Protein AF-0000000081763384 (afdb_homodimer)

Foldseek 3Di:
DCPPDDDPPPPPPPVCPDPCVVVVVVVQCLVVVVVLDLVSLVVVDDPDDPDDSPPSALFADADPPQDLLVLLVQQVVQLPPVLGNLVSLCVSLNRHGLVSLQSNQVSNCVVPVDGPLVSLCVRDDDSSNVSSSLSNDDPVRNVVSSLCVVQVDPPRPSVVVVCVVVVDDPVVVVVVVVVVVVVPDPPVPPPDD/DPDDPDDPPPPDDPPCPDPVVVVLCVLLVQLVCLVPPVPPSVPPDPPDDPDDPPPPPSFADADPPQDLLVLLVQQVVQLPPVLGNLVSLSVSLNRHGLVSLQSNQVNNCVVPVDGPLVSLCVRDDDPSNVSSSLSNDDPVRNVVVSLCVVQVDPPRDSVVVVCVVVVDDPVVVVVVVVVVVVVPPPPVPPPDD

Organism: Castor canadensis (NCBI:txid51338)

Secondary structure (DSSP, 8-state):
-----------------SSTTTTSHHHHHHHHHHS--HHHHHT---SS-------TTT-PPPPTT--HHHHHHHHHHHHHSTT--HHHHHHHHHTS-HHHHHHHHHHHHHHHSS-HHHHHHHH--HHHHHHHHHHHS-HHHHHHHHHHHHT-SBT--HHHHHHHHHHS-HHHHHHHHHHHHHHHS--GGGS--/------------------TTTHHHHHHHHHHHTTTS-GGGGTT----S-------TTT-PPPPTT--HHHHHHHHHHHHHSTT--HHHHHHHHHTS-HHHHHHHHHHHHHHHSS-HHHHHHHH--HHHHHHHHHHHS-HHHHHHHHHHHHT-SBT--HHHHHHHHHHS-HHHHHHHHHHHHHHHS--GGGS--

Nearest PDB structures (foldseek):
  7p72-assembly1_A  TM=7.025E-01  e=3.021E-13  Homo sapiens
  5n7f-assembly2_B  TM=7.164E-01  e=5.869E-13  Homo sapiens
  7pc8-assembly2_B  TM=6.855E-01  e=3.346E-13  Homo sapiens
  7r2t-assembly1_A  TM=6.833E-01  e=5.577E-13  Homo sapiens
  1ain-assembly1_A  TM=7.412E-01  e=2.829E-09  Homo sapiens

Structure (mmCIF, N/CA/C/O backbone):
data_AF-0000000081763384-model_v1
#
loop_
_entity.id
_entity.type
_entity.pdbx_description
1 polymer Annexin
#
loop_
_atom_site.group_PDB
_atom_site.id
_atom_site.type_symbol
_atom_site.label_atom_id
_atom_site.label_alt_id
_atom_site.label_comp_id
_atom_site.label_asym_id
_atom_site.label_entity_id
_atom_site.label_seq_id
_atom_site.pdbx_PDB_ins_code
_atom_site.Cartn_x
_atom_site.Cartn_y
_atom_site.Cartn_z
_atom_site.occupancy
_atom_site.B_iso_or_equiv
_atom_site.auth_seq_id
_atom_site.auth_comp_id
_atom_site.auth_asym_id
_atom_site.auth_atom_id
_atom_site.pdbx_PDB_model_num
ATOM 1 N N . MET A 1 1 ? 67 -53.094 3.605 1 22.73 1 MET A N 1
ATOM 2 C CA . MET A 1 1 ? 66.125 -53.062 2.439 1 22.73 1 MET A CA 1
ATOM 3 C C . MET A 1 1 ? 64.938 -52.188 2.697 1 22.73 1 MET A C 1
ATOM 5 O O . MET A 1 1 ? 64.125 -52.438 3.605 1 22.73 1 MET A O 1
ATOM 9 N N . ASP A 1 2 ? 65.188 -50.812 2.641 1 22.05 2 ASP A N 1
ATOM 10 C CA . ASP A 1 2 ? 65.062 -49.406 2.998 1 22.05 2 ASP A CA 1
ATOM 11 C C . ASP A 1 2 ? 63.781 -48.812 2.385 1 22.05 2 ASP A C 1
ATOM 13 O O . ASP A 1 2 ? 63.688 -48.594 1.17 1 22.05 2 ASP A O 1
ATOM 17 N N . MET A 1 3 ? 62.531 -49.469 2.709 1 23.33 3 MET A N 1
ATOM 18 C CA . MET A 1 3 ? 61.188 -49.375 2.199 1 23.33 3 MET A CA 1
ATOM 19 C C . MET A 1 3 ? 60.656 -47.938 2.26 1 23.33 3 MET A C 1
ATOM 21 O O . MET A 1 3 ? 60.594 -47.344 3.336 1 23.33 3 MET A O 1
ATOM 25 N N . CYS A 1 4 ? 61 -47.062 1.341 1 23.7 4 CYS A N 1
ATOM 26 C CA . CYS A 1 4 ? 60.875 -45.625 1.165 1 23.7 4 CYS A CA 1
ATOM 27 C C . CYS A 1 4 ? 59.406 -45.188 1.3 1 23.7 4 CYS A C 1
ATOM 29 O O . CYS A 1 4 ? 58.531 -45.812 0.725 1 23.7 4 CYS A O 1
ATOM 31 N N . PRO A 1 5 ? 58.906 -44.625 2.422 1 23.11 5 PRO A N 1
ATOM 32 C CA . PRO A 1 5 ? 57.594 -44.188 2.859 1 23.11 5 PRO A CA 1
ATOM 33 C C . PRO A 1 5 ? 56.938 -43.219 1.897 1 23.11 5 PRO A C 1
ATOM 35 O O . PRO A 1 5 ? 57.562 -42.219 1.515 1 23.11 5 PRO A O 1
ATOM 38 N N . ALA A 1 6 ? 56.094 -43.688 0.948 1 24.03 6 ALA A N 1
ATOM 39 C CA . ALA A 1 6 ? 55.469 -43.094 -0.215 1 24.03 6 ALA A CA 1
ATOM 40 C C . ALA A 1 6 ? 54.75 -41.781 0.165 1 24.03 6 ALA A C 1
ATOM 42 O O . ALA A 1 6 ? 54.281 -41.625 1.29 1 24.03 6 ALA A O 1
ATOM 43 N N . ASP A 1 7 ? 54.969 -40.625 -0.497 1 20.81 7 ASP A N 1
ATOM 44 C CA . ASP A 1 7 ? 54.719 -39.188 -0.688 1 20.81 7 ASP A CA 1
ATOM 45 C C . ASP A 1 7 ? 53.25 -38.906 -0.855 1 20.81 7 ASP A C 1
ATOM 47 O O . ASP A 1 7 ? 52.562 -39.469 -1.705 1 20.81 7 ASP A O 1
ATOM 51 N N . LEU A 1 8 ? 52.438 -38.438 0.191 1 21.62 8 LEU A N 1
ATOM 52 C CA . LEU A 1 8 ? 51.062 -38.031 0.437 1 21.62 8 LEU A CA 1
ATOM 53 C C . LEU A 1 8 ? 50.656 -36.906 -0.49 1 21.62 8 LEU A C 1
ATOM 55 O O . LEU A 1 8 ? 51.219 -35.812 -0.412 1 21.62 8 LEU A O 1
ATOM 59 N N . PRO A 1 9 ? 50.469 -37.156 -1.872 1 19.02 9 PRO A N 1
ATOM 60 C CA . PRO A 1 9 ? 50.219 -36.031 -2.783 1 19.02 9 PRO A CA 1
ATOM 61 C C . PRO A 1 9 ? 48.969 -35.219 -2.408 1 19.02 9 PRO A C 1
ATOM 63 O O . PRO A 1 9 ? 48 -35.781 -1.874 1 19.02 9 PRO A O 1
ATOM 66 N N . LEU A 1 10 ? 48.969 -33.875 -1.946 1 20.72 10 LEU A N 1
ATOM 67 C CA . LEU A 1 10 ? 48.125 -32.75 -1.581 1 20.72 10 LEU A CA 1
ATOM 68 C C . LEU A 1 10 ? 47.156 -32.406 -2.711 1 20.72 10 LEU A C 1
ATOM 70 O O . LEU A 1 10 ? 47.406 -31.484 -3.488 1 20.72 10 LEU A O 1
ATOM 74 N N . GLY A 1 11 ? 46.75 -33.312 -3.611 1 18.28 11 GLY A N 1
ATOM 75 C CA . GLY A 1 11 ? 46.031 -32.812 -4.77 1 18.28 11 GLY A CA 1
ATOM 76 C C . GLY A 1 11 ? 44.75 -32.062 -4.406 1 18.28 11 GLY A C 1
ATOM 77 O O . GLY A 1 11 ? 43.938 -32.562 -3.643 1 18.28 11 GLY A O 1
ATOM 78 N N . PHE A 1 12 ? 44.75 -30.656 -4.297 1 20.3 12 PHE A N 1
ATOM 79 C CA . PHE A 1 12 ? 43.75 -29.609 -4.117 1 20.3 12 PHE A CA 1
ATOM 80 C C . PHE A 1 12 ? 42.594 -29.766 -5.113 1 20.3 12 PHE A C 1
ATOM 82 O O . PHE A 1 12 ? 42.812 -29.594 -6.316 1 20.3 12 PHE A O 1
ATOM 89 N N . CYS A 1 13 ? 41.688 -30.75 -4.949 1 17.23 13 CYS A N 1
ATOM 90 C CA . CYS A 1 13 ? 40.5 -30.969 -5.75 1 17.23 13 CYS A CA 1
ATOM 91 C C . CYS A 1 13 ? 39.719 -29.672 -5.938 1 17.23 13 CYS A C 1
ATOM 93 O O . CYS A 1 13 ? 39.312 -29.047 -4.957 1 17.23 13 CYS A O 1
ATOM 95 N N . ARG A 1 14 ? 40.062 -28.781 -6.918 1 19.42 14 ARG A N 1
ATOM 96 C CA . ARG A 1 14 ? 39.281 -27.766 -7.613 1 19.42 14 ARG A CA 1
ATOM 97 C C . ARG A 1 14 ? 37.875 -28.281 -7.938 1 19.42 14 ARG A C 1
ATOM 99 O O . ARG A 1 14 ? 37.688 -29.078 -8.859 1 19.42 14 ARG A O 1
ATOM 106 N N . ALA A 1 15 ? 37.094 -28.75 -6.91 1 23.03 15 ALA A N 1
ATOM 107 C CA . ALA A 1 15 ? 35.688 -29.094 -7.055 1 23.03 15 ALA A CA 1
ATOM 108 C C . ALA A 1 15 ? 34.969 -28.062 -7.91 1 23.03 15 ALA A C 1
ATOM 110 O O . ALA A 1 15 ? 35 -26.859 -7.625 1 23.03 15 ALA A O 1
ATOM 111 N N . SER A 1 16 ? 34.938 -28.297 -9.258 1 21.2 16 SER A N 1
ATOM 112 C CA . SER A 1 16 ? 34.25 -27.641 -10.352 1 21.2 16 SER A CA 1
ATOM 113 C C . SER A 1 16 ? 32.812 -27.297 -9.953 1 21.2 16 SER A C 1
ATOM 115 O O . SER A 1 16 ? 31.953 -28.188 -9.82 1 21.2 16 SER A O 1
ATOM 117 N N . LEU A 1 17 ? 32.469 -26.422 -9.008 1 25.84 17 LEU A N 1
ATOM 118 C CA . LEU A 1 17 ? 31.328 -25.641 -8.531 1 25.84 17 LEU A CA 1
ATOM 119 C C . LEU A 1 17 ? 30.578 -25 -9.695 1 25.84 17 LEU A C 1
ATOM 121 O O . LEU A 1 17 ? 29.734 -24.125 -9.5 1 25.84 17 LEU A O 1
ATOM 125 N N . SER A 1 18 ? 31.078 -25.062 -10.969 1 23.3 18 SER A N 1
ATOM 126 C CA . SER A 1 18 ? 30.516 -24.203 -12.008 1 23.3 18 SER A CA 1
ATOM 127 C C . SER A 1 18 ? 29.047 -24.516 -12.25 1 23.3 18 SER A C 1
ATOM 129 O O . SER A 1 18 ? 28.219 -23.609 -12.383 1 23.3 18 SER A O 1
ATOM 131 N N . GLU A 1 19 ? 28.719 -25.609 -13.102 1 27.91 19 GLU A N 1
ATOM 132 C CA . GLU A 1 19 ? 27.438 -25.891 -13.75 1 27.91 19 GLU A CA 1
ATOM 133 C C . GLU A 1 19 ? 26.344 -26.172 -12.727 1 27.91 19 GLU A C 1
ATOM 135 O O . GLU A 1 19 ? 25.156 -26.156 -13.055 1 27.91 19 GLU A O 1
ATOM 140 N N . ASP A 1 20 ? 26.562 -26.906 -11.641 1 27.05 20 ASP A N 1
ATOM 141 C CA . ASP A 1 20 ? 25.562 -27.344 -10.664 1 27.05 20 ASP A CA 1
ATOM 142 C C . ASP A 1 20 ? 25.031 -26.141 -9.875 1 27.05 20 ASP A C 1
ATOM 144 O O . ASP A 1 20 ? 24.281 -26.328 -8.906 1 27.05 20 ASP A O 1
ATOM 148 N N . LEU A 1 21 ? 25.688 -25.031 -9.844 1 27.95 21 LEU A N 1
ATOM 149 C CA . LEU A 1 21 ? 25.172 -23.859 -9.156 1 27.95 21 LEU A CA 1
ATOM 150 C C . LEU A 1 21 ? 23.859 -23.406 -9.789 1 27.95 21 LEU A C 1
ATOM 152 O O . LEU A 1 21 ? 23.188 -22.516 -9.266 1 27.95 21 LEU A O 1
ATOM 156 N N . GLN A 1 22 ? 23.672 -23.531 -11.172 1 27.67 22 GLN A N 1
ATOM 157 C CA . GLN A 1 22 ? 22.359 -23.203 -11.703 1 27.67 22 GLN A CA 1
ATOM 158 C C . GLN A 1 22 ? 21.281 -24.078 -11.086 1 27.67 22 GLN A C 1
ATOM 160 O O . GLN A 1 22 ? 20.094 -23.766 -11.18 1 27.67 22 GLN A O 1
ATOM 165 N N . ASP A 1 23 ? 21.484 -25.391 -10.805 1 29.72 23 ASP A N 1
ATOM 166 C CA . ASP A 1 23 ? 20.516 -26.266 -10.164 1 29.72 23 ASP A CA 1
ATOM 167 C C . ASP A 1 23 ? 20.141 -25.75 -8.773 1 29.72 23 ASP A C 1
ATOM 169 O O . ASP A 1 23 ? 19.125 -26.141 -8.211 1 29.72 23 ASP A O 1
ATOM 173 N N . VAL A 1 24 ? 21.188 -25.328 -7.934 1 29.66 24 VAL A N 1
ATOM 174 C CA . VAL A 1 24 ? 20.922 -24.844 -6.586 1 29.66 24 VAL A CA 1
ATOM 175 C C . VAL A 1 24 ? 20.219 -23.484 -6.652 1 29.66 24 VAL A C 1
ATOM 177 O O . VAL A 1 24 ? 19.938 -22.891 -5.617 1 29.66 24 VAL A O 1
ATOM 180 N N . LEU A 1 25 ? 20.406 -22.797 -7.77 1 32.56 25 LEU A N 1
ATOM 181 C CA . LEU A 1 25 ? 19.641 -21.547 -7.797 1 32.56 25 LEU A CA 1
ATOM 182 C C . LEU A 1 25 ? 18.141 -21.828 -7.621 1 32.56 25 LEU A C 1
ATOM 184 O O . LEU A 1 25 ? 17.359 -20.906 -7.418 1 32.56 25 LEU A O 1
ATOM 188 N N . CYS A 1 26 ? 17.734 -23.141 -8 1 30.27 26 CYS A N 1
ATOM 189 C CA . CYS A 1 26 ? 16.344 -23.547 -7.824 1 30.27 26 CYS A CA 1
ATOM 190 C C . CYS A 1 26 ? 15.953 -23.5 -6.352 1 30.27 26 CYS A C 1
ATOM 192 O O . CYS A 1 26 ? 14.812 -23.156 -6.023 1 30.27 26 CYS A O 1
ATOM 194 N N . PRO A 1 27 ? 16.812 -24.203 -5.453 1 31.56 27 PRO A N 1
ATOM 195 C CA . PRO A 1 27 ? 16.359 -24.203 -4.059 1 31.56 27 PRO A CA 1
ATOM 196 C C . PRO A 1 27 ? 16.297 -22.797 -3.463 1 31.56 27 PRO A C 1
ATOM 198 O O . PRO A 1 27 ? 15.484 -22.547 -2.562 1 31.56 27 PRO A O 1
ATOM 201 N N . VAL A 1 28 ? 17.359 -21.984 -3.729 1 33.88 28 VAL A N 1
ATOM 202 C CA . VAL A 1 28 ? 17.391 -20.672 -3.098 1 33.88 28 VAL A CA 1
ATOM 203 C C . VAL A 1 28 ? 16.219 -19.828 -3.611 1 33.88 28 VAL A C 1
ATOM 205 O O . VAL A 1 28 ? 15.609 -19.078 -2.852 1 33.88 28 VAL A O 1
ATOM 208 N N . VAL A 1 29 ? 16 -19.828 -4.973 1 34.44 29 VAL A N 1
ATOM 209 C CA . VAL A 1 29 ? 14.797 -19.125 -5.398 1 34.44 29 VAL A CA 1
ATOM 210 C C . VAL A 1 29 ? 13.578 -19.734 -4.719 1 34.44 29 VAL A C 1
ATOM 212 O O . VAL A 1 29 ? 12.633 -19.016 -4.375 1 34.44 29 VAL A O 1
ATOM 215 N N . LEU A 1 30 ? 13.586 -21.094 -4.559 1 32.12 30 LEU A N 1
ATOM 216 C CA . LEU A 1 30 ? 12.484 -21.812 -3.918 1 32.12 30 LEU A CA 1
ATOM 217 C C . LEU A 1 30 ? 12.359 -21.406 -2.451 1 32.12 30 LEU A C 1
ATOM 219 O O . LEU A 1 30 ? 11.25 -21.234 -1.945 1 32.12 30 LEU A O 1
ATOM 223 N N . LEU A 1 31 ? 13.492 -21.703 -1.646 1 32.09 31 LEU A N 1
ATOM 224 C CA . LEU A 1 31 ? 13.43 -21.375 -0.227 1 32.09 31 LEU A CA 1
ATOM 225 C C . LEU A 1 31 ? 13.078 -19.906 -0.029 1 32.09 31 LEU A C 1
ATOM 227 O O . LEU A 1 31 ? 12.367 -19.547 0.911 1 32.09 31 LEU A O 1
ATOM 231 N N . LEU A 1 32 ? 13.617 -19.094 -0.814 1 33.97 32 LEU A N 1
ATOM 232 C CA . LEU A 1 32 ? 13.328 -17.688 -0.656 1 33.97 32 LEU A CA 1
ATOM 233 C C . LEU A 1 32 ? 11.852 -17.406 -0.912 1 33.97 32 LEU A C 1
ATOM 235 O O . LEU A 1 32 ? 11.359 -16.312 -0.611 1 33.97 32 LEU A O 1
ATOM 239 N N . ALA A 1 33 ? 11.172 -18.188 -1.739 1 32.81 33 ALA A N 1
ATOM 240 C CA . ALA A 1 33 ? 9.727 -18 -1.838 1 32.81 33 ALA A CA 1
ATOM 241 C C . ALA A 1 33 ? 9.055 -18.234 -0.488 1 32.81 33 ALA A C 1
ATOM 243 O O . ALA A 1 33 ? 7.902 -17.844 -0.288 1 32.81 33 ALA A O 1
ATOM 244 N N . HIS A 1 34 ? 9.508 -19.156 0.252 1 32.53 34 HIS A N 1
ATOM 245 C CA . HIS A 1 34 ? 8.797 -19.312 1.514 1 32.53 34 HIS A CA 1
ATOM 246 C C . HIS A 1 34 ? 8.961 -18.094 2.404 1 32.53 34 HIS A C 1
ATOM 248 O O . HIS A 1 34 ? 8.367 -18.016 3.48 1 32.53 34 HIS A O 1
ATOM 254 N N . VAL A 1 35 ? 10.188 -17.453 2.604 1 32.94 35 VAL A N 1
ATOM 255 C CA . VAL A 1 35 ? 10.312 -16.234 3.406 1 32.94 35 VAL A CA 1
ATOM 256 C C . VAL A 1 35 ? 9.609 -15.086 2.713 1 32.94 35 VAL A C 1
ATOM 258 O O . VAL A 1 35 ? 9.906 -14.758 1.562 1 32.94 35 VAL A O 1
ATOM 261 N N . SER A 1 36 ? 8.383 -14.695 3.15 1 31.58 36 SER A N 1
ATOM 262 C CA . SER A 1 36 ? 7.359 -13.75 2.725 1 31.58 36 SER A CA 1
ATOM 263 C C . SER A 1 36 ? 7.98 -12.438 2.246 1 31.58 36 SER A C 1
ATOM 265 O O . SER A 1 36 ? 7.266 -11.477 1.95 1 31.58 36 SER A O 1
ATOM 267 N N . SER A 1 37 ? 9.242 -11.992 2.709 1 30.52 37 SER A N 1
ATOM 268 C CA . SER A 1 37 ? 9.648 -10.641 2.342 1 30.52 37 SER A CA 1
ATOM 269 C C . SER A 1 37 ? 10.109 -10.578 0.89 1 30.52 37 SER A C 1
ATOM 271 O O . SER A 1 37 ? 10.969 -11.359 0.469 1 30.52 37 SER A O 1
ATOM 273 N N . PRO A 1 38 ? 9.43 -9.961 -0.005 1 30.77 38 PRO A N 1
ATOM 274 C CA . PRO A 1 38 ? 9.867 -9.664 -1.371 1 30.77 38 PRO A CA 1
ATOM 275 C C . PRO A 1 38 ? 11.297 -9.148 -1.434 1 30.77 38 PRO A C 1
ATOM 277 O O . PRO A 1 38 ? 11.852 -8.984 -2.523 1 30.77 38 PRO A O 1
ATOM 280 N N . LYS A 1 39 ? 12 -8.625 -0.374 1 32.25 39 LYS A N 1
ATOM 281 C CA . LYS A 1 39 ? 13.398 -8.242 -0.517 1 32.25 39 LYS A CA 1
ATOM 282 C C . LYS A 1 39 ? 14.242 -9.414 -1 1 32.25 39 LYS A C 1
ATOM 284 O O . LYS A 1 39 ? 15.32 -9.219 -1.57 1 32.25 39 LYS A O 1
ATOM 289 N N . ILE A 1 40 ? 13.875 -10.578 -0.591 1 30.94 40 ILE A N 1
ATOM 290 C CA . ILE A 1 40 ? 14.773 -11.672 -0.947 1 30.94 40 ILE A CA 1
ATOM 291 C C . ILE A 1 40 ? 14.648 -11.984 -2.436 1 30.94 40 ILE A C 1
ATOM 293 O O . ILE A 1 40 ? 15.625 -12.367 -3.084 1 30.94 40 ILE A O 1
ATOM 297 N N . LEU A 1 41 ? 13.43 -11.789 -2.99 1 31.98 41 LEU A N 1
ATOM 298 C CA . LEU A 1 41 ? 13.391 -12.164 -4.402 1 31.98 41 LEU A CA 1
ATOM 299 C C . LEU A 1 41 ? 14.141 -11.141 -5.254 1 31.98 41 LEU A C 1
ATOM 301 O O . LEU A 1 41 ? 14.773 -11.508 -6.246 1 31.98 41 LEU A O 1
ATOM 305 N N . CYS A 1 42 ? 14.031 -9.852 -4.871 1 29.03 42 CYS A N 1
ATOM 306 C CA . CYS A 1 42 ? 14.68 -8.891 -5.762 1 29.03 42 CYS A CA 1
ATOM 307 C C . CYS A 1 42 ? 16.203 -9.062 -5.727 1 29.03 42 CYS A C 1
ATOM 309 O O . CYS A 1 42 ? 16.891 -8.656 -6.656 1 29.03 42 CYS A O 1
ATOM 311 N N . LYS A 1 43 ? 16.688 -9.234 -4.457 1 29.77 43 LYS A N 1
ATOM 312 C CA . LYS A 1 43 ? 18.141 -9.18 -4.438 1 29.77 43 LYS A CA 1
ATOM 313 C C . LYS A 1 43 ? 18.75 -10.375 -5.156 1 29.77 43 LYS A C 1
ATOM 315 O O . LYS A 1 43 ? 19.969 -10.562 -5.148 1 29.77 43 LYS A O 1
ATOM 320 N N . LEU A 1 44 ? 17.953 -11.289 -5.41 1 29.48 44 LEU A N 1
ATOM 321 C CA . LEU A 1 44 ? 18.656 -12.297 -6.203 1 29.48 44 LEU A CA 1
ATOM 322 C C . LEU A 1 44 ? 18.984 -11.75 -7.586 1 29.48 44 LEU A C 1
ATOM 324 O O . LEU A 1 44 ? 18.156 -11.773 -8.492 1 29.48 44 LEU A O 1
ATOM 328 N N . SER A 1 45 ? 19.484 -10.492 -7.625 1 27.78 45 SER A N 1
ATOM 329 C CA . SER A 1 45 ? 20.094 -10 -8.859 1 27.78 45 SER A CA 1
ATOM 330 C C . SER A 1 45 ? 21.047 -11.031 -9.453 1 27.78 45 SER A C 1
ATOM 332 O O . SER A 1 45 ? 21.906 -11.57 -8.742 1 27.78 45 SER A O 1
ATOM 334 N N . LEU A 1 46 ? 20.703 -11.648 -10.562 1 28.12 46 LEU A N 1
ATOM 335 C CA . LEU A 1 46 ? 21.609 -12.125 -11.602 1 28.12 46 LEU A CA 1
ATOM 336 C C . LEU A 1 46 ? 22.812 -11.203 -11.734 1 28.12 46 LEU A C 1
ATOM 338 O O . LEU A 1 46 ? 22.672 -9.984 -11.797 1 28.12 46 LEU A O 1
ATOM 342 N N . GLU A 1 47 ? 24.078 -11.5 -11.453 1 29.22 47 GLU A N 1
ATOM 343 C CA . GLU A 1 47 ? 25.344 -10.914 -11.898 1 29.22 47 GLU A CA 1
ATOM 344 C C . GLU A 1 47 ? 25.219 -10.383 -13.328 1 29.22 47 GLU A C 1
ATOM 346 O O . GLU A 1 47 ? 26.188 -9.836 -13.867 1 29.22 47 GLU A O 1
ATOM 351 N N . GLY A 1 48 ? 24.516 -11.008 -14.383 1 26.55 48 GLY A N 1
ATOM 352 C CA . GLY A 1 48 ? 24.922 -10.414 -15.648 1 26.55 48 GLY A CA 1
ATOM 353 C C . GLY A 1 48 ? 24.625 -8.922 -15.727 1 26.55 48 GLY A C 1
ATOM 354 O O . GLY A 1 48 ? 24.047 -8.352 -14.805 1 26.55 48 GLY A O 1
ATOM 355 N N . GLU A 1 49 ? 24.5 -8.25 -17.094 1 30.16 49 GLU A N 1
ATOM 356 C CA . GLU A 1 49 ? 24.453 -6.887 -17.609 1 30.16 49 GLU A CA 1
ATOM 357 C C . GLU A 1 49 ? 23.297 -6.102 -16.984 1 30.16 49 GLU A C 1
ATOM 359 O O . GLU A 1 49 ? 22.328 -6.691 -16.5 1 30.16 49 GLU A O 1
ATOM 364 N N . HIS A 1 50 ? 23.438 -4.746 -16.625 1 29.2 50 HIS A N 1
ATOM 365 C CA . HIS A 1 50 ? 22.75 -3.582 -16.078 1 29.2 50 HIS A CA 1
ATOM 366 C C . HIS A 1 50 ? 21.328 -3.455 -16.641 1 29.2 50 HIS A C 1
ATOM 368 O O . HIS A 1 50 ? 20.734 -2.381 -16.578 1 29.2 50 HIS A O 1
ATOM 374 N N . SER A 1 51 ? 20.734 -4.375 -17.422 1 29.59 51 SER A N 1
ATOM 375 C CA . SER A 1 51 ? 19.578 -3.984 -18.203 1 29.59 51 SER A CA 1
ATOM 376 C C . SER A 1 51 ? 18.406 -3.586 -17.297 1 29.59 51 SER A C 1
ATOM 378 O O . SER A 1 51 ? 18.391 -3.938 -16.125 1 29.59 51 SER A O 1
ATOM 380 N N . THR A 1 52 ? 17.422 -2.832 -17.734 1 31.39 52 THR A N 1
ATOM 381 C CA . THR A 1 52 ? 16.203 -2.215 -17.219 1 31.39 52 THR A CA 1
ATOM 382 C C . THR A 1 52 ? 15.422 -3.197 -16.344 1 31.39 52 THR A C 1
ATOM 384 O O . THR A 1 52 ? 15.398 -4.398 -16.625 1 31.39 52 THR A O 1
ATOM 387 N N . PRO A 1 53 ? 15.219 -2.934 -15 1 34.62 53 PRO A N 1
ATOM 388 C CA . PRO A 1 53 ? 14.578 -3.834 -14.039 1 34.62 53 PRO A CA 1
ATOM 389 C C . PRO A 1 53 ? 13.383 -4.578 -14.633 1 34.62 53 PRO A C 1
ATOM 391 O O . PRO A 1 53 ? 12.391 -3.955 -15 1 34.62 53 PRO A O 1
ATOM 394 N N . SER A 1 54 ? 13.609 -5.43 -15.594 1 33.03 54 SER A N 1
ATOM 395 C CA . SER A 1 54 ? 12.641 -6.352 -16.172 1 33.03 54 SER A CA 1
ATOM 396 C C . SER A 1 54 ? 11.688 -6.891 -15.109 1 33.03 54 SER A C 1
ATOM 398 O O . SER A 1 54 ? 11.938 -6.742 -13.914 1 33.03 54 SER A O 1
ATOM 400 N N . SER A 1 55 ? 10.875 -8.109 -15.336 1 37.34 55 SER A N 1
ATOM 401 C CA . SER A 1 55 ? 9.688 -8.719 -14.75 1 37.34 55 SER A CA 1
ATOM 402 C C . SER A 1 55 ? 9.945 -9.164 -13.312 1 37.34 55 SER A C 1
ATOM 404 O O . SER A 1 55 ? 10.812 -10 -13.062 1 37.34 55 SER A O 1
ATOM 406 N N . ALA A 1 56 ? 9.859 -8.234 -12.305 1 41.25 56 ALA A N 1
ATOM 407 C CA . ALA A 1 56 ? 9.922 -8.422 -10.859 1 41.25 56 ALA A CA 1
ATOM 408 C C . ALA A 1 56 ? 9.43 -9.812 -10.469 1 41.25 56 ALA A C 1
ATOM 410 O O . ALA A 1 56 ? 9.508 -10.203 -9.305 1 41.25 56 ALA A O 1
ATOM 411 N N . TYR A 1 57 ? 8.68 -10.352 -11.336 1 42.75 57 TYR A N 1
ATOM 412 C CA . TYR A 1 57 ? 8.117 -11.664 -11.008 1 42.75 57 TYR A CA 1
ATOM 413 C C . TYR A 1 57 ? 9.102 -12.773 -11.32 1 42.75 57 TYR A C 1
ATOM 415 O O . TYR A 1 57 ? 10.016 -12.594 -12.133 1 42.75 57 TYR A O 1
ATOM 423 N N . GLY A 1 58 ? 9.406 -13.703 -10.445 1 44.78 58 GLY A N 1
ATOM 424 C CA . GLY A 1 58 ? 10.188 -14.914 -10.656 1 44.78 58 GLY A CA 1
ATOM 425 C C . GLY A 1 58 ? 10.289 -15.312 -12.117 1 44.78 58 GLY A C 1
ATOM 426 O O . GLY A 1 58 ? 9.922 -16.438 -12.484 1 44.78 58 GLY A O 1
ATOM 427 N N . SER A 1 59 ? 10.375 -14.281 -12.945 1 48.56 59 SER A N 1
ATOM 428 C CA . SER A 1 59 ? 10.414 -14.625 -14.359 1 48.56 59 SER A CA 1
ATOM 429 C C . SER A 1 59 ? 11.773 -15.188 -14.75 1 48.56 59 SER A C 1
ATOM 431 O O . SER A 1 59 ? 12.812 -14.562 -14.516 1 48.56 59 SER A O 1
ATOM 433 N N . VAL A 1 60 ? 11.93 -16.531 -14.633 1 57.09 60 VAL A N 1
ATOM 434 C CA . VAL A 1 60 ? 13.008 -17.125 -15.414 1 57.09 60 VAL A CA 1
ATOM 435 C C . VAL A 1 60 ? 12.875 -16.719 -16.875 1 57.09 60 VAL A C 1
ATOM 437 O O . VAL A 1 60 ? 11.781 -16.359 -17.328 1 57.09 60 VAL A O 1
ATOM 440 N N . LYS A 1 61 ? 14.031 -16.656 -17.547 1 59.47 61 LYS A N 1
ATOM 441 C CA . LYS A 1 61 ? 14.117 -16.359 -18.969 1 59.47 61 LYS A CA 1
ATOM 442 C C . LYS A 1 61 ? 13.172 -17.266 -19.766 1 59.47 61 LYS A C 1
ATOM 444 O O . LYS A 1 61 ? 13.078 -18.453 -19.5 1 59.47 61 LYS A O 1
ATOM 449 N N . ALA A 1 62 ? 12.391 -16.641 -20.562 1 69.94 62 ALA A N 1
ATOM 450 C CA . ALA A 1 62 ? 11.5 -17.359 -21.469 1 69.94 62 ALA A CA 1
ATOM 451 C C . ALA A 1 62 ? 12.242 -18.484 -22.188 1 69.94 62 ALA A C 1
ATOM 453 O O . ALA A 1 62 ? 13.375 -18.312 -22.641 1 69.94 62 ALA A O 1
ATOM 454 N N . TYR A 1 63 ? 11.766 -19.703 -22 1 73.75 63 TYR A N 1
ATOM 455 C CA . TYR A 1 63 ? 12.266 -20.859 -22.719 1 73.75 63 TYR A CA 1
ATOM 456 C C . TYR A 1 63 ? 12.117 -20.672 -24.234 1 73.75 63 TYR A C 1
ATOM 458 O O . TYR A 1 63 ? 11.055 -20.266 -24.703 1 73.75 63 TYR A O 1
ATOM 466 N N . THR A 1 64 ? 13.281 -20.922 -24.859 1 78.5 64 THR A N 1
ATOM 467 C CA . THR A 1 64 ? 13.289 -20.844 -26.312 1 78.5 64 THR A CA 1
ATOM 468 C C . THR A 1 64 ? 12.492 -21.984 -26.922 1 78.5 64 THR A C 1
ATOM 470 O O . THR A 1 64 ? 12.5 -23.109 -26.406 1 78.5 64 THR A O 1
ATOM 473 N N . ASN A 1 65 ? 11.742 -21.734 -27.922 1 86.94 65 ASN A N 1
ATOM 474 C CA . ASN A 1 65 ? 10.914 -22.734 -28.609 1 86.94 65 ASN A CA 1
ATOM 475 C C . ASN A 1 65 ? 9.789 -23.234 -27.719 1 86.94 65 ASN A C 1
ATOM 477 O O . ASN A 1 65 ? 9.508 -24.438 -27.672 1 86.94 65 ASN A O 1
ATOM 481 N N . PHE A 1 66 ? 9.367 -22.438 -27 1 91.19 66 PHE A N 1
ATOM 482 C CA . PHE A 1 66 ? 8.281 -22.688 -26.062 1 91.19 66 PHE A CA 1
ATOM 483 C C . PHE A 1 66 ? 7.027 -23.156 -26.797 1 91.19 66 PHE A C 1
ATOM 485 O O . PHE A 1 66 ? 6.641 -22.578 -27.812 1 91.19 66 PHE A O 1
ATOM 492 N N . ASP A 1 67 ? 6.496 -24.312 -26.25 1 96.25 67 ASP A N 1
ATOM 493 C CA . ASP A 1 67 ? 5.227 -24.875 -26.719 1 96.25 67 ASP A CA 1
ATOM 494 C C . ASP A 1 67 ? 4.32 -25.219 -25.531 1 96.25 67 ASP A C 1
ATOM 496 O O . ASP A 1 67 ? 4.508 -26.25 -24.875 1 96.25 67 ASP A O 1
ATOM 500 N N . ALA A 1 68 ? 3.348 -24.422 -25.375 1 97.5 68 ALA A N 1
ATOM 501 C CA . ALA A 1 68 ? 2.469 -24.562 -24.219 1 97.5 68 ALA A CA 1
ATOM 502 C C . ALA A 1 68 ? 1.704 -25.875 -24.25 1 97.5 68 ALA A C 1
ATOM 504 O O . ALA A 1 68 ? 1.513 -26.531 -23.234 1 97.5 68 ALA A O 1
ATOM 505 N N . GLU A 1 69 ? 1.291 -26.25 -25.453 1 97.69 69 GLU A N 1
ATOM 506 C CA . GLU A 1 69 ? 0.52 -27.484 -25.609 1 97.69 69 GLU A CA 1
ATOM 507 C C . GLU A 1 69 ? 1.371 -28.719 -25.297 1 97.69 69 GLU A C 1
ATOM 509 O O . GLU A 1 69 ? 0.903 -29.656 -24.641 1 97.69 69 GLU A O 1
ATOM 514 N N . ARG A 1 70 ? 2.523 -28.672 -25.766 1 97.38 70 ARG A N 1
ATOM 515 C CA . ARG A 1 70 ? 3.445 -29.766 -25.5 1 97.38 70 ARG A CA 1
ATOM 516 C C . ARG A 1 70 ? 3.748 -29.875 -24 1 97.38 70 ARG A C 1
ATOM 518 O O . ARG A 1 70 ? 3.75 -30.969 -23.438 1 97.38 70 ARG A O 1
ATOM 525 N N . ASP A 1 71 ? 4.051 -28.781 -23.359 1 97.81 71 ASP A N 1
ATOM 526 C CA . ASP A 1 71 ? 4.34 -28.766 -21.922 1 97.81 71 ASP A CA 1
ATOM 527 C C . ASP A 1 71 ? 3.133 -29.234 -21.125 1 97.81 71 ASP A C 1
ATOM 529 O O . ASP A 1 71 ? 3.279 -30 -20.172 1 97.81 71 ASP A O 1
ATOM 533 N N . ALA A 1 72 ? 1.938 -28.75 -21.5 1 98.38 72 ALA A N 1
ATOM 534 C CA . ALA A 1 72 ? 0.722 -29.188 -20.828 1 98.38 72 ALA A CA 1
ATOM 535 C C . ALA A 1 72 ? 0.557 -30.703 -20.922 1 98.38 72 ALA A C 1
ATOM 537 O O . ALA A 1 72 ? 0.234 -31.359 -19.922 1 98.38 72 ALA A O 1
ATOM 538 N N . LEU A 1 73 ? 0.802 -31.234 -22.141 1 98.06 73 LEU A N 1
ATOM 539 C CA . LEU A 1 73 ? 0.727 -32.656 -22.359 1 98.06 73 LEU A CA 1
ATOM 540 C C . LEU A 1 73 ? 1.732 -33.406 -21.469 1 98.06 73 LEU A C 1
ATOM 542 O O . LEU A 1 73 ? 1.397 -34.406 -20.844 1 98.06 73 LEU A O 1
ATOM 546 N N . ASN A 1 74 ? 2.951 -32.906 -21.391 1 98.19 74 ASN A N 1
ATOM 547 C CA . ASN A 1 74 ? 4.004 -33.531 -20.609 1 98.19 74 ASN A CA 1
ATOM 548 C C . ASN A 1 74 ? 3.678 -33.5 -19.109 1 98.19 74 ASN A C 1
ATOM 550 O O . ASN A 1 74 ? 3.939 -34.469 -18.391 1 98.19 74 ASN A O 1
ATOM 554 N N . ILE A 1 75 ? 3.084 -32.406 -18.656 1 98.44 75 ILE A N 1
ATOM 555 C CA . ILE A 1 75 ? 2.705 -32.312 -17.266 1 98.44 75 ILE A CA 1
ATOM 556 C C . ILE A 1 75 ? 1.569 -33.281 -16.953 1 98.44 75 ILE A C 1
ATOM 558 O O . ILE A 1 75 ? 1.596 -33.969 -15.938 1 98.44 75 ILE A O 1
ATOM 562 N N . GLU A 1 76 ? 0.589 -33.312 -17.859 1 98.44 76 GLU A N 1
ATOM 563 C CA . GLU A 1 76 ? -0.515 -34.281 -17.672 1 98.44 76 GLU A CA 1
ATOM 564 C C . GLU A 1 76 ? -0.009 -35.719 -17.594 1 98.44 76 GLU A C 1
ATOM 566 O O . GLU A 1 76 ? -0.422 -36.469 -16.719 1 98.44 76 GLU A O 1
ATOM 571 N N . THR A 1 77 ? 0.886 -36.031 -18.5 1 98.44 77 THR A N 1
ATOM 572 C CA . THR A 1 77 ? 1.486 -37.375 -18.516 1 98.44 77 THR A CA 1
ATOM 573 C C . THR A 1 77 ? 2.256 -37.625 -17.219 1 98.44 77 THR A C 1
ATOM 575 O O . THR A 1 77 ? 2.176 -38.719 -16.656 1 98.44 77 THR A O 1
ATOM 578 N N . ALA A 1 78 ? 2.99 -36.594 -16.781 1 98.31 78 ALA A N 1
ATOM 579 C CA . ALA A 1 78 ? 3.771 -36.688 -15.555 1 98.31 78 ALA A CA 1
ATOM 580 C C . ALA A 1 78 ? 2.865 -36.938 -14.344 1 98.31 78 ALA A C 1
ATOM 582 O O . ALA A 1 78 ? 3.207 -37.688 -13.438 1 98.31 78 ALA A O 1
ATOM 583 N N . ILE A 1 79 ? 1.728 -36.25 -14.297 1 98.19 79 ILE A N 1
ATOM 584 C CA . ILE A 1 79 ? 0.78 -36.375 -13.195 1 98.19 79 ILE A CA 1
ATOM 585 C C . ILE A 1 79 ? 0.163 -37.781 -13.195 1 98.19 79 ILE A C 1
ATOM 587 O O . ILE A 1 79 ? -0.055 -38.375 -12.133 1 98.19 79 ILE A O 1
ATOM 591 N N . LYS A 1 80 ? -0.063 -38.375 -14.328 1 97.12 80 LYS A N 1
ATOM 592 C CA . LYS A 1 80 ? -0.761 -39.656 -14.469 1 97.12 80 LYS A CA 1
ATOM 593 C C . LYS A 1 80 ? 0.203 -40.812 -14.32 1 97.12 80 LYS A C 1
ATOM 595 O O . LYS A 1 80 ? -0.224 -41.969 -14.188 1 97.12 80 LYS A O 1
ATOM 600 N N . THR A 1 81 ? 1.448 -40.562 -14.367 1 97.38 81 THR A N 1
ATOM 601 C CA . THR A 1 81 ? 2.453 -41.594 -14.164 1 97.38 81 THR A CA 1
ATOM 602 C C . THR A 1 81 ? 2.354 -42.188 -12.758 1 97.38 81 THR A C 1
ATOM 604 O O . THR A 1 81 ? 2.127 -41.438 -11.797 1 97.38 81 THR A O 1
ATOM 607 N N . LYS A 1 82 ? 2.527 -43.531 -12.633 1 96.44 82 LYS A N 1
ATOM 608 C CA . LYS A 1 82 ? 2.523 -44.156 -11.32 1 96.44 82 LYS A CA 1
ATOM 609 C C . LYS A 1 82 ? 3.553 -43.5 -10.398 1 96.44 82 LYS A C 1
ATOM 611 O O . LYS A 1 82 ? 4.738 -43.469 -10.727 1 96.44 82 LYS A O 1
ATOM 616 N N . GLY A 1 83 ? 3.096 -42.969 -9.297 1 94.81 83 GLY A N 1
ATOM 617 C CA . GLY A 1 83 ? 3.957 -42.281 -8.336 1 94.81 83 GLY A CA 1
ATOM 618 C C . GLY A 1 83 ? 4.227 -40.844 -8.688 1 94.81 83 GLY A C 1
ATOM 619 O O . GLY A 1 83 ? 5.027 -40.156 -8.031 1 94.81 83 GLY A O 1
ATOM 620 N N . VAL A 1 84 ? 3.738 -40.281 -9.758 1 97.25 84 VAL A N 1
ATOM 621 C CA . VAL A 1 84 ? 3.871 -38.906 -10.25 1 97.25 84 VAL A CA 1
ATOM 622 C C . VAL A 1 84 ? 5.324 -38.625 -10.625 1 97.25 84 VAL A C 1
ATOM 624 O O . VAL A 1 84 ? 6.234 -38.875 -9.828 1 97.25 84 VAL A O 1
ATOM 627 N N . ASP A 1 85 ? 5.621 -38.25 -11.742 1 97.88 85 ASP A N 1
ATOM 628 C CA . ASP A 1 85 ? 6.945 -37.812 -12.195 1 97.88 85 ASP A CA 1
ATOM 629 C C . ASP A 1 85 ? 7.227 -36.375 -11.812 1 97.88 85 ASP A C 1
ATOM 631 O O . ASP A 1 85 ? 7.109 -35.469 -12.641 1 97.88 85 ASP A O 1
ATOM 635 N N . GLU A 1 86 ? 7.699 -36.156 -10.617 1 95.81 86 GLU A N 1
ATOM 636 C CA . GLU A 1 86 ? 7.922 -34.812 -10.07 1 95.81 86 GLU A CA 1
ATOM 637 C C . GLU A 1 86 ? 9.047 -34.094 -10.812 1 95.81 86 GLU A C 1
ATOM 639 O O . GLU A 1 86 ? 9 -32.875 -10.992 1 95.81 86 GLU A O 1
ATOM 644 N N . VAL A 1 87 ? 10.047 -34.812 -11.188 1 93.62 87 VAL A N 1
ATOM 645 C CA . VAL A 1 87 ? 11.219 -34.25 -11.836 1 93.62 87 VAL A CA 1
ATOM 646 C C . VAL A 1 87 ? 10.797 -33.531 -13.125 1 93.62 87 VAL A C 1
ATOM 648 O O . VAL A 1 87 ? 11.211 -32.406 -13.383 1 93.62 87 VAL A O 1
ATOM 651 N N . THR A 1 88 ? 9.977 -34.156 -13.953 1 95.69 88 THR A N 1
ATOM 652 C CA . THR A 1 88 ? 9.492 -33.594 -15.195 1 95.69 88 THR A CA 1
ATOM 653 C C . THR A 1 88 ? 8.68 -32.312 -14.914 1 95.69 88 THR A C 1
ATOM 655 O O . THR A 1 88 ? 8.852 -31.297 -15.586 1 95.69 88 THR A O 1
ATOM 658 N N . ILE A 1 89 ? 7.793 -32.375 -13.906 1 96.75 89 ILE A N 1
ATOM 659 C CA . ILE A 1 89 ? 6.941 -31.234 -13.539 1 96.75 89 ILE A CA 1
ATOM 660 C C . ILE A 1 89 ? 7.809 -30.047 -13.117 1 96.75 89 ILE A C 1
ATOM 662 O O . ILE A 1 89 ? 7.637 -28.938 -13.625 1 96.75 89 ILE A O 1
ATOM 666 N N . VAL A 1 90 ? 8.734 -30.281 -12.242 1 92.31 90 VAL A N 1
ATOM 667 C CA . VAL A 1 90 ? 9.617 -29.25 -11.719 1 92.31 90 VAL A CA 1
ATOM 668 C C . VAL A 1 90 ? 10.461 -28.656 -12.844 1 92.31 90 VAL A C 1
ATOM 670 O O . VAL A 1 90 ? 10.578 -27.438 -12.977 1 92.31 90 VAL A O 1
ATOM 673 N N . ASN A 1 91 ? 11.023 -29.625 -13.641 1 90.88 91 ASN A N 1
ATOM 674 C CA . ASN A 1 91 ? 11.867 -29.172 -14.742 1 90.88 91 ASN A CA 1
ATOM 675 C C . ASN A 1 91 ? 11.117 -28.219 -15.68 1 90.88 91 ASN A C 1
ATOM 677 O O . ASN A 1 91 ? 11.656 -27.188 -16.094 1 90.88 91 ASN A O 1
ATOM 681 N N . ILE A 1 92 ? 9.906 -28.516 -15.977 1 94.56 92 ILE A N 1
ATOM 682 C CA . ILE A 1 92 ? 9.125 -27.703 -16.906 1 94.56 92 ILE A CA 1
ATOM 683 C C . ILE A 1 92 ? 8.789 -26.359 -16.266 1 94.56 92 ILE A C 1
ATOM 685 O O . ILE A 1 92 ? 9.07 -25.312 -16.828 1 94.56 92 ILE A O 1
ATOM 689 N N . LEU A 1 93 ? 8.258 -26.375 -15.102 1 94.25 93 LEU A N 1
ATOM 690 C CA . LEU A 1 93 ? 7.656 -25.172 -14.523 1 94.25 93 LEU A CA 1
ATOM 691 C C . LEU A 1 93 ? 8.734 -24.234 -14.008 1 94.25 93 LEU A C 1
ATOM 693 O O . LEU A 1 93 ? 8.516 -23.016 -13.922 1 94.25 93 LEU A O 1
ATOM 697 N N . THR A 1 94 ? 9.898 -24.719 -13.656 1 89.56 94 THR A N 1
ATOM 698 C CA . THR A 1 94 ? 10.938 -23.859 -13.133 1 89.56 94 THR A CA 1
ATOM 699 C C . THR A 1 94 ? 11.773 -23.266 -14.258 1 89.56 94 THR A C 1
ATOM 701 O O . THR A 1 94 ? 12.578 -22.359 -14.039 1 89.56 94 THR A O 1
ATOM 704 N N . ASN A 1 95 ? 11.555 -23.703 -15.461 1 88.19 95 ASN A N 1
ATOM 705 C CA . ASN A 1 95 ? 12.352 -23.219 -16.578 1 88.19 95 ASN A CA 1
ATOM 706 C C . ASN A 1 95 ? 11.508 -22.422 -17.578 1 88.19 95 ASN A C 1
ATOM 708 O O . ASN A 1 95 ? 11.836 -22.359 -18.766 1 88.19 95 ASN A O 1
ATOM 712 N N . ARG A 1 96 ? 10.484 -21.875 -17.094 1 90.12 96 ARG A N 1
ATOM 713 C CA . ARG A 1 96 ? 9.586 -21.047 -17.906 1 90.12 96 ARG A CA 1
ATOM 714 C C . ARG A 1 96 ? 9.336 -19.703 -17.234 1 90.12 96 ARG A C 1
ATOM 716 O O . ARG A 1 96 ? 9.492 -19.562 -16.016 1 90.12 96 ARG A O 1
ATOM 723 N N . SER A 1 97 ? 9.039 -18.734 -18.062 1 86.44 97 SER A N 1
ATOM 724 C CA . SER A 1 97 ? 8.633 -17.438 -17.516 1 86.44 97 SER A CA 1
ATOM 725 C C . SER A 1 97 ? 7.211 -17.5 -16.969 1 86.44 97 SER A C 1
ATOM 727 O O . SER A 1 97 ? 6.477 -18.453 -17.219 1 86.44 97 SER A O 1
ATOM 729 N N . ASN A 1 98 ? 6.895 -16.5 -16.203 1 87.88 98 ASN A N 1
ATOM 730 C CA . ASN A 1 98 ? 5.535 -16.453 -15.664 1 87.88 98 ASN A CA 1
ATOM 731 C C . ASN A 1 98 ? 4.496 -16.453 -16.781 1 87.88 98 ASN A C 1
ATOM 733 O O . ASN A 1 98 ? 3.49 -17.172 -16.703 1 87.88 98 ASN A O 1
ATOM 737 N N . GLU A 1 99 ? 4.773 -15.711 -17.828 1 90.44 99 GLU A N 1
ATOM 738 C CA . GLU A 1 99 ? 3.852 -15.672 -18.953 1 90.44 99 GLU A CA 1
ATOM 739 C C . GLU A 1 99 ? 3.67 -17.062 -19.562 1 90.44 99 GLU A C 1
ATOM 741 O O . GLU A 1 99 ? 2.549 -17.453 -19.875 1 90.44 99 GLU A O 1
ATOM 746 N N . GLN A 1 100 ? 4.773 -17.703 -19.703 1 92.44 100 GLN A N 1
ATOM 747 C CA . GLN A 1 100 ? 4.73 -19.062 -20.266 1 92.44 100 GLN A CA 1
ATOM 748 C C . GLN A 1 100 ? 3.992 -20.016 -19.328 1 92.44 100 GLN A C 1
ATOM 750 O O . GLN A 1 100 ? 3.23 -20.875 -19.781 1 92.44 100 GLN A O 1
ATOM 755 N N . ARG A 1 101 ? 4.211 -19.906 -18.047 1 96.06 101 ARG A N 1
ATOM 756 C CA . ARG A 1 101 ? 3.504 -20.734 -17.094 1 96.06 101 ARG A CA 1
ATOM 757 C C . ARG A 1 101 ? 1.996 -20.516 -17.172 1 96.06 101 ARG A C 1
ATOM 759 O O . ARG A 1 101 ? 1.219 -21.469 -17.062 1 96.06 101 ARG A O 1
ATOM 766 N N . GLN A 1 102 ? 1.637 -19.266 -17.359 1 95.12 102 GLN A N 1
ATOM 767 C CA . GLN A 1 102 ? 0.216 -18.969 -17.516 1 95.12 102 GLN A CA 1
ATOM 768 C C . GLN A 1 102 ? -0.333 -19.594 -18.797 1 95.12 102 GLN A C 1
ATOM 770 O O . GLN A 1 102 ? -1.45 -20.125 -18.797 1 95.12 102 GLN A O 1
ATOM 775 N N . ASP A 1 103 ? 0.469 -19.578 -19.812 1 97 103 ASP A N 1
ATOM 776 C CA . ASP A 1 103 ? 0.073 -20.219 -21.062 1 97 103 ASP A CA 1
ATOM 777 C C . ASP A 1 103 ? -0.083 -21.719 -20.875 1 97 103 ASP A C 1
ATOM 779 O O . ASP A 1 103 ? -1.007 -22.328 -21.422 1 97 103 ASP A O 1
ATOM 783 N N . ILE A 1 104 ? 0.807 -22.344 -20.172 1 98 104 ILE A N 1
ATOM 784 C CA 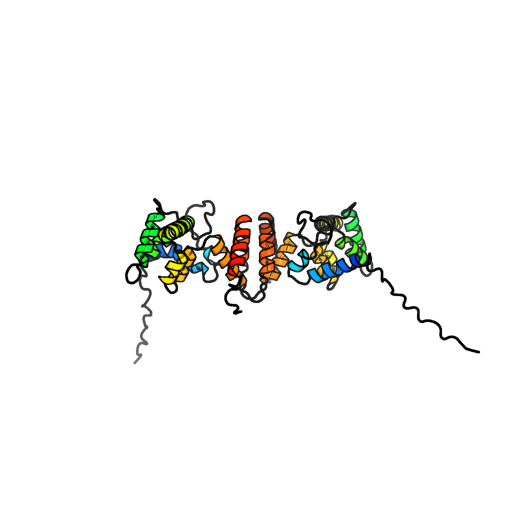. ILE A 1 104 ? 0.744 -23.781 -19.906 1 98 104 ILE A CA 1
ATOM 785 C C . ILE A 1 104 ? -0.53 -24.094 -19.125 1 98 104 ILE A C 1
ATOM 787 O O . ILE A 1 104 ? -1.235 -25.062 -19.438 1 98 104 ILE A O 1
ATOM 791 N N . ALA A 1 105 ? -0.788 -23.297 -18.109 1 97.94 105 ALA A N 1
ATOM 792 C CA . ALA A 1 105 ? -1.992 -23.484 -17.297 1 97.94 105 ALA A CA 1
ATOM 793 C C . ALA A 1 105 ? -3.246 -23.406 -18.172 1 97.94 105 ALA A C 1
ATOM 795 O O . ALA A 1 105 ? -4.156 -24.234 -18.031 1 97.94 105 ALA A O 1
ATOM 796 N N . PHE A 1 106 ? -3.238 -22.5 -19.016 1 97.44 106 PHE A N 1
ATOM 797 C CA . PHE A 1 106 ? -4.371 -22.344 -19.922 1 97.44 106 PHE A CA 1
ATOM 798 C C . PHE A 1 106 ? -4.492 -23.531 -20.875 1 97.44 106 PHE A C 1
ATOM 800 O O . PHE A 1 106 ? -5.586 -24.062 -21.078 1 97.44 106 PHE A O 1
ATOM 807 N N . ALA A 1 107 ? -3.4 -23.953 -21.5 1 98.19 107 ALA A N 1
ATOM 808 C CA . ALA A 1 107 ? -3.391 -25.109 -22.391 1 98.19 107 ALA A CA 1
ATOM 809 C C . ALA A 1 107 ? -3.828 -26.375 -21.672 1 98.19 107 ALA A C 1
ATOM 811 O O . ALA A 1 107 ? -4.559 -27.188 -22.219 1 98.19 107 ALA A O 1
ATOM 812 N N . TYR A 1 108 ? -3.352 -26.516 -20.438 1 98.5 108 TYR A N 1
ATOM 813 C CA . TYR A 1 108 ? -3.732 -27.656 -19.625 1 98.5 108 TYR A CA 1
ATOM 814 C C . TYR A 1 108 ? -5.242 -27.703 -19.406 1 98.5 108 TYR A C 1
ATOM 816 O O . TYR A 1 108 ? -5.867 -28.75 -19.547 1 98.5 108 TYR A O 1
ATOM 824 N N . HIS A 1 109 ? -5.781 -26.547 -19.078 1 97.81 109 HIS A N 1
ATOM 825 C CA . HIS A 1 109 ? -7.219 -26.453 -18.859 1 97.81 109 HIS A CA 1
ATOM 826 C C . HIS A 1 109 ? -7.988 -26.781 -20.141 1 97.81 109 HIS A C 1
ATOM 828 O O . HIS A 1 109 ? -8.992 -27.484 -20.109 1 97.81 109 HIS A O 1
ATOM 834 N N . ARG A 1 110 ? -7.535 -26.234 -21.172 1 97.19 110 ARG A N 1
ATOM 835 C CA . ARG A 1 110 ? -8.18 -26.484 -22.453 1 97.19 110 ARG A CA 1
ATOM 836 C C . ARG A 1 110 ? -8.164 -27.969 -22.797 1 97.19 110 ARG A C 1
ATOM 838 O O . ARG A 1 110 ? -9.156 -28.516 -23.281 1 97.19 110 ARG A O 1
ATOM 845 N N . ARG A 1 111 ? -7.113 -28.656 -22.5 1 96.25 111 ARG A N 1
ATOM 846 C CA . ARG A 1 111 ? -6.891 -30.047 -22.844 1 96.25 111 ARG A CA 1
ATOM 847 C C . ARG A 1 111 ? -7.648 -30.984 -21.906 1 96.25 111 ARG A C 1
ATOM 849 O O . ARG A 1 111 ? -8.234 -31.969 -22.344 1 96.25 111 ARG A O 1
ATOM 856 N N . TH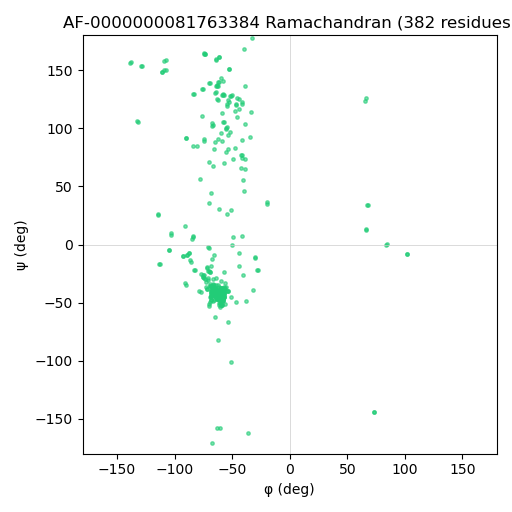R A 1 112 ? -7.699 -30.703 -20.625 1 97.12 112 THR A N 1
ATOM 857 C CA . THR A 1 112 ? -8.188 -31.656 -19.641 1 97.12 112 THR A CA 1
ATOM 858 C C . THR A 1 112 ? -9.492 -31.172 -19.016 1 97.12 112 THR A C 1
ATOM 860 O O . THR A 1 112 ? -10.188 -31.938 -18.344 1 97.12 112 THR A O 1
ATOM 863 N N . LYS A 1 113 ? -9.828 -29.844 -19.156 1 96.69 113 LYS A N 1
ATOM 864 C CA . LYS A 1 113 ? -10.969 -29.172 -18.531 1 96.69 113 LYS A CA 1
ATOM 865 C C . LYS A 1 113 ? -10.82 -29.109 -17.016 1 96.69 113 LYS A C 1
ATOM 867 O O . LYS A 1 113 ? -11.805 -28.969 -16.297 1 96.69 113 LYS A O 1
ATOM 872 N N . LYS A 1 114 ? -9.609 -29.391 -16.562 1 97 114 LYS A N 1
ATOM 873 C CA . LYS A 1 114 ? -9.227 -29.219 -15.164 1 97 114 LYS A CA 1
ATOM 874 C C . LYS A 1 114 ? -8.219 -28.078 -15.008 1 97 114 LYS A C 1
ATOM 876 O O . LYS A 1 114 ? -7.367 -27.875 -15.875 1 97 114 LYS A O 1
ATOM 881 N N . GLU A 1 115 ? -8.297 -27.422 -13.883 1 97.44 115 GLU A N 1
ATOM 882 C CA . GLU A 1 115 ? -7.312 -26.375 -13.586 1 97.44 115 GLU A CA 1
ATOM 883 C C . GLU A 1 115 ? -5.969 -26.984 -13.195 1 97.44 115 GLU A C 1
ATOM 885 O O . GLU A 1 115 ? -5.906 -27.859 -12.328 1 97.44 115 GLU A O 1
ATOM 890 N N . LEU A 1 116 ? -4.965 -26.438 -13.789 1 98.25 116 LEU A N 1
ATOM 891 C CA . LEU A 1 116 ? -3.625 -26.953 -13.539 1 98.25 116 LEU A CA 1
ATOM 892 C C . LEU A 1 116 ? -3.266 -26.844 -12.062 1 98.25 116 LEU A C 1
ATOM 894 O O . LEU A 1 116 ? -2.781 -27.797 -11.461 1 98.25 116 LEU A O 1
ATOM 898 N N . PRO A 1 117 ? -3.51 -25.672 -11.383 1 97.5 117 PRO A N 1
ATOM 899 C CA . PRO A 1 117 ? -3.176 -25.594 -9.961 1 97.5 117 PRO A CA 1
ATOM 900 C C . PRO A 1 117 ? -3.875 -26.672 -9.133 1 97.5 117 PRO A C 1
ATOM 902 O O . PRO A 1 117 ? -3.264 -27.266 -8.242 1 97.5 117 PRO A O 1
ATOM 905 N N . SER A 1 118 ? -5.059 -26.969 -9.477 1 97.75 118 SER A N 1
ATOM 906 C CA . SER A 1 118 ? -5.809 -28 -8.758 1 97.75 118 SER A CA 1
ATOM 907 C C . SER A 1 118 ? -5.215 -29.391 -8.992 1 97.75 118 SER A C 1
ATOM 909 O O . SER A 1 118 ? -5.09 -30.188 -8.062 1 97.75 118 SER A O 1
ATOM 911 N N . ALA A 1 119 ? -4.941 -29.719 -10.25 1 98.06 119 ALA A N 1
ATOM 912 C CA . ALA A 1 119 ? -4.332 -31 -10.594 1 98.06 119 ALA A CA 1
ATOM 913 C C . ALA A 1 119 ? -2.994 -31.172 -9.875 1 98.06 119 ALA A C 1
ATOM 915 O O . ALA A 1 119 ? -2.701 -32.25 -9.359 1 98.06 119 ALA A O 1
ATOM 916 N N . LEU A 1 120 ? -2.211 -30.125 -9.828 1 98.19 120 LEU A N 1
ATOM 917 C CA . LEU A 1 120 ? -0.899 -30.188 -9.195 1 98.19 120 LEU A CA 1
ATOM 918 C C . LEU A 1 120 ? -1.032 -30.281 -7.68 1 98.19 120 LEU A C 1
ATOM 920 O O . LEU A 1 120 ? -0.223 -30.938 -7.02 1 98.19 120 LEU A O 1
ATOM 924 N N . LYS A 1 121 ? -1.995 -29.562 -7.168 1 97.12 121 LYS A N 1
ATOM 925 C CA . LYS A 1 121 ? -2.256 -29.641 -5.73 1 97.12 121 LYS A CA 1
ATOM 926 C C . LYS A 1 121 ? -2.547 -31.078 -5.309 1 97.12 121 LYS A C 1
ATOM 928 O O . LYS A 1 121 ? -2.098 -31.531 -4.254 1 97.12 121 LYS A O 1
A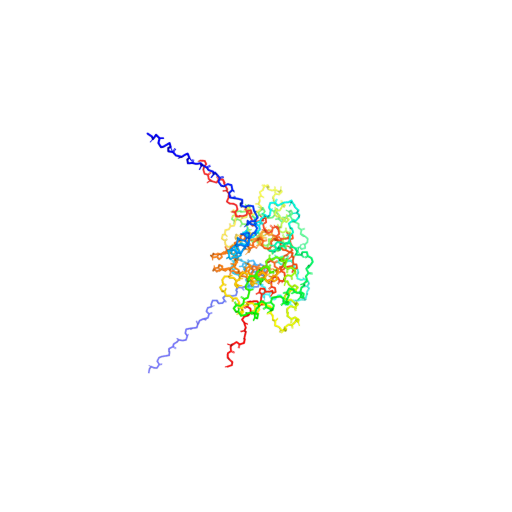TOM 933 N N . SER A 1 122 ? -3.268 -31.844 -6.141 1 97.44 122 SER A N 1
ATOM 934 C CA . SER A 1 122 ? -3.607 -33.25 -5.871 1 97.44 122 SER A CA 1
ATOM 935 C C . SER A 1 122 ? -2.408 -34.156 -6.094 1 97.44 122 SER A C 1
ATOM 937 O O . SER A 1 122 ? -2.314 -35.219 -5.484 1 97.44 122 SER A O 1
ATOM 939 N N . ALA A 1 123 ? -1.529 -33.781 -6.934 1 97.56 123 ALA A N 1
ATOM 940 C CA . ALA A 1 123 ? -0.434 -34.656 -7.367 1 97.56 123 ALA A CA 1
ATOM 941 C C . ALA A 1 123 ? 0.795 -34.469 -6.484 1 97.56 123 ALA A C 1
ATOM 943 O O . ALA A 1 123 ? 1.606 -35.406 -6.336 1 97.56 123 ALA A O 1
ATOM 944 N N . LEU A 1 124 ? 1.024 -33.312 -6.004 1 96.25 124 LEU A N 1
ATOM 945 C CA . LEU A 1 124 ? 2.221 -32.969 -5.242 1 96.25 124 LEU A CA 1
ATOM 946 C C . LEU A 1 124 ? 1.885 -32.75 -3.77 1 96.25 124 LEU A C 1
ATOM 948 O O . LEU A 1 124 ? 0.716 -32.594 -3.414 1 96.25 124 LEU A O 1
ATOM 952 N N . SER A 1 125 ? 2.947 -32.906 -2.938 1 93.38 125 SER A N 1
ATOM 953 C CA . SER A 1 125 ? 2.736 -32.719 -1.508 1 93.38 125 SER A CA 1
ATOM 954 C C . SER A 1 125 ? 3.885 -31.922 -0.882 1 93.38 125 SER A C 1
ATOM 956 O O . SER A 1 125 ? 4.938 -31.75 -1.502 1 93.38 125 SER A O 1
ATOM 958 N N . GLY A 1 126 ? 3.535 -31.312 0.252 1 89.31 126 GLY A N 1
ATOM 959 C CA . GLY A 1 126 ? 4.559 -30.688 1.073 1 89.31 126 GLY A CA 1
ATOM 960 C C . GLY A 1 126 ? 5.102 -29.406 0.476 1 89.31 126 GLY A C 1
ATOM 961 O O . GLY A 1 126 ? 4.352 -28.609 -0.091 1 89.31 126 GLY A O 1
ATOM 962 N N . HIS A 1 127 ? 6.441 -29.125 0.649 1 87.12 127 HIS A N 1
ATOM 963 C CA . HIS A 1 127 ? 7.098 -27.891 0.219 1 87.12 127 HIS A CA 1
ATOM 964 C C . HIS A 1 127 ? 7.109 -27.781 -1.302 1 87.12 127 HIS A C 1
ATOM 966 O O . HIS A 1 127 ? 6.977 -26.672 -1.846 1 87.12 127 HIS A O 1
ATOM 972 N N . LEU A 1 128 ? 7.297 -28.953 -1.945 1 88.62 128 LEU A N 1
ATOM 973 C CA . LEU A 1 128 ? 7.301 -28.938 -3.404 1 88.62 128 LEU A CA 1
ATOM 974 C C . LEU A 1 128 ? 5.973 -28.422 -3.943 1 88.62 128 LEU A C 1
ATOM 976 O O . LEU A 1 128 ? 5.949 -27.562 -4.832 1 88.62 128 LEU A O 1
ATOM 980 N N . GLU A 1 129 ? 4.883 -28.859 -3.352 1 94.25 129 GLU A N 1
ATOM 981 C CA . GLU A 1 129 ? 3.547 -28.391 -3.717 1 94.25 129 GLU A CA 1
ATOM 982 C C . GLU A 1 129 ? 3.432 -26.875 -3.562 1 94.25 129 GLU A C 1
ATOM 984 O O . GLU A 1 129 ? 3.012 -26.188 -4.492 1 94.25 129 GLU A O 1
ATOM 989 N N . THR A 1 130 ? 3.869 -26.406 -2.438 1 89.56 130 THR A N 1
ATOM 990 C CA . THR A 1 130 ? 3.762 -24.984 -2.117 1 89.56 130 THR A CA 1
ATOM 991 C C . THR A 1 130 ? 4.539 -24.141 -3.127 1 89.56 130 THR A C 1
ATOM 993 O O . THR A 1 130 ? 4.02 -23.156 -3.645 1 89.56 130 THR A O 1
ATOM 996 N N . VAL A 1 131 ? 5.727 -24.531 -3.432 1 86.19 131 VAL A N 1
ATOM 997 C CA . VAL A 1 131 ? 6.594 -23.766 -4.324 1 86.19 131 VAL A CA 1
ATOM 998 C C . VAL A 1 131 ? 6.027 -23.797 -5.742 1 86.19 131 VAL A C 1
ATOM 1000 O O . VAL A 1 131 ? 5.922 -22.75 -6.395 1 86.19 131 VAL A O 1
ATOM 1003 N N . ILE A 1 132 ? 5.609 -25 -6.18 1 93.5 132 ILE A N 1
ATOM 1004 C CA . ILE A 1 132 ? 5.125 -25.156 -7.547 1 93.5 132 ILE A CA 1
ATOM 1005 C C . ILE A 1 132 ? 3.834 -24.375 -7.734 1 93.5 132 ILE A C 1
ATOM 1007 O O . ILE A 1 132 ? 3.658 -23.688 -8.75 1 93.5 132 ILE A O 1
ATOM 1011 N N . LEU A 1 133 ? 2.924 -24.406 -6.754 1 94.19 133 LEU A N 1
ATOM 1012 C CA . LEU A 1 133 ? 1.691 -23.625 -6.852 1 94.19 133 LEU A CA 1
ATOM 1013 C C . LEU A 1 133 ? 1.985 -22.141 -6.824 1 94.19 133 LEU A C 1
ATOM 1015 O O . LEU A 1 133 ? 1.306 -21.359 -7.492 1 94.19 133 LEU A O 1
ATOM 1019 N N . GLY A 1 134 ? 2.99 -21.766 -6.07 1 91.38 134 GLY A N 1
ATOM 1020 C CA . GLY A 1 134 ? 3.438 -20.375 -6.09 1 91.38 134 GLY A CA 1
ATOM 1021 C C . GLY A 1 134 ? 3.887 -19.922 -7.461 1 91.38 134 GLY A C 1
ATOM 1022 O O . GLY A 1 134 ? 3.576 -18.797 -7.875 1 91.38 134 GLY A O 1
ATOM 1023 N N . LEU A 1 135 ? 4.52 -20.75 -8.195 1 89.88 135 LEU A N 1
ATOM 1024 C CA . LEU A 1 135 ? 5.027 -20.406 -9.523 1 89.88 135 LEU A CA 1
ATOM 1025 C C . LEU A 1 135 ? 3.879 -20.203 -10.508 1 89.88 135 LEU A C 1
ATOM 1027 O O . LEU A 1 135 ? 4.031 -19.5 -11.508 1 89.88 135 LEU A O 1
ATOM 1031 N N . LEU A 1 136 ? 2.73 -20.812 -10.211 1 94.88 136 LEU A N 1
ATOM 1032 C CA . LEU A 1 136 ? 1.608 -20.75 -11.141 1 94.88 136 LEU A CA 1
ATOM 1033 C C . LEU A 1 136 ? 0.734 -19.531 -10.867 1 94.88 136 LEU A C 1
ATOM 1035 O O . LEU A 1 136 ? -0.18 -19.234 -11.641 1 94.88 136 LEU A O 1
ATOM 1039 N N . LYS A 1 137 ? 1.003 -18.844 -9.766 1 91.31 137 LYS A N 1
ATOM 1040 C CA . LYS A 1 137 ? 0.244 -17.625 -9.484 1 91.31 137 LYS A CA 1
ATOM 1041 C C . LYS A 1 137 ? 0.5 -16.562 -10.539 1 91.31 137 LYS A C 1
ATOM 1043 O O . LYS A 1 137 ? 1.636 -16.375 -10.984 1 91.31 137 LYS A O 1
ATOM 1048 N N . THR A 1 138 ? -0.589 -15.914 -10.953 1 91.62 138 THR A N 1
ATOM 1049 C CA . THR A 1 138 ? -0.399 -14.727 -11.781 1 91.62 138 THR A CA 1
ATOM 1050 C C . THR A 1 138 ? 0.371 -13.656 -11.016 1 91.62 138 THR A C 1
ATOM 1052 O O . THR A 1 138 ? 0.46 -13.703 -9.789 1 91.62 138 THR A O 1
ATOM 1055 N N . PRO A 1 139 ? 0.944 -12.688 -11.703 1 88.38 139 PRO A N 1
ATOM 1056 C CA . PRO A 1 139 ? 1.635 -11.609 -10.992 1 88.38 139 PRO A CA 1
ATOM 1057 C C . PRO A 1 139 ? 0.754 -10.93 -9.945 1 88.38 139 PRO A C 1
ATOM 1059 O O . PRO A 1 139 ? 1.202 -10.68 -8.828 1 88.38 139 PRO A O 1
ATOM 1062 N N . ALA A 1 140 ? -0.488 -10.734 -10.305 1 90.94 140 ALA A N 1
ATOM 1063 C CA . ALA A 1 140 ? -1.412 -10.086 -9.383 1 90.94 140 ALA A CA 1
ATOM 1064 C C . ALA A 1 140 ? -1.687 -10.969 -8.172 1 90.94 140 ALA A C 1
ATOM 1066 O O . ALA A 1 140 ? -1.747 -10.484 -7.035 1 90.94 140 ALA A O 1
ATOM 1067 N N . GLN A 1 141 ? -1.808 -12.258 -8.438 1 90.62 141 GLN A N 1
ATOM 1068 C CA . GLN A 1 141 ? -2.021 -13.203 -7.348 1 90.62 141 GLN A CA 1
ATOM 1069 C C . GLN A 1 141 ? -0.812 -13.266 -6.422 1 90.62 141 GLN A C 1
ATOM 1071 O O . GLN A 1 141 ? -0.962 -13.312 -5.199 1 90.62 141 GLN A O 1
ATOM 1076 N N . TYR A 1 142 ? 0.313 -13.289 -7.066 1 88.5 142 TYR A N 1
ATOM 1077 C CA . TYR A 1 142 ? 1.547 -13.297 -6.289 1 88.5 142 TYR A CA 1
ATOM 1078 C C . TYR A 1 142 ? 1.651 -12.047 -5.426 1 88.5 142 TYR A C 1
ATOM 1080 O O . TYR A 1 142 ? 1.899 -12.141 -4.219 1 88.5 142 TYR A O 1
ATOM 1088 N N . ASP A 1 143 ? 1.421 -10.898 -6.004 1 89.38 143 ASP A N 1
ATOM 1089 C CA . ASP A 1 143 ? 1.501 -9.625 -5.285 1 89.38 143 ASP A CA 1
ATOM 1090 C C . ASP A 1 143 ? 0.458 -9.555 -4.172 1 89.38 143 ASP A C 1
ATOM 1092 O O . ASP A 1 143 ? 0.747 -9.078 -3.072 1 89.38 143 ASP A O 1
ATOM 1096 N N . ALA A 1 144 ? -0.735 -10.055 -4.496 1 92 144 ALA A N 1
ATOM 1097 C CA . ALA A 1 144 ? -1.793 -10.055 -3.49 1 92 144 ALA A CA 1
ATOM 1098 C C . ALA A 1 144 ? -1.415 -10.938 -2.301 1 92 144 ALA A C 1
ATOM 1100 O O . ALA A 1 144 ? -1.655 -10.57 -1.148 1 92 144 ALA A O 1
ATOM 1101 N N . SER A 1 145 ? -0.807 -12.062 -2.604 1 88.56 145 SER A N 1
ATOM 1102 C CA . SER A 1 145 ? -0.352 -12.961 -1.542 1 88.56 145 SER A CA 1
ATOM 1103 C C . SER A 1 145 ? 0.738 -12.305 -0.7 1 88.56 145 SER A C 1
ATOM 1105 O O . SER A 1 145 ? 0.731 -12.414 0.528 1 88.56 145 SER A O 1
ATOM 1107 N N . GLU A 1 146 ? 1.678 -11.656 -1.363 1 88.12 146 GLU A N 1
ATOM 1108 C CA . GLU A 1 146 ? 2.736 -10.938 -0.658 1 88.12 146 GLU A CA 1
ATOM 1109 C C . GLU A 1 146 ? 2.168 -9.812 0.201 1 88.12 146 GLU A C 1
ATOM 1111 O O . GLU A 1 146 ? 2.621 -9.594 1.325 1 88.12 146 GLU A O 1
ATOM 1116 N N . LEU A 1 147 ? 1.229 -9.078 -0.333 1 90.19 147 LEU A N 1
ATOM 1117 C CA . LEU A 1 147 ? 0.56 -8 0.391 1 90.19 147 LEU A CA 1
ATOM 1118 C C . LEU A 1 147 ? -0.144 -8.531 1.634 1 90.19 147 LEU A C 1
ATOM 1120 O O . LEU A 1 147 ? -0.013 -7.965 2.721 1 90.19 147 LEU A O 1
ATOM 1124 N N . LYS A 1 148 ? -0.827 -9.609 1.479 1 89.62 148 LYS A N 1
ATOM 1125 C CA . LYS A 1 148 ? -1.514 -10.234 2.605 1 89.62 148 LYS A CA 1
ATOM 1126 C C . LYS A 1 148 ? -0.521 -10.672 3.68 1 89.62 148 LYS A C 1
ATOM 1128 O O . LYS A 1 148 ? -0.743 -10.438 4.867 1 89.62 148 LYS A O 1
ATOM 1133 N N . ALA A 1 149 ? 0.512 -11.289 3.236 1 87.5 149 ALA A N 1
ATOM 1134 C CA . ALA A 1 149 ? 1.541 -11.742 4.168 1 87.5 149 ALA A CA 1
ATOM 1135 C C . ALA A 1 149 ? 2.174 -10.562 4.906 1 87.5 149 ALA A C 1
ATOM 1137 O O . ALA A 1 149 ? 2.479 -10.664 6.098 1 87.5 149 ALA A O 1
ATOM 1138 N N . SER A 1 150 ? 2.406 -9.5 4.211 1 90.12 150 SER A N 1
ATOM 1139 C CA . SER A 1 150 ? 3.062 -8.328 4.785 1 90.12 150 SER A CA 1
ATOM 1140 C C . SER A 1 150 ? 2.143 -7.598 5.758 1 90.12 150 SER A C 1
ATOM 1142 O O . SER A 1 150 ? 2.607 -6.844 6.609 1 90.12 150 SER A O 1
ATOM 1144 N N . MET A 1 151 ? 0.797 -7.824 5.668 1 90.88 151 MET A N 1
ATOM 1145 C CA . MET A 1 151 ? -0.192 -7.121 6.48 1 90.88 151 MET A CA 1
ATOM 1146 C C . MET A 1 151 ? -0.701 -8.016 7.609 1 90.88 151 MET A C 1
ATOM 1148 O O . MET A 1 151 ? -1.704 -7.695 8.25 1 90.88 151 MET A O 1
ATOM 1152 N N . LYS A 1 152 ? -0.138 -9.117 7.855 1 85.81 152 LYS A N 1
ATOM 1153 C CA . LYS A 1 152 ? -0.625 -10.086 8.836 1 85.81 152 LYS A CA 1
ATOM 1154 C C . LYS A 1 152 ? -0.417 -9.586 10.258 1 85.81 152 LYS A C 1
ATOM 1156 O O . LYS A 1 152 ? -0.865 -10.219 11.219 1 85.81 152 LYS A O 1
ATOM 1161 N N . GLY A 1 153 ? 0.153 -8.492 10.445 1 85.38 153 GLY A N 1
ATOM 1162 C CA . GLY A 1 153 ? 0.351 -7.945 11.781 1 85.38 153 GLY A CA 1
ATOM 1163 C C . GLY A 1 153 ? -0.95 -7.637 12.5 1 85.38 153 GLY A C 1
ATOM 1164 O O . GLY A 1 153 ? -1.897 -7.137 11.891 1 85.38 153 GLY A O 1
ATOM 1165 N N . LEU A 1 154 ? -0.952 -8.008 13.805 1 86.06 154 LEU A N 1
ATOM 1166 C CA . LEU A 1 154 ? -2.121 -7.691 14.617 1 86.06 154 LEU A CA 1
ATOM 1167 C C . LEU A 1 154 ? -2.322 -6.184 14.727 1 86.06 154 LEU A C 1
ATOM 1169 O O . LEU A 1 154 ? -1.385 -5.449 15.047 1 86.06 154 LEU A O 1
ATOM 1173 N N . GLY A 1 155 ? -3.51 -5.715 14.359 1 85.12 155 GLY A N 1
ATOM 1174 C CA . GLY A 1 155 ? -3.807 -4.293 14.469 1 85.12 155 GLY A CA 1
ATOM 1175 C C . GLY A 1 155 ? -3.711 -3.561 13.141 1 85.12 155 GLY A C 1
ATOM 1176 O O . GLY A 1 155 ? -3.982 -2.359 13.07 1 85.12 155 GLY A O 1
ATOM 1177 N N . THR A 1 156 ? -3.197 -4.312 12.141 1 89.88 156 THR A N 1
ATOM 1178 C CA . THR A 1 156 ? -3.121 -3.697 10.82 1 89.88 156 THR A CA 1
ATOM 1179 C C . THR A 1 156 ? -4.52 -3.395 10.289 1 89.88 156 THR A C 1
ATOM 1181 O O . THR A 1 156 ? -5.426 -4.219 10.406 1 89.88 156 THR A O 1
ATOM 1184 N N . ASP A 1 157 ? -4.75 -2.148 9.797 1 90.5 157 ASP A N 1
ATOM 1185 C CA . ASP A 1 157 ? -5.973 -1.778 9.094 1 90.5 157 ASP A CA 1
ATOM 1186 C C . ASP A 1 157 ? -5.832 -2.016 7.59 1 90.5 157 ASP A C 1
ATOM 1188 O O . ASP A 1 157 ? -5.465 -1.105 6.844 1 90.5 157 ASP A O 1
ATOM 1192 N N . GLU A 1 158 ? -6.199 -3.146 7.16 1 90.31 158 GLU A N 1
ATOM 1193 C CA . GLU A 1 158 ? -5.98 -3.562 5.777 1 90.31 158 GLU A CA 1
ATOM 1194 C C . GLU A 1 158 ? -6.836 -2.748 4.812 1 90.31 158 GLU A C 1
ATOM 1196 O O . GLU A 1 158 ? -6.371 -2.367 3.732 1 90.31 158 GLU A O 1
ATOM 1201 N N . ASP A 1 159 ? -8.078 -2.496 5.191 1 87.31 159 ASP A N 1
ATOM 1202 C CA . ASP A 1 159 ? -8.984 -1.775 4.305 1 87.31 159 ASP A CA 1
ATOM 1203 C C . ASP A 1 159 ? -8.469 -0.365 4.023 1 87.31 159 ASP A C 1
ATOM 1205 O O . ASP A 1 159 ? -8.445 0.077 2.873 1 87.31 159 ASP A O 1
ATOM 1209 N N . SER A 1 160 ? -8.023 0.29 5.066 1 87.12 160 SER A N 1
ATOM 1210 C CA . SER A 1 160 ? -7.484 1.635 4.895 1 87.12 160 SER A CA 1
ATOM 1211 C C . SER A 1 160 ? -6.223 1.62 4.035 1 87.12 160 SER A C 1
ATOM 1213 O O . SER A 1 160 ? -6.027 2.498 3.195 1 87.12 160 SER A O 1
ATOM 1215 N N . LEU A 1 161 ? -5.371 0.611 4.281 1 90.69 161 LEU A N 1
ATOM 1216 C CA . LEU A 1 161 ? -4.133 0.477 3.521 1 90.69 161 LEU A CA 1
ATOM 1217 C C . LEU A 1 161 ? -4.422 0.294 2.035 1 90.69 161 LEU A C 1
ATOM 1219 O O . LEU A 1 161 ? -3.871 1.012 1.197 1 90.69 161 LEU A O 1
ATOM 1223 N N . ILE A 1 162 ? -5.34 -0.558 1.734 1 89.5 162 ILE A N 1
ATOM 1224 C CA . ILE A 1 162 ? -5.68 -0.867 0.35 1 89.5 162 ILE A CA 1
ATOM 1225 C C . ILE A 1 162 ? -6.34 0.346 -0.302 1 89.5 162 ILE A C 1
ATOM 1227 O O . ILE A 1 162 ? -6.074 0.654 -1.467 1 89.5 162 ILE A O 1
ATOM 1231 N N . GLU A 1 163 ? -7.172 1.012 0.451 1 88.94 163 GLU A N 1
ATOM 1232 C CA . GLU A 1 163 ? -7.828 2.203 -0.078 1 88.94 163 GLU A CA 1
ATOM 1233 C C . GLU A 1 163 ? -6.805 3.254 -0.5 1 88.94 163 GLU A C 1
ATOM 1235 O O . GLU A 1 163 ? -6.898 3.814 -1.594 1 88.94 163 GLU A O 1
ATOM 1240 N N . ILE A 1 164 ? -5.82 3.582 0.321 1 88.69 164 ILE A N 1
ATOM 1241 C CA . ILE A 1 164 ? -4.801 4.574 0.004 1 88.69 164 ILE A CA 1
ATOM 1242 C C . ILE A 1 164 ? -4.035 4.148 -1.245 1 88.69 164 ILE A C 1
ATOM 1244 O O . ILE A 1 164 ? -3.871 4.934 -2.182 1 88.69 164 ILE A O 1
ATOM 1248 N N . ILE A 1 165 ? -3.689 2.92 -1.326 1 90.44 165 ILE A N 1
ATOM 1249 C CA . ILE A 1 165 ? -2.836 2.395 -2.385 1 90.44 165 ILE A CA 1
ATOM 1250 C C . ILE A 1 165 ? -3.586 2.426 -3.715 1 90.44 165 ILE A C 1
ATOM 1252 O O . ILE A 1 165 ? -3 2.719 -4.762 1 90.44 165 ILE A O 1
ATOM 1256 N N . CYS A 1 166 ? -4.883 2.172 -3.664 1 90.88 166 CYS A N 1
ATOM 1257 C CA . CYS A 1 166 ? -5.633 2.029 -4.906 1 90.88 166 CYS A CA 1
ATOM 1258 C C . CYS A 1 166 ? -6.238 3.361 -5.332 1 90.88 166 CYS A C 1
ATOM 1260 O O . CYS A 1 166 ? -6.742 3.49 -6.449 1 90.88 166 CYS A O 1
ATOM 1262 N N . SER A 1 167 ? -6.207 4.363 -4.527 1 90.31 167 SER A N 1
ATOM 1263 C CA . SER A 1 167 ? -6.84 5.637 -4.848 1 90.31 167 SER A CA 1
ATOM 1264 C C . SER A 1 167 ? -5.805 6.691 -5.223 1 90.31 167 SER A C 1
ATOM 1266 O O . SER A 1 167 ? -6.156 7.777 -5.688 1 90.31 167 SER A O 1
ATOM 1268 N N . ARG A 1 168 ? -4.512 6.387 -5.133 1 91.12 168 ARG A N 1
ATOM 1269 C CA . ARG A 1 168 ? -3.455 7.352 -5.41 1 91.12 168 ARG A CA 1
ATOM 1270 C C . ARG A 1 168 ? -2.738 7.02 -6.715 1 91.12 168 ARG A C 1
ATOM 1272 O O . ARG A 1 168 ? -2.645 5.852 -7.102 1 91.12 168 ARG A O 1
ATOM 1279 N N . THR A 1 169 ? -2.248 8.102 -7.352 1 92.75 169 THR A N 1
ATOM 1280 C CA . THR A 1 169 ? -1.437 7.898 -8.547 1 92.75 169 THR A CA 1
ATOM 1281 C C . THR A 1 169 ? -0.049 7.379 -8.172 1 92.75 169 THR A C 1
ATOM 1283 O O . THR A 1 169 ? 0.372 7.488 -7.023 1 92.75 169 THR A O 1
ATOM 1286 N N . ASN A 1 170 ? 0.632 6.859 -9.172 1 91.75 170 ASN A N 1
ATOM 1287 C CA . ASN A 1 170 ? 1.986 6.363 -8.945 1 91.75 170 ASN A CA 1
ATOM 1288 C C . ASN A 1 170 ? 2.908 7.469 -8.43 1 91.75 170 ASN A C 1
ATOM 1290 O O . ASN A 1 170 ? 3.746 7.227 -7.562 1 91.75 170 ASN A O 1
ATOM 1294 N N . GLN A 1 171 ? 2.707 8.641 -9.023 1 93.88 171 GLN A N 1
ATOM 1295 C CA . GLN A 1 171 ? 3.514 9.766 -8.57 1 93.88 171 GLN A CA 1
ATOM 1296 C C . GLN A 1 171 ? 3.24 10.086 -7.102 1 93.88 171 GLN A C 1
ATOM 1298 O O . GLN A 1 171 ? 4.168 10.336 -6.328 1 93.88 171 GLN A O 1
ATOM 1303 N N . GLU A 1 172 ? 1.982 10.078 -6.723 1 91.69 172 GLU A N 1
ATOM 1304 C CA . GLU A 1 172 ? 1.599 10.312 -5.336 1 91.69 172 GLU A CA 1
ATOM 1305 C C . GLU A 1 172 ? 2.16 9.234 -4.414 1 91.69 172 GLU A C 1
ATOM 1307 O O . GLU A 1 172 ? 2.639 9.539 -3.318 1 91.69 172 GLU A O 1
ATOM 1312 N N . LEU A 1 173 ? 2.15 7.988 -4.855 1 93.94 173 LEU A N 1
ATOM 1313 C CA . LEU A 1 173 ? 2.676 6.887 -4.055 1 93.94 173 LEU A CA 1
ATOM 1314 C C . LEU A 1 173 ? 4.184 7.023 -3.863 1 93.94 173 LEU A C 1
ATOM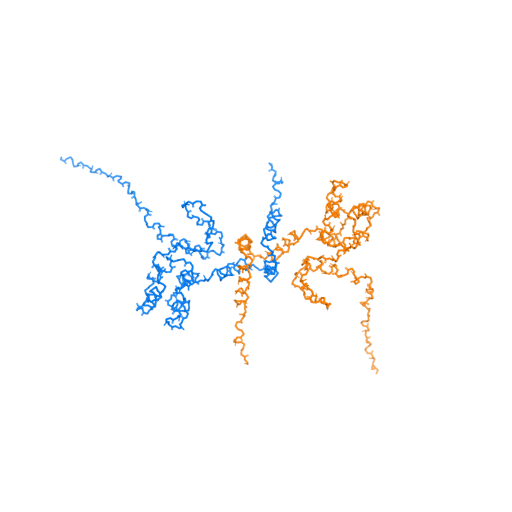 1316 O O . LEU A 1 173 ? 4.703 6.723 -2.787 1 93.94 173 LEU A O 1
ATOM 1320 N N . GLN A 1 174 ? 4.875 7.422 -4.824 1 94.75 174 GLN A N 1
ATOM 1321 C CA . GLN A 1 174 ? 6.305 7.672 -4.691 1 94.75 174 GLN A CA 1
ATOM 1322 C C . GLN A 1 174 ? 6.578 8.781 -3.682 1 94.75 174 GLN A C 1
ATOM 1324 O O . GLN A 1 174 ? 7.516 8.688 -2.883 1 94.75 174 GLN A O 1
ATOM 1329 N N . GLU A 1 175 ? 5.746 9.836 -3.781 1 94.31 175 GLU A N 1
ATOM 1330 C CA . GLU A 1 175 ? 5.902 10.938 -2.832 1 94.31 175 GLU A CA 1
ATOM 1331 C C . GLU A 1 175 ? 5.594 10.484 -1.408 1 94.31 175 GLU A C 1
ATOM 1333 O O . GLU A 1 175 ? 6.281 10.883 -0.464 1 94.31 175 GLU A O 1
ATOM 1338 N N . ILE A 1 176 ? 4.578 9.68 -1.262 1 92.88 176 ILE A N 1
ATOM 1339 C CA . ILE A 1 176 ? 4.246 9.125 0.043 1 92.88 176 ILE A CA 1
ATOM 1340 C C . ILE A 1 176 ? 5.43 8.312 0.572 1 92.88 176 ILE A C 1
ATOM 1342 O O . ILE A 1 176 ? 5.797 8.438 1.743 1 92.88 176 ILE A O 1
ATOM 1346 N N . ASN A 1 177 ? 6.027 7.469 -0.258 1 92.94 177 ASN A N 1
ATOM 1347 C CA . ASN A 1 177 ? 7.199 6.688 0.118 1 92.94 177 ASN A CA 1
ATOM 1348 C C . ASN A 1 177 ? 8.344 7.582 0.584 1 92.94 177 ASN A C 1
ATOM 1350 O O . ASN A 1 177 ? 8.984 7.301 1.603 1 92.94 177 ASN A O 1
ATOM 1354 N N . ARG A 1 178 ? 8.578 8.633 -0.154 1 93.81 178 ARG A N 1
ATOM 1355 C CA . ARG A 1 178 ? 9.625 9.586 0.22 1 93.81 178 ARG A CA 1
ATOM 1356 C C . ARG A 1 178 ? 9.359 10.18 1.599 1 93.81 178 ARG A C 1
ATOM 1358 O O . ARG A 1 178 ? 10.234 10.18 2.463 1 93.81 178 ARG A O 1
ATOM 1365 N N . VAL A 1 179 ? 8.164 10.703 1.778 1 93.12 179 VAL A N 1
ATOM 1366 C CA . VAL A 1 179 ? 7.773 11.328 3.037 1 93.12 179 VAL A CA 1
ATOM 1367 C C . VAL A 1 179 ? 7.855 10.312 4.172 1 93.12 179 VAL A C 1
ATOM 1369 O O . VAL A 1 179 ? 8.336 10.625 5.262 1 93.12 179 VAL A O 1
ATOM 1372 N N . TYR A 1 180 ? 7.355 9.086 3.891 1 91.75 180 TYR A N 1
ATOM 1373 C CA . TYR A 1 180 ? 7.383 8.008 4.871 1 91.75 180 TYR A CA 1
ATOM 1374 C C . TYR A 1 180 ? 8.812 7.715 5.316 1 91.75 180 TYR A C 1
ATOM 1376 O O . TYR A 1 180 ? 9.086 7.594 6.512 1 91.75 180 TYR A O 1
ATOM 1384 N N . LYS A 1 181 ? 9.727 7.594 4.422 1 90.38 181 LYS A N 1
ATOM 1385 C CA . LYS A 1 181 ? 11.125 7.297 4.707 1 90.38 181 LYS A CA 1
ATOM 1386 C C . LYS A 1 181 ? 11.781 8.43 5.488 1 90.38 181 LYS A C 1
ATOM 1388 O O . LYS A 1 181 ? 12.609 8.195 6.367 1 90.38 181 LYS A O 1
ATOM 1393 N N . GLU A 1 182 ? 11.414 9.617 5.141 1 89.31 182 GLU A N 1
ATOM 1394 C CA . GLU A 1 182 ? 11.945 10.781 5.836 1 89.31 182 GLU A CA 1
ATOM 1395 C C . GLU A 1 182 ? 11.5 10.805 7.293 1 89.31 182 GLU A C 1
ATOM 1397 O O . GLU A 1 182 ? 12.266 11.219 8.172 1 89.31 182 GLU A O 1
ATOM 1402 N N . SER A 1 183 ? 10.305 10.438 7.496 1 83.25 183 SER A N 1
ATOM 1403 C CA . SER A 1 183 ? 9.75 10.484 8.844 1 83.25 183 SER A CA 1
ATOM 1404 C C . SER A 1 183 ? 10.32 9.367 9.719 1 83.25 183 SER A C 1
ATOM 1406 O O . SER A 1 183 ? 10.305 9.469 10.945 1 83.25 183 SER A O 1
ATOM 1408 N N . GLU A 1 184 ? 10.688 8.258 9.164 1 78.19 184 GLU A N 1
ATOM 1409 C CA . GLU A 1 184 ? 11.219 7.102 9.883 1 78.19 184 GLU A CA 1
ATOM 1410 C C . GLU A 1 184 ? 12.719 7.262 10.148 1 78.19 184 GLU A C 1
ATOM 1412 O O . GLU A 1 184 ? 13.281 6.547 10.969 1 78.19 184 GLU A O 1
ATOM 1417 N N . GLN A 1 185 ? 13.406 8.047 9.438 1 64.69 185 GLN A N 1
ATOM 1418 C CA . GLN A 1 185 ? 14.836 8.258 9.672 1 64.69 185 GLN A CA 1
ATOM 1419 C C . GLN A 1 185 ? 15.07 8.977 11 1 64.69 185 GLN A C 1
ATOM 1421 O O . GLN A 1 185 ? 14.445 10 11.281 1 64.69 185 GLN A O 1
ATOM 1426 N N . PRO A 1 186 ? 15.547 8.078 12.023 1 57.41 186 PRO A N 1
ATOM 1427 C CA . PRO A 1 186 ? 15.945 8.75 13.266 1 57.41 186 PRO A CA 1
ATOM 1428 C C . PRO A 1 186 ? 16.797 9.984 13.023 1 57.41 186 PRO A C 1
ATOM 1430 O O . PRO A 1 186 ? 17.531 10.055 12.031 1 57.41 186 PRO A O 1
ATOM 1433 N N . ASP A 1 187 ? 16.422 11.047 13.539 1 51.88 187 ASP A N 1
ATOM 1434 C CA . ASP A 1 187 ? 17.438 12.086 13.625 1 51.88 187 ASP A CA 1
ATOM 1435 C C . ASP A 1 187 ? 18.781 11.5 14.062 1 51.88 187 ASP A C 1
ATOM 1437 O O . ASP A 1 187 ? 18.891 10.961 15.172 1 51.88 187 ASP A O 1
ATOM 1441 N N . TYR A 1 188 ? 19.641 10.82 13.328 1 45.28 188 TYR A N 1
ATOM 1442 C CA . TYR A 1 188 ? 21.016 10.539 13.727 1 45.28 188 TYR A CA 1
ATOM 1443 C C . TYR A 1 188 ? 21.562 11.648 14.617 1 45.28 188 TYR A C 1
ATOM 1445 O O . TYR A 1 188 ? 22.734 11.617 15.023 1 45.28 188 TYR A O 1
ATOM 1453 N N . CYS A 1 189 ? 21.078 12.812 14.891 1 41.28 189 CYS A N 1
ATOM 1454 C CA . CYS A 1 189 ? 21.875 13.703 15.727 1 41.28 189 CYS A CA 1
ATOM 1455 C C . CYS A 1 189 ? 22.156 13.07 17.078 1 41.28 189 CYS A C 1
ATOM 1457 O O . CYS A 1 189 ? 23.156 13.398 17.734 1 41.28 189 CYS A O 1
ATOM 1459 N N . ASP A 1 190 ? 21.234 12.57 17.875 1 40.41 190 ASP A N 1
ATOM 1460 C CA . ASP A 1 190 ? 21.719 12.492 19.25 1 40.41 190 ASP A CA 1
ATOM 1461 C C . ASP A 1 190 ? 22.516 11.211 19.484 1 40.41 190 ASP A C 1
ATOM 1463 O O . ASP A 1 190 ? 22.141 10.367 20.297 1 40.41 190 ASP A O 1
ATOM 1467 N N . SER A 1 191 ? 22.844 10.383 18.484 1 35.72 191 SER A N 1
ATOM 1468 C CA . SER A 1 191 ? 23.938 9.594 19.016 1 35.72 191 SER A CA 1
ATOM 1469 C C . SER A 1 191 ? 25.109 10.484 19.453 1 35.72 191 SER A C 1
ATOM 1471 O O . SER A 1 191 ? 25.562 11.336 18.672 1 35.72 191 SER A O 1
ATOM 1473 N N . PRO A 1 192 ? 25.328 10.695 20.781 1 35.72 192 PRO A N 1
ATOM 1474 C CA . PRO A 1 192 ? 26.609 11.227 21.266 1 35.72 192 PRO A CA 1
ATOM 1475 C C . PRO A 1 192 ? 27.812 10.609 20.562 1 35.72 192 PRO A C 1
ATOM 1477 O O . PRO A 1 192 ? 27.766 9.43 20.188 1 35.72 192 PRO A O 1
ATOM 1480 N N . SER A 1 193 ? 28.656 11.422 19.891 1 27.02 193 SER A N 1
ATOM 1481 C CA . SER A 1 193 ? 30.031 10.938 19.984 1 27.02 193 SER A CA 1
ATOM 1482 C C . SER A 1 193 ? 30.344 10.43 21.375 1 27.02 193 SER A C 1
ATOM 1484 O O . SER A 1 193 ? 29.812 10.945 22.375 1 27.02 193 SER A O 1
ATOM 1486 N N . MET B 1 1 ? -50.375 0.362 52.75 1 21.11 1 MET B N 1
ATOM 1487 C CA . MET B 1 1 ? -49.469 1.494 52.812 1 21.11 1 MET B CA 1
ATOM 1488 C C . MET B 1 1 ? -48.312 1.321 51.844 1 21.11 1 MET B C 1
ATOM 1490 O O . MET B 1 1 ? -47.406 0.515 52.062 1 21.11 1 MET B O 1
ATOM 1494 N N . ASP B 1 2 ? -48.656 1.167 50.594 1 21.39 2 ASP B N 1
ATOM 1495 C CA . ASP B 1 2 ? -48.406 0.809 49.219 1 21.39 2 ASP B CA 1
ATOM 1496 C C . ASP B 1 2 ? -47.469 1.839 48.562 1 21.39 2 ASP B C 1
ATOM 1498 O O . ASP B 1 2 ? -47.938 2.85 48.031 1 21.39 2 ASP B O 1
ATOM 1502 N N . MET B 1 3 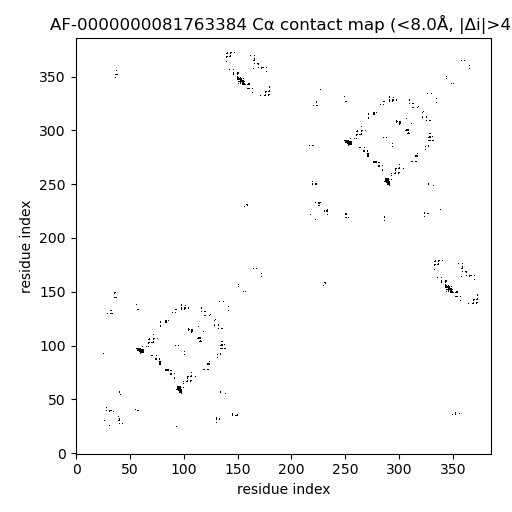? -46.438 2.391 49.438 1 22.47 3 MET B N 1
ATOM 1503 C CA . MET B 1 3 ? -45.625 3.566 49.094 1 22.47 3 MET B CA 1
ATOM 1504 C C . MET B 1 3 ? -44.969 3.402 47.75 1 22.47 3 MET B C 1
ATOM 1506 O O . MET B 1 3 ? -44.531 2.305 47.375 1 22.47 3 MET B O 1
ATOM 1510 N N . CYS B 1 4 ? -45.188 4.328 46.75 1 22.14 4 CYS B N 1
ATOM 1511 C CA . CYS B 1 4 ? -45.031 4.656 45.344 1 22.14 4 CYS B CA 1
ATOM 1512 C C . CYS B 1 4 ? -43.562 4.789 44.969 1 22.14 4 CYS B C 1
ATOM 1514 O O . CYS B 1 4 ? -42.812 5.539 45.594 1 22.14 4 CYS B O 1
ATOM 1516 N N . PRO B 1 5 ? -42.812 3.705 44.562 1 22.64 5 PRO B N 1
ATOM 1517 C CA . PRO B 1 5 ? -41.438 3.631 44.125 1 22.64 5 PRO B CA 1
ATOM 1518 C C . PRO B 1 5 ? -41.125 4.602 42.969 1 22.64 5 PRO B C 1
ATOM 1520 O O . PRO B 1 5 ? -41.75 4.512 41.906 1 22.64 5 PRO B O 1
ATOM 1523 N N . ALA B 1 6 ? -40.844 5.93 43.281 1 23.64 6 ALA B N 1
ATOM 1524 C CA . ALA B 1 6 ? -40.656 7.16 42.5 1 23.64 6 ALA B CA 1
ATOM 1525 C C . ALA B 1 6 ? -39.594 6.984 41.406 1 23.64 6 ALA B C 1
ATOM 1527 O O . ALA B 1 6 ? -38.594 6.305 41.625 1 23.64 6 ALA B O 1
ATOM 1528 N N . ASP B 1 7 ? -39.906 7.25 40.031 1 21.23 7 ASP B N 1
ATOM 1529 C CA . ASP B 1 7 ? -39.562 7.25 38.625 1 21.23 7 ASP B CA 1
ATOM 1530 C C . ASP B 1 7 ? -38.438 8.234 38.312 1 21.23 7 ASP B C 1
ATOM 1532 O O . ASP B 1 7 ? -38.594 9.445 38.5 1 21.23 7 ASP B O 1
ATOM 1536 N N . LEU B 1 8 ? -37.156 8.023 38.781 1 21.2 8 LEU B N 1
ATOM 1537 C CA . LEU B 1 8 ? -36.031 8.938 38.625 1 21.2 8 LEU B CA 1
ATOM 1538 C C . LEU B 1 8 ? -35.844 9.359 37.188 1 21.2 8 LEU B C 1
ATOM 1540 O O . LEU B 1 8 ? -35.719 8.508 36.281 1 21.2 8 LEU B O 1
ATOM 1544 N N . PRO B 1 9 ? -36.406 10.609 36.75 1 19.91 9 PRO B N 1
ATOM 1545 C CA . PRO B 1 9 ? -36.406 11.156 35.406 1 19.91 9 PRO B CA 1
ATOM 1546 C C . PRO B 1 9 ? -35.031 11.422 34.844 1 19.91 9 PRO B C 1
ATOM 1548 O O . PRO B 1 9 ? -34.188 12.031 35.531 1 19.91 9 PRO B O 1
ATOM 1551 N N . LEU B 1 10 ? -34.312 10.547 34.125 1 21.11 10 LEU B N 1
ATOM 1552 C CA . LEU B 1 10 ? -33.031 10.539 33.406 1 21.11 10 LEU B CA 1
ATOM 1553 C C . LEU B 1 10 ? -32.938 11.727 32.438 1 21.11 10 LEU B C 1
ATOM 1555 O O . LEU B 1 10 ? -33.188 11.578 31.25 1 21.11 10 LEU B O 1
ATOM 1559 N N . GLY B 1 11 ? -33.562 12.914 32.656 1 20.77 11 GLY B N 1
ATOM 1560 C CA . GLY B 1 11 ? -33.719 13.977 31.672 1 20.77 11 GLY B CA 1
ATOM 1561 C C . GLY B 1 11 ? -32.438 14.633 31.266 1 20.77 11 GLY B C 1
ATOM 1562 O O . GLY B 1 11 ? -32.406 15.594 30.484 1 20.77 11 GLY B O 1
ATOM 1563 N N . PHE B 1 12 ? -31.438 14.68 32.156 1 20.45 12 PHE B N 1
ATOM 1564 C CA . PHE B 1 12 ? -30.594 15.859 31.984 1 20.45 12 PHE B CA 1
ATOM 1565 C C . PHE B 1 12 ? -30.141 16 30.531 1 20.45 12 PHE B C 1
ATOM 1567 O O . PHE B 1 12 ? -30.281 17.062 29.938 1 20.45 12 PHE B O 1
ATOM 1574 N N . CYS B 1 13 ? -28.828 15.594 30.156 1 18.16 13 CYS B N 1
ATOM 1575 C CA . CYS B 1 13 ? -27.672 16.359 29.703 1 18.16 13 CYS B CA 1
ATOM 1576 C C . CYS B 1 13 ? -27.656 16.469 28.188 1 18.16 13 CYS B C 1
ATOM 1578 O O . CYS B 1 13 ? -27.141 15.578 27.5 1 18.16 13 CYS B O 1
ATOM 1580 N N . ARG B 1 14 ? -28.672 16.219 27.438 1 21.48 14 ARG B N 1
ATOM 1581 C CA . ARG B 1 14 ? -28.625 16.469 26 1 21.48 14 ARG B CA 1
ATOM 1582 C C . ARG B 1 14 ? -28.391 17.938 25.703 1 21.48 14 ARG B C 1
ATOM 1584 O O . ARG B 1 14 ? -29.344 18.719 25.625 1 21.48 14 ARG B O 1
ATOM 1591 N N . ALA B 1 15 ? -27.688 18.641 26.547 1 22.78 15 ALA B N 1
ATOM 1592 C CA . ALA B 1 15 ? -27.578 20.047 26.188 1 22.78 15 ALA B CA 1
ATOM 1593 C C . ALA B 1 15 ? -27.422 20.219 24.672 1 22.78 15 ALA B C 1
ATOM 1595 O O . ALA B 1 15 ? -26.922 19.312 24 1 22.78 15 ALA B O 1
ATOM 1596 N N . SER B 1 16 ? -28.156 21.188 24.109 1 22.2 16 SER B N 1
ATOM 1597 C CA . SER B 1 16 ? -28.266 21.922 22.844 1 22.2 16 SER B CA 1
ATOM 1598 C C . SER B 1 16 ? -26.891 22.25 22.281 1 22.2 16 SER B C 1
ATOM 1600 O O . SER B 1 16 ? -26.234 23.172 22.75 1 22.2 16 SER B O 1
ATOM 1602 N N . LEU B 1 17 ? -25.922 21.469 22.188 1 27.8 17 LEU B N 1
ATOM 1603 C CA . LEU B 1 17 ? -24.75 21.703 21.359 1 27.8 17 LEU B CA 1
ATOM 1604 C C . LEU B 1 17 ? -25.125 22.328 20.031 1 27.8 17 LEU B C 1
ATOM 1606 O O . LEU B 1 17 ? -25.781 21.688 19.203 1 27.8 17 LEU B O 1
ATOM 1610 N N . SER B 1 18 ? -25.516 23.688 19.969 1 23.89 18 SER B N 1
ATOM 1611 C CA . SER B 1 18 ? -26.078 24.641 19.016 1 23.89 18 SER B CA 1
ATOM 1612 C C . SER B 1 18 ? -25.484 24.453 17.625 1 23.89 18 SER B C 1
ATOM 1614 O O . SER B 1 18 ? -24.406 23.859 17.484 1 23.89 18 SER B O 1
ATOM 1616 N N . GLU B 1 19 ? -26.156 25.172 16.453 1 29.73 19 GLU B N 1
ATOM 1617 C CA . GLU B 1 19 ? -26.078 25.312 15 1 29.73 19 GLU B CA 1
ATOM 1618 C C . GLU B 1 19 ? -24.656 25.656 14.555 1 29.73 19 GLU B C 1
ATOM 1620 O O . GLU B 1 19 ? -24.297 25.406 13.406 1 29.73 19 GLU B O 1
ATOM 1625 N N . ASP B 1 20 ? -24.016 26.594 15.234 1 27.7 20 ASP B N 1
ATOM 1626 C CA . ASP B 1 20 ? -22.703 27.078 14.836 1 27.7 20 ASP B CA 1
ATOM 1627 C C . ASP B 1 20 ? -21.656 25.953 14.859 1 27.7 20 ASP B C 1
ATOM 1629 O O . ASP B 1 20 ? -20.594 26.078 14.258 1 27.7 20 ASP B O 1
ATOM 1633 N N . LEU B 1 21 ? -21.656 25.047 15.711 1 29.95 21 LEU B N 1
ATOM 1634 C CA . LEU B 1 21 ? -20.688 23.969 15.781 1 29.95 21 LEU B CA 1
ATOM 1635 C C . LEU B 1 21 ? -20.891 22.984 14.641 1 29.95 21 LEU B C 1
ATOM 1637 O O . LEU B 1 21 ? -20.125 22.031 14.484 1 29.95 21 LEU B O 1
ATOM 1641 N N . GLN B 1 22 ? -22.078 22.922 14.07 1 29.25 22 GLN B N 1
ATOM 1642 C CA . GLN B 1 22 ? -22.297 21.969 12.984 1 29.25 22 GLN B CA 1
ATOM 1643 C C . GLN B 1 22 ? -21.422 22.312 11.773 1 29.25 22 GLN B C 1
ATOM 1645 O O . GLN B 1 22 ? -21.094 21.438 10.984 1 29.25 22 GLN B O 1
ATOM 1650 N N . ASP B 1 23 ? -21.359 23.609 11.43 1 31.39 23 ASP B N 1
ATOM 1651 C CA . ASP B 1 23 ? -20.547 23.984 10.281 1 31.39 23 ASP B CA 1
ATOM 1652 C C . ASP B 1 23 ? -19.078 23.672 10.531 1 31.39 23 ASP B C 1
ATOM 1654 O O . ASP B 1 23 ? -18.266 23.641 9.594 1 31.39 23 ASP B O 1
ATOM 1658 N N . VAL B 1 24 ? -18.609 23.828 11.789 1 32.75 24 VAL B N 1
ATOM 1659 C CA . VAL B 1 24 ? -17.219 23.516 12.109 1 32.75 24 VAL B CA 1
ATOM 1660 C C . VAL B 1 24 ? -17.031 22 12.156 1 32.75 24 VAL B C 1
ATOM 1662 O O . VAL B 1 24 ? -15.898 21.516 12.234 1 32.75 24 VAL B O 1
ATOM 1665 N N . LEU B 1 25 ? -18.047 21.25 12.43 1 33.75 25 LEU B N 1
ATOM 1666 C CA . LEU B 1 25 ? -17.906 19.812 12.641 1 33.75 25 LEU B CA 1
ATOM 1667 C C . LEU B 1 25 ? -17.594 19.109 11.328 1 33.75 25 LEU B C 1
ATOM 1669 O O . LEU B 1 25 ? -17.016 18.016 11.344 1 33.75 25 LEU B O 1
ATOM 1673 N N . CYS B 1 26 ? -18.156 19.766 10.258 1 32.28 26 CYS B N 1
ATOM 1674 C CA . CYS B 1 26 ? -17.953 18.953 9.055 1 32.28 26 CYS B CA 1
ATOM 1675 C C . CYS B 1 26 ? -16.484 18.75 8.766 1 32.28 26 CYS B C 1
ATOM 1677 O O . CYS B 1 26 ? -16.047 17.641 8.453 1 32.28 26 CYS B O 1
ATOM 1679 N N . PRO B 1 27 ? -15.773 19.953 8.703 1 34.53 27 PRO B N 1
ATOM 1680 C CA . PRO B 1 27 ? -14.359 19.734 8.383 1 34.53 27 PRO B CA 1
ATOM 1681 C C . PRO B 1 27 ? -13.594 19.047 9.523 1 34.53 27 PRO B C 1
ATOM 1683 O O . PRO B 1 27 ? -12.602 18.375 9.281 1 34.53 27 PRO B O 1
ATOM 1686 N N . VAL B 1 28 ? -13.992 19.375 10.836 1 38 28 VAL B N 1
ATOM 1687 C CA . VAL B 1 28 ? -13.281 18.812 11.977 1 38 28 VAL B CA 1
ATOM 1688 C C . VAL B 1 28 ? -13.562 17.312 12.078 1 38 28 VAL B C 1
ATOM 1690 O O . VAL B 1 28 ? -12.68 16.531 12.414 1 38 28 VAL B O 1
ATOM 1693 N N . VAL B 1 29 ? -14.836 16.891 11.93 1 36.53 29 VAL B N 1
ATOM 1694 C CA . VAL B 1 29 ? -15.156 15.477 12.008 1 36.53 29 VAL B CA 1
ATOM 1695 C C . VAL B 1 29 ? -14.375 14.711 10.938 1 36.53 29 VAL B C 1
ATOM 1697 O O . VAL B 1 29 ? -13.906 13.594 11.188 1 36.53 29 VAL B O 1
ATOM 1700 N N . LEU B 1 30 ? -14.258 15.383 9.805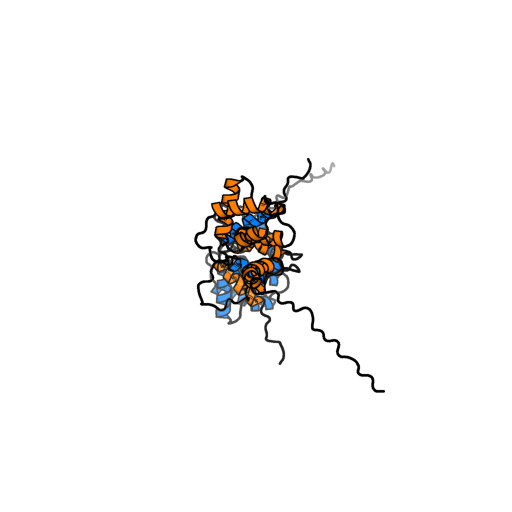 1 34.06 30 LEU B N 1
ATOM 1701 C CA . LEU B 1 30 ? -13.445 14.664 8.828 1 34.06 30 LEU B CA 1
ATOM 1702 C C . LEU B 1 30 ? -12.016 14.492 9.328 1 34.06 30 LEU B C 1
ATOM 1704 O O . LEU B 1 30 ? -11.398 13.445 9.117 1 34.06 30 LEU B O 1
ATOM 1708 N N . LEU B 1 31 ? -11.461 15.602 9.922 1 34.38 31 LEU B N 1
ATOM 1709 C CA . LEU B 1 31 ? -10.086 15.562 10.414 1 34.38 31 LEU B CA 1
ATOM 1710 C C . LEU B 1 31 ? -9.969 14.656 11.641 1 34.38 31 LEU B C 1
ATOM 1712 O O . LEU B 1 31 ? -9 13.906 11.773 1 34.38 31 LEU B O 1
ATOM 1716 N N . LEU B 1 32 ? -10.867 14.844 12.648 1 36.72 32 LEU B N 1
ATOM 1717 C CA . LEU B 1 32 ? -10.766 14.008 13.844 1 36.72 32 LEU B CA 1
ATOM 1718 C C . LEU B 1 32 ? -10.922 12.531 13.492 1 36.72 32 LEU B C 1
ATOM 1720 O O . LEU B 1 32 ? -10.656 11.656 14.32 1 36.72 32 LEU B O 1
ATOM 1724 N N . ALA B 1 33 ? -11.68 12.219 12.508 1 33.97 33 ALA B N 1
ATOM 1725 C CA . ALA B 1 33 ? -11.789 10.828 12.062 1 33.97 33 ALA B CA 1
ATOM 1726 C C . ALA B 1 33 ? -10.414 10.25 11.727 1 33.97 33 ALA B C 1
ATOM 1728 O O . ALA B 1 33 ? -10.242 9.031 11.664 1 33.97 33 ALA B O 1
ATOM 1729 N N . HIS B 1 34 ? -9.586 11.047 11.188 1 34.69 34 HIS B N 1
ATOM 1730 C CA . HIS B 1 34 ? -8.281 10.484 10.836 1 34.69 34 HIS B CA 1
ATOM 1731 C C . HIS B 1 34 ? -7.531 10.023 12.078 1 34.69 34 HIS B C 1
ATOM 1733 O O . HIS B 1 34 ? -6.438 9.461 11.977 1 34.69 34 HIS B O 1
ATOM 1739 N N . VAL B 1 35 ? -7.484 10.703 13.195 1 35.03 35 VAL B N 1
ATOM 1740 C CA . VAL B 1 35 ? -6.703 10.148 14.289 1 35.03 35 VAL B CA 1
ATOM 1741 C C . VAL B 1 35 ? -7.156 8.719 14.586 1 35.03 35 VAL B C 1
ATOM 1743 O O . VAL B 1 35 ? -6.336 7.852 14.883 1 35.03 35 VAL B O 1
ATOM 1746 N N . SER B 1 36 ? -8.398 8.383 15.086 1 31.61 36 SER B N 1
ATOM 1747 C CA . SER B 1 36 ? -8.781 7 15.352 1 31.61 36 SER B CA 1
ATOM 1748 C C . SER B 1 36 ? -8.891 6.203 14.055 1 31.61 36 SER B C 1
ATOM 1750 O O . SER B 1 36 ? -8.898 6.777 12.961 1 31.61 36 SER B O 1
ATOM 1752 N N . SER B 1 37 ? -9.445 4.812 13.867 1 28.72 37 SER B N 1
ATOM 1753 C CA . SER B 1 37 ? -9.5 4.047 12.633 1 28.72 37 SER B CA 1
ATOM 1754 C C . SER B 1 37 ? -10.234 4.816 11.539 1 28.72 37 SER B C 1
ATOM 1756 O O . SER B 1 37 ? -11.383 5.215 11.719 1 28.72 37 SER B O 1
ATOM 1758 N N . PRO B 1 38 ? -9.602 5.48 10.57 1 28.72 38 PRO B N 1
ATOM 1759 C CA . PRO B 1 38 ? -10.219 6.172 9.438 1 28.72 38 PRO B CA 1
ATOM 1760 C C . PRO B 1 38 ? -11.227 5.297 8.695 1 28.72 38 PRO B C 1
ATOM 1762 O O . PRO B 1 38 ? -11.695 5.668 7.613 1 28.72 38 PRO B O 1
ATOM 1765 N N . LYS B 1 39 ? -11.602 4.043 8.914 1 30.55 39 LYS B N 1
ATOM 1766 C CA . LYS B 1 39 ? -12.547 3.371 8.031 1 30.55 39 LYS B CA 1
ATOM 1767 C C . LYS B 1 39 ? -13.758 4.258 7.742 1 30.55 39 LYS B C 1
ATOM 1769 O O . LYS B 1 39 ? -14.281 4.254 6.625 1 30.55 39 LYS B O 1
ATOM 1774 N N . ILE B 1 40 ? -14.391 4.844 8.781 1 29.22 40 ILE B N 1
ATOM 1775 C CA . ILE B 1 40 ? -15.781 5.262 8.656 1 29.22 40 ILE B CA 1
ATOM 1776 C C . ILE B 1 40 ? -15.852 6.652 8.023 1 29.22 40 ILE B C 1
ATOM 1778 O O . ILE B 1 40 ? -16.891 7.324 8.109 1 29.22 40 ILE B O 1
ATOM 1782 N N . LEU B 1 41 ? -14.758 7.145 7.633 1 29.88 41 LEU B N 1
ATOM 1783 C CA . LEU B 1 41 ? -14.945 8.469 7.059 1 29.88 41 LEU B CA 1
ATOM 1784 C C . LEU B 1 41 ? -15.656 8.383 5.711 1 29.88 41 LEU B C 1
ATOM 1786 O O . LEU B 1 41 ? -16.141 9.398 5.191 1 29.88 41 LEU B O 1
ATOM 1790 N N . CYS B 1 42 ? -15.484 7.289 4.984 1 27.95 42 CYS B N 1
ATOM 1791 C CA . CYS B 1 42 ? -16.125 7.305 3.674 1 27.95 42 CYS B CA 1
ATOM 1792 C C . CYS B 1 42 ? -17.625 7.574 3.801 1 27.95 42 CYS B C 1
ATOM 1794 O O . CYS B 1 42 ? -18.266 7.977 2.832 1 27.95 42 CYS B O 1
ATOM 1796 N N . LYS B 1 43 ? -18.234 6.738 4.719 1 28.06 43 LYS B N 1
ATOM 1797 C CA . LYS B 1 43 ? -19.688 6.676 4.586 1 28.06 43 LYS B CA 1
ATOM 1798 C C . LYS B 1 43 ? -20.328 8.023 4.91 1 28.06 43 LYS B C 1
ATOM 1800 O O . LYS B 1 43 ? -21.547 8.133 5.031 1 28.06 43 LYS B O 1
ATOM 1805 N N . LEU B 1 44 ? -19.547 8.898 5.406 1 27.88 44 LEU B N 1
ATOM 1806 C CA . LEU B 1 44 ? -20.391 10.078 5.59 1 27.88 44 LEU B CA 1
ATOM 1807 C C . LEU B 1 44 ? -20.766 10.688 4.246 1 27.88 44 LEU B C 1
ATOM 1809 O O . LEU B 1 44 ? -19.906 11.188 3.518 1 27.88 44 LEU B O 1
ATOM 1813 N N . SER B 1 45 ? -21.672 9.953 3.486 1 26.67 45 SER B N 1
ATOM 1814 C CA . SER B 1 45 ? -22.469 10.367 2.332 1 26.67 45 SER B CA 1
ATOM 1815 C C . SER B 1 45 ? -22.906 11.82 2.459 1 26.67 45 SER B C 1
ATOM 1817 O O . SER B 1 45 ? -23.641 12.172 3.393 1 26.67 45 SER B O 1
ATOM 1819 N N . LEU B 1 46 ? -22.156 12.805 1.925 1 27.3 46 LEU B N 1
ATOM 1820 C CA . LEU B 1 46 ? -22.75 13.969 1.269 1 27.3 46 LEU B CA 1
ATOM 1821 C C . LEU B 1 46 ? -23.969 13.578 0.453 1 27.3 46 LEU B C 1
ATOM 1823 O O . LEU B 1 46 ? -23.906 12.688 -0.392 1 27.3 46 LEU B O 1
ATOM 1827 N N . GLU B 1 47 ? -25.219 13.75 0.75 1 28.47 47 GLU B N 1
ATOM 1828 C CA . GLU B 1 47 ? -26.438 13.781 -0.06 1 28.47 47 GLU B CA 1
ATOM 1829 C C . GLU B 1 47 ? -26.188 14.484 -1.394 1 28.47 47 GLU B C 1
ATOM 1831 O O . GLU B 1 47 ? -27.016 14.406 -2.305 1 28.47 47 GLU B O 1
ATOM 1836 N N . GLY B 1 48 ? -25.531 15.758 -1.563 1 25.98 48 GLY B N 1
ATOM 1837 C CA . GLY B 1 48 ? -25.906 16.375 -2.828 1 25.98 48 GLY B CA 1
ATOM 1838 C C . GLY B 1 48 ? -25.469 15.57 -4.035 1 25.98 48 GLY B C 1
ATOM 1839 O O . GLY B 1 48 ? -24.812 14.539 -3.893 1 25.98 48 GLY B O 1
ATOM 1840 N N . GLU B 1 49 ? -25.312 16.266 -5.438 1 29.75 49 GLU B N 1
ATOM 1841 C CA . GLU B 1 49 ? -25.141 15.883 -6.832 1 29.75 49 GLU B CA 1
ATOM 1842 C C . GLU B 1 49 ? -23.859 15.062 -7.016 1 29.75 49 GLU B C 1
ATOM 1844 O O . GLU B 1 49 ? -22.938 15.141 -6.195 1 29.75 49 GLU B O 1
ATOM 1849 N N . HIS B 1 50 ? -23.766 13.953 -7.938 1 28.72 50 HIS B N 1
ATOM 1850 C CA . HIS B 1 50 ? -22.953 12.867 -8.461 1 28.72 50 HIS B CA 1
ATOM 1851 C C . HIS B 1 50 ? -21.562 13.352 -8.852 1 28.72 50 HIS B C 1
ATOM 1853 O O . HIS B 1 50 ? -20.844 12.672 -9.594 1 28.72 50 HIS B O 1
ATOM 1859 N N . SER B 1 51 ? -21.078 14.602 -8.625 1 29.56 51 SER B N 1
ATOM 1860 C CA . SER B 1 51 ? -19.922 15.07 -9.383 1 29.56 51 SER B CA 1
ATOM 1861 C C . SER B 1 51 ? -18.688 14.242 -9.078 1 29.56 51 SER B C 1
ATOM 1863 O O . SER B 1 51 ? -18.625 13.562 -8.055 1 29.56 51 SER B O 1
ATOM 1865 N N . THR B 1 52 ? -17.625 14.219 -9.938 1 31.55 52 THR B N 1
ATOM 1866 C CA . THR B 1 52 ? -16.344 13.539 -10.055 1 31.55 52 THR B CA 1
ATOM 1867 C C . THR B 1 52 ? -15.578 13.578 -8.734 1 31.55 52 THR B C 1
ATOM 1869 O O . THR B 1 52 ? -15.641 14.57 -8.016 1 31.55 52 THR B O 1
ATOM 1872 N N . PRO B 1 53 ? -15.305 12.43 -8.039 1 34.22 53 PRO B N 1
ATOM 1873 C CA . PRO B 1 53 ? -14.719 12.352 -6.699 1 34.22 53 PRO B CA 1
ATOM 1874 C C . PRO B 1 53 ? -13.586 13.359 -6.492 1 34.22 53 PRO B C 1
ATOM 1876 O O . PRO B 1 53 ? -12.609 13.352 -7.238 1 34.22 53 PRO B O 1
ATOM 1879 N N . SER B 1 54 ? -13.891 14.609 -6.336 1 32.59 54 SER B N 1
ATOM 1880 C CA . SER B 1 54 ? -13.039 15.711 -5.898 1 32.59 54 SER B CA 1
ATOM 1881 C C . SER B 1 54 ? -11.992 15.234 -4.895 1 32.59 54 SER B C 1
ATOM 1883 O O . SER B 1 54 ? -12.125 14.156 -4.316 1 32.59 54 SER B O 1
ATOM 1885 N N . SER B 1 55 ? -10.961 16.156 -4.34 1 37.88 55 SER B N 1
ATOM 1886 C CA . SER B 1 55 ? -9.711 16.031 -3.596 1 37.88 55 SER B CA 1
ATOM 1887 C C . SER B 1 55 ? -9.93 15.305 -2.273 1 37.88 55 SER B C 1
ATOM 1889 O O . SER B 1 55 ? -10.758 15.711 -1.459 1 37.88 55 SER B O 1
ATOM 1891 N N . ALA B 1 56 ? -9.812 13.945 -2.277 1 41.22 56 ALA B N 1
ATOM 1892 C CA . ALA B 1 56 ? -9.828 13.008 -1.158 1 41.22 56 ALA B CA 1
ATOM 1893 C C . ALA B 1 56 ? -9.32 13.664 0.122 1 41.22 56 ALA B C 1
ATOM 1895 O O . ALA B 1 56 ? -9.375 13.07 1.199 1 41.22 56 ALA B O 1
ATOM 1896 N N . TYR B 1 57 ? -8.586 14.68 -0.093 1 42.97 57 TYR B N 1
ATOM 1897 C CA . TYR B 1 57 ? -8.016 15.328 1.082 1 42.97 57 TYR B CA 1
ATOM 1898 C C . TYR B 1 57 ? -9.008 16.312 1.698 1 42.97 57 TYR B C 1
ATOM 1900 O O . TYR B 1 57 ? -9.922 16.781 1.023 1 42.97 57 TYR B O 1
ATOM 1908 N N . GLY B 1 58 ? -9.281 16.281 2.988 1 44.94 58 GLY B N 1
ATOM 1909 C CA . GLY B 1 58 ? -10.055 17.266 3.74 1 44.94 58 GLY B CA 1
ATOM 1910 C C . GLY B 1 58 ? -10.148 18.609 3.047 1 44.94 58 GLY B C 1
ATOM 1911 O O . GLY B 1 58 ? -9.773 19.641 3.619 1 44.94 58 GLY B O 1
ATOM 1912 N N . SER B 1 59 ? -10.219 18.516 1.717 1 48.44 59 SER B N 1
ATOM 1913 C CA . SER B 1 59 ? -10.281 19.797 1.014 1 48.44 59 SER B CA 1
ATOM 1914 C C . SER B 1 59 ? -11.656 20.438 1.158 1 48.44 59 SER B C 1
ATOM 1916 O O . SER B 1 59 ? -12.672 19.812 0.86 1 48.44 59 SER B O 1
ATOM 1918 N N . VAL B 1 60 ? -11.828 21.281 2.23 1 57.25 60 VAL B N 1
ATOM 1919 C CA . VAL B 1 60 ? -12.922 22.234 2.152 1 57.25 60 VAL B CA 1
ATOM 1920 C C . VAL B 1 60 ? -12.82 23.031 0.856 1 57.25 60 VAL B C 1
ATOM 1922 O O . VAL B 1 60 ? -11.742 23.141 0.271 1 57.25 60 VAL B O 1
ATOM 1925 N N . LYS B 1 61 ? -14 23.453 0.397 1 59.69 61 LYS B N 1
ATOM 1926 C CA . LYS B 1 61 ? -14.125 24.312 -0.782 1 59.69 61 LYS B CA 1
ATOM 1927 C C . LYS B 1 61 ? -13.195 25.531 -0.684 1 59.69 61 LYS B C 1
ATOM 1929 O O . LYS B 1 61 ? -13.078 26.141 0.379 1 59.69 61 LYS B O 1
ATOM 1934 N N . ALA B 1 62 ? -12.445 25.734 -1.704 1 70.19 62 ALA B N 1
ATOM 1935 C CA . ALA B 1 62 ? -11.57 26.891 -1.8 1 70.19 62 ALA B CA 1
ATOM 1936 C C . ALA B 1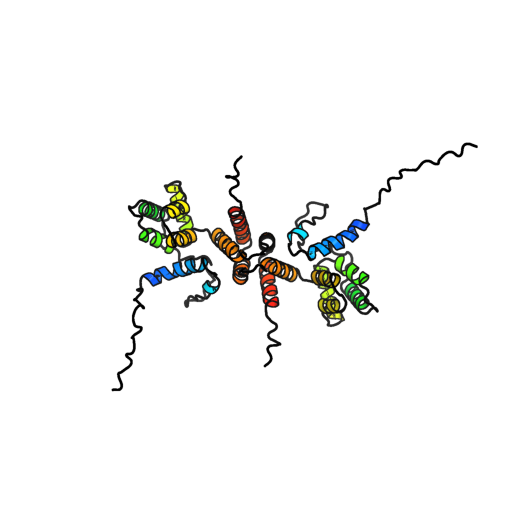 62 ? -12.312 28.172 -1.42 1 70.19 62 ALA B C 1
ATOM 1938 O O . ALA B 1 62 ? -13.461 28.375 -1.828 1 70.19 62 ALA B O 1
ATOM 1939 N N . TYR B 1 63 ? -11.836 28.859 -0.4 1 74.25 63 TYR B N 1
ATOM 1940 C CA . TYR B 1 63 ? -12.336 30.172 -0.015 1 74.25 63 TYR B CA 1
ATOM 1941 C C . TYR B 1 63 ? -12.227 31.156 -1.171 1 74.25 63 TYR B C 1
ATOM 1943 O O . TYR B 1 63 ? -11.188 31.25 -1.825 1 74.25 63 TYR B O 1
ATOM 1951 N N . THR B 1 64 ? -13.391 31.781 -1.383 1 78.94 64 THR B N 1
ATOM 1952 C CA . THR B 1 64 ? -13.438 32.781 -2.424 1 78.94 64 THR B CA 1
ATOM 1953 C C . THR B 1 64 ? -12.641 34.031 -2.004 1 78.94 64 THR B C 1
ATOM 1955 O O . THR B 1 64 ? -12.625 34.406 -0.826 1 78.94 64 THR B O 1
ATOM 1958 N N . ASN B 1 65 ? -11.914 34.594 -2.881 1 86.94 65 ASN B N 1
ATOM 1959 C CA . ASN B 1 65 ? -11.094 35.781 -2.633 1 86.94 65 ASN B CA 1
ATOM 1960 C C . ASN B 1 65 ? -9.938 35.469 -1.684 1 86.94 65 ASN B C 1
ATOM 1962 O O . ASN B 1 65 ? -9.641 36.25 -0.781 1 86.94 65 ASN B O 1
ATOM 1966 N N . PHE B 1 66 ? -9.523 34.406 -1.805 1 91.06 66 PHE B N 1
ATOM 1967 C CA . PHE B 1 66 ? -8.414 33.906 -1.019 1 91.06 66 PHE B CA 1
ATOM 1968 C C . PHE B 1 66 ? -7.172 34.75 -1.203 1 91.06 66 PHE B C 1
ATOM 1970 O O . PHE B 1 66 ? -6.82 35.125 -2.328 1 91.06 66 PHE B O 1
ATOM 1977 N N . ASP B 1 67 ? -6.609 35.156 -0.001 1 96.25 67 ASP B N 1
ATOM 1978 C CA . ASP B 1 67 ? -5.348 35.906 0.067 1 96.25 67 ASP B CA 1
ATOM 1979 C C . ASP B 1 67 ? -4.406 35.281 1.09 1 96.25 67 ASP B C 1
ATOM 1981 O O . ASP B 1 67 ? -4.562 35.469 2.295 1 96.25 67 ASP B O 1
ATOM 1985 N N . ALA B 1 68 ? -3.439 34.625 0.595 1 97.44 68 ALA B N 1
ATOM 1986 C CA . ALA B 1 68 ? -2.529 33.875 1.457 1 97.44 68 ALA B CA 1
ATOM 1987 C C . ALA B 1 68 ? -1.747 34.812 2.373 1 97.44 68 ALA B C 1
ATOM 1989 O O . ALA B 1 68 ? -1.519 34.5 3.545 1 97.44 68 ALA B O 1
ATOM 1990 N N . GLU B 1 69 ? -1.373 35.969 1.827 1 97.62 69 GLU B N 1
ATOM 1991 C CA . GLU B 1 69 ? -0.591 36.906 2.607 1 97.62 69 GLU B CA 1
ATOM 1992 C C . GLU B 1 69 ? -1.418 37.5 3.746 1 97.62 69 GLU B C 1
ATOM 1994 O O . GLU B 1 69 ? -0.921 37.656 4.863 1 97.62 69 GLU B O 1
ATOM 1999 N N . ARG B 1 70 ? -2.576 37.812 3.445 1 97.38 70 ARG B N 1
ATOM 2000 C CA . ARG B 1 70 ? -3.477 38.344 4.465 1 97.38 70 ARG B CA 1
ATOM 2001 C C . ARG B 1 70 ? -3.74 37.312 5.555 1 97.38 70 ARG B C 1
ATOM 2003 O O . ARG B 1 70 ? -3.715 37.625 6.742 1 97.38 70 ARG B O 1
ATOM 2010 N N . ASP B 1 71 ? -4.035 36.094 5.184 1 97.81 71 ASP B N 1
ATOM 2011 C CA . ASP B 1 71 ? -4.293 35.031 6.152 1 97.81 71 ASP B CA 1
ATOM 2012 C C . ASP B 1 71 ? -3.059 34.781 7.016 1 97.81 71 ASP B C 1
ATOM 2014 O O . ASP B 1 71 ? -3.172 34.594 8.227 1 97.81 71 ASP B O 1
ATOM 2018 N N . ALA B 1 72 ? -1.886 34.719 6.359 1 98.38 72 ALA B N 1
ATOM 2019 C CA . ALA B 1 72 ? -0.647 34.531 7.109 1 98.38 72 ALA B CA 1
ATOM 2020 C C . ALA B 1 72 ? -0.465 35.625 8.156 1 98.38 72 ALA B C 1
ATOM 2022 O O . ALA B 1 72 ? -0.107 35.344 9.305 1 98.38 72 ALA B O 1
ATOM 2023 N N . LEU B 1 73 ? -0.72 36.906 7.723 1 98 73 LEU B N 1
ATOM 2024 C CA . LEU B 1 73 ? -0.63 38.031 8.641 1 98 73 LEU B CA 1
ATOM 2025 C C . LEU B 1 73 ? -1.602 37.875 9.805 1 98 73 LEU B C 1
ATOM 2027 O O . LEU B 1 73 ? -1.236 38.094 10.961 1 98 73 LEU B O 1
ATOM 2031 N N . ASN B 1 74 ? -2.826 37.469 9.523 1 98.19 74 ASN B N 1
ATOM 2032 C CA . ASN B 1 74 ? -3.846 37.281 10.555 1 98.19 74 ASN B CA 1
ATOM 2033 C C . ASN B 1 74 ? -3.482 36.188 11.531 1 98.19 74 ASN B C 1
ATOM 2035 O O . ASN B 1 74 ? -3.713 36.312 12.734 1 98.19 74 ASN B O 1
ATOM 2039 N N . ILE B 1 75 ? -2.898 35.125 11.016 1 98.44 75 ILE B N 1
ATOM 2040 C CA . ILE B 1 75 ? -2.484 34.031 11.883 1 98.44 75 ILE B CA 1
ATOM 2041 C C . ILE B 1 75 ? -1.327 34.469 12.773 1 98.44 75 ILE B C 1
ATOM 2043 O O . ILE B 1 75 ? -1.317 34.188 13.969 1 98.44 75 ILE B O 1
ATOM 2047 N N . GLU B 1 76 ? -0.366 35.156 12.156 1 98.38 76 GLU B N 1
ATOM 2048 C CA . GLU B 1 76 ? 0.753 35.688 12.938 1 98.38 76 GLU B CA 1
ATOM 2049 C C . GLU B 1 76 ? 0.268 36.594 14.062 1 98.38 76 GLU B C 1
ATOM 2051 O O . GLU B 1 76 ? 0.714 36.469 15.203 1 98.38 76 GLU B O 1
ATOM 2056 N N . THR B 1 77 ? -0.655 37.469 13.734 1 98.44 77 THR B N 1
ATOM 2057 C CA . THR B 1 77 ? -1.237 38.375 14.719 1 98.44 77 THR B CA 1
ATOM 2058 C C . THR B 1 77 ? -1.971 37.594 15.805 1 98.44 77 THR B C 1
ATOM 2060 O O . THR B 1 77 ? -1.862 37.906 16.984 1 98.44 77 THR B O 1
ATOM 2063 N N . ALA B 1 78 ? -2.701 36.562 15.359 1 98.25 78 ALA B N 1
ATOM 2064 C CA . ALA B 1 78 ? -3.451 35.719 16.297 1 98.25 78 ALA B CA 1
ATOM 2065 C C . ALA B 1 78 ? -2.512 35 17.25 1 98.25 78 ALA B C 1
ATOM 2067 O O . ALA B 1 78 ? -2.818 34.844 18.438 1 98.25 78 ALA B O 1
ATOM 2068 N N . ILE B 1 79 ? -1.39 34.531 16.75 1 98.19 79 ILE B N 1
ATOM 2069 C CA . ILE B 1 79 ? -0.412 33.781 17.562 1 98.19 79 ILE B CA 1
ATOM 2070 C C . ILE B 1 79 ? 0.225 34.75 18.578 1 98.19 79 ILE B C 1
ATOM 2072 O O . ILE B 1 79 ? 0.48 34.375 19.719 1 98.19 79 ILE B O 1
ATOM 2076 N N . LYS B 1 80 ? 0.445 36 18.234 1 97.12 80 LYS B N 1
ATOM 2077 C CA . LYS B 1 80 ? 1.158 36.969 19.062 1 97.12 80 LYS B CA 1
ATOM 2078 C C . LYS B 1 80 ? 0.216 37.625 20.047 1 97.12 80 LYS B C 1
ATOM 2080 O O . LYS B 1 80 ? 0.663 38.312 20.969 1 97.12 80 LYS B O 1
ATOM 2085 N N . THR B 1 81 ? -1.035 37.5 19.859 1 97.44 81 THR B N 1
ATOM 2086 C CA . THR B 1 81 ? -2.021 38.031 20.781 1 97.44 81 THR B CA 1
ATOM 2087 C C . THR B 1 81 ? -1.877 37.375 22.172 1 97.44 81 THR B C 1
ATOM 2089 O O . THR B 1 81 ? -1.637 36.188 22.266 1 97.44 81 THR B O 1
ATOM 2092 N N . LYS B 1 82 ? -2.033 38.219 23.25 1 96.44 82 LYS B N 1
ATOM 2093 C CA . LYS B 1 82 ? -1.99 37.688 24.609 1 96.44 82 LYS B CA 1
ATOM 2094 C C . LYS B 1 82 ? -3.006 36.562 24.781 1 96.44 82 LYS B C 1
ATOM 2096 O O . LYS B 1 82 ? -4.203 36.75 24.547 1 96.44 82 LYS B O 1
ATOM 2101 N N . GLY B 1 83 ? -2.533 35.375 25.109 1 94.69 83 GLY B N 1
ATOM 2102 C CA . GLY B 1 83 ? -3.381 34.188 25.297 1 94.69 83 GLY B CA 1
ATOM 2103 C C . GLY B 1 83 ? -3.678 33.469 24 1 94.69 83 GLY B C 1
ATOM 2104 O O . GLY B 1 83 ? -4.48 32.531 23.969 1 94.69 83 GLY B O 1
ATOM 2105 N N . VAL B 1 84 ? -3.221 33.875 22.859 1 97.19 84 VAL B N 1
ATOM 2106 C CA . VAL B 1 84 ? -3.383 33.312 21.516 1 97.19 84 VAL B CA 1
ATOM 2107 C C . VAL B 1 84 ? -4.848 33.406 21.094 1 97.19 84 VAL B C 1
ATOM 2109 O O . VAL B 1 84 ? -5.734 32.938 21.828 1 97.19 84 VAL B O 1
ATOM 2112 N N . ASP B 1 85 ? -5.184 33.938 20.062 1 97.81 85 ASP B N 1
ATOM 2113 C CA . ASP B 1 85 ? -6.523 34 19.484 1 97.81 85 ASP B CA 1
ATOM 2114 C C . ASP B 1 85 ? -6.812 32.719 18.688 1 97.81 85 ASP B C 1
ATOM 2116 O O . ASP B 1 85 ? -6.738 32.719 17.453 1 97.81 85 ASP B O 1
ATOM 2120 N N . GLU B 1 86 ? -7.258 31.672 19.328 1 95.81 86 GLU B N 1
ATOM 2121 C CA . GLU B 1 86 ? -7.48 30.359 18.719 1 95.81 86 GLU B CA 1
ATOM 2122 C C . GLU B 1 86 ? -8.633 30.406 17.719 1 95.81 86 GLU B C 1
ATOM 2124 O O . GLU B 1 86 ? -8.609 29.719 16.703 1 95.81 86 GLU B O 1
ATOM 2129 N N . VAL B 1 87 ? -9.625 31.188 18.062 1 93.56 87 VAL B N 1
ATOM 2130 C CA . VAL B 1 87 ? -10.82 31.25 17.219 1 93.56 87 VAL B CA 1
ATOM 2131 C C . VAL B 1 87 ? -10.445 31.719 15.82 1 93.56 87 VAL B C 1
ATOM 2133 O O . VAL B 1 87 ? -10.883 31.141 14.82 1 93.56 87 VAL B O 1
ATOM 2136 N N . THR B 1 88 ? -9.648 32.781 15.688 1 95.62 88 THR B N 1
ATOM 2137 C CA . THR B 1 88 ? -9.203 33.281 14.398 1 95.62 88 THR B CA 1
ATOM 2138 C C . THR B 1 88 ? -8.398 32.25 13.641 1 95.62 88 THR B C 1
ATOM 2140 O O . THR B 1 88 ? -8.609 32.031 12.438 1 95.62 88 THR B O 1
ATOM 2143 N N . ILE B 1 89 ? -7.488 31.547 14.328 1 96.62 89 ILE B N 1
ATOM 2144 C CA . ILE B 1 89 ? -6.641 30.516 13.727 1 96.62 89 ILE B CA 1
ATOM 2145 C C . ILE B 1 89 ? -7.512 29.391 13.164 1 96.62 89 ILE B C 1
ATOM 2147 O O . ILE B 1 89 ? -7.367 29.016 12 1 96.62 89 ILE B O 1
ATOM 2151 N N . VAL B 1 90 ? -8.406 28.891 13.945 1 92.12 90 VAL B N 1
ATOM 2152 C CA . VAL B 1 90 ? -9.289 27.781 13.562 1 92.12 90 VAL B CA 1
ATOM 2153 C C . VAL B 1 90 ? -10.172 28.219 12.398 1 92.12 90 VAL B C 1
ATOM 2155 O O . VAL B 1 90 ? -10.305 27.484 11.414 1 92.12 90 VAL B O 1
ATOM 2158 N N . ASN B 1 91 ? -10.742 29.438 12.578 1 90.94 91 ASN B N 1
ATOM 2159 C CA . ASN B 1 91 ? -11.625 29.922 11.523 1 90.94 91 ASN B CA 1
ATOM 2160 C C . ASN B 1 91 ? -10.914 29.984 10.172 1 90.94 91 ASN B C 1
ATOM 2162 O O . ASN B 1 91 ? -11.477 29.594 9.156 1 90.94 91 ASN B O 1
ATOM 2166 N N . ILE B 1 92 ? -9.703 30.422 10.164 1 94.56 92 ILE B N 1
ATOM 2167 C CA . ILE B 1 92 ? -8.961 30.562 8.914 1 94.56 92 ILE B CA 1
ATOM 2168 C C . ILE B 1 92 ? -8.625 29.188 8.352 1 94.56 92 ILE B C 1
ATOM 2170 O O . ILE B 1 92 ? -8.938 28.891 7.195 1 94.56 92 ILE B O 1
ATOM 2174 N N . LEU B 1 93 ? -8.039 28.359 9.125 1 94.38 93 LEU B N 1
ATOM 2175 C CA . LEU B 1 93 ? -7.441 27.125 8.617 1 94.38 93 LEU B CA 1
ATOM 2176 C C . LEU B 1 93 ? -8.516 26.094 8.297 1 94.38 93 LEU B C 1
ATOM 2178 O O . LEU B 1 93 ? -8.312 25.219 7.453 1 94.38 93 LEU B O 1
ATOM 2182 N N . THR B 1 94 ? -9.656 26.156 8.93 1 89.44 94 THR B N 1
ATOM 2183 C CA . THR B 1 94 ? -10.695 25.156 8.68 1 89.44 94 THR B CA 1
ATOM 2184 C C . THR B 1 94 ? -11.57 25.578 7.504 1 89.44 94 THR B C 1
ATOM 2186 O O . THR B 1 94 ? -12.375 24.797 7.008 1 89.44 94 THR B O 1
ATOM 2189 N N . ASN B 1 95 ? -11.391 26.75 7.008 1 88.31 95 ASN B N 1
ATOM 2190 C CA . ASN B 1 95 ? -12.227 27.234 5.918 1 88.31 95 ASN B CA 1
ATOM 2191 C C . ASN B 1 95 ? -11.422 27.438 4.637 1 88.31 95 ASN B C 1
ATOM 2193 O O . ASN B 1 95 ? -11.781 28.266 3.797 1 88.31 95 ASN B O 1
ATOM 2197 N N . ARG B 1 96 ? -10.383 26.734 4.531 1 90.5 96 ARG B N 1
ATOM 2198 C CA . ARG B 1 96 ? -9.516 26.781 3.355 1 90.5 96 ARG B CA 1
ATOM 2199 C C . ARG B 1 96 ? -9.266 25.375 2.809 1 90.5 96 ARG B C 1
ATOM 2201 O O . ARG B 1 96 ? -9.398 24.391 3.533 1 90.5 96 ARG B O 1
ATOM 2208 N N . SER B 1 97 ? -9 25.328 1.527 1 86.25 97 SER B N 1
ATOM 2209 C CA . SER B 1 97 ? -8.594 24.062 0.929 1 86.25 97 SER B CA 1
ATOM 2210 C C . SER B 1 97 ? -7.16 23.703 1.311 1 86.25 97 SER B C 1
ATOM 2212 O O . SER B 1 97 ? -6.422 24.547 1.82 1 86.25 97 SER B O 1
ATOM 2214 N N . ASN B 1 98 ? -6.836 22.469 1.104 1 87.75 98 ASN B N 1
ATOM 2215 C CA . ASN B 1 98 ? -5.465 22.062 1.394 1 87.75 98 ASN B CA 1
ATOM 2216 C C . ASN B 1 98 ? -4.457 22.906 0.606 1 87.75 98 ASN B C 1
ATOM 2218 O O . ASN B 1 98 ? -3.439 23.328 1.151 1 87.75 98 ASN B O 1
ATOM 2222 N N . GLU B 1 99 ? -4.766 23.141 -0.644 1 90.38 99 GLU B N 1
ATOM 2223 C CA . GLU B 1 99 ? -3.879 23.969 -1.465 1 90.38 99 GLU B CA 1
ATOM 2224 C C . GLU B 1 99 ? -3.695 25.359 -0.867 1 90.38 99 GLU B C 1
ATOM 2226 O O . GLU B 1 99 ? -2.5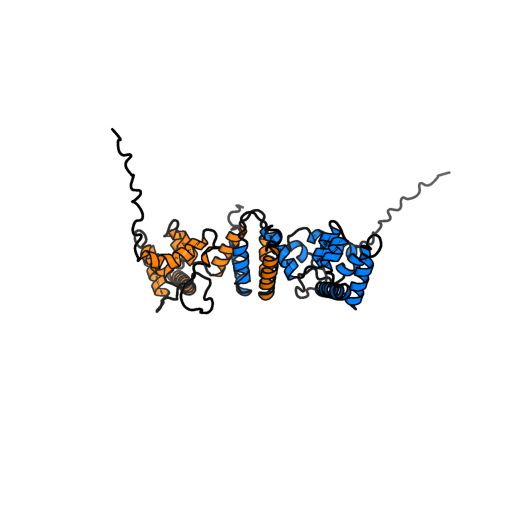76 25.875 -0.808 1 90.38 99 GLU B O 1
ATOM 2231 N N . GLN B 1 100 ? -4.789 25.906 -0.461 1 92.44 100 GLN B N 1
ATOM 2232 C CA . GLN B 1 100 ? -4.742 27.219 0.151 1 92.44 100 GLN B CA 1
ATOM 2233 C C . GLN B 1 100 ? -3.971 27.188 1.467 1 92.44 100 GLN B C 1
ATOM 2235 O O . GLN B 1 100 ? -3.213 28.125 1.769 1 92.44 100 GLN B O 1
ATOM 2240 N N . ARG B 1 101 ? -4.16 26.172 2.254 1 96.06 101 ARG B N 1
ATOM 2241 C CA . ARG B 1 101 ? -3.418 26.031 3.502 1 96.06 101 ARG B CA 1
ATOM 2242 C C . ARG B 1 101 ? -1.916 25.969 3.242 1 96.06 101 ARG B C 1
ATOM 2244 O O . ARG B 1 101 ? -1.125 26.547 3.994 1 96.06 101 ARG B O 1
ATOM 2251 N N . GLN B 1 102 ? -1.582 25.25 2.191 1 95 102 GLN B N 1
ATOM 2252 C CA . GLN B 1 102 ? -0.17 25.188 1.831 1 95 102 GLN B CA 1
ATOM 2253 C C . GLN B 1 102 ? 0.353 26.562 1.417 1 95 102 GLN B C 1
ATOM 2255 O O . GLN B 1 102 ? 1.477 26.938 1.762 1 95 102 GLN B O 1
ATOM 2260 N N . ASP B 1 103 ? -0.463 27.281 0.725 1 96.94 103 ASP B N 1
ATOM 2261 C CA . ASP B 1 103 ? -0.092 28.641 0.342 1 96.94 103 ASP B CA 1
ATOM 2262 C C . ASP B 1 103 ? 0.086 29.531 1.572 1 96.94 103 ASP B C 1
ATOM 2264 O O . ASP B 1 103 ? 1.004 30.359 1.622 1 96.94 103 ASP B O 1
ATOM 2268 N N . ILE B 1 104 ? -0.782 29.422 2.531 1 98 104 ILE B N 1
ATOM 2269 C CA . ILE B 1 104 ? -0.694 30.203 3.764 1 98 104 ILE B CA 1
ATOM 2270 C C . ILE B 1 104 ? 0.603 29.859 4.496 1 98 104 ILE B C 1
ATOM 2272 O O . ILE B 1 104 ? 1.311 30.75 4.965 1 98 104 ILE B O 1
ATOM 2276 N N . ALA B 1 105 ? 0.874 28.562 4.582 1 97.88 105 ALA B N 1
ATOM 2277 C CA . ALA B 1 105 ? 2.102 28.125 5.238 1 97.88 105 ALA B CA 1
ATOM 2278 C C . ALA B 1 105 ? 3.332 28.719 4.562 1 97.88 105 ALA B C 1
ATOM 2280 O O . ALA B 1 105 ? 4.254 29.188 5.238 1 97.88 105 ALA B O 1
ATOM 2281 N N . PHE B 1 106 ? 3.285 28.734 3.32 1 97.31 106 PHE B N 1
ATOM 2282 C CA . PHE B 1 106 ? 4.391 29.297 2.553 1 97.31 106 PHE B CA 1
ATOM 2283 C C . PHE B 1 106 ? 4.5 30.797 2.787 1 97.31 106 PHE B C 1
ATOM 2285 O O . PHE B 1 106 ? 5.598 31.328 3 1 97.31 106 PHE B O 1
ATOM 2292 N N . ALA B 1 107 ? 3.408 31.531 2.693 1 98.19 107 ALA B N 1
ATOM 2293 C CA . ALA B 1 107 ? 3.389 32.969 2.936 1 98.19 107 ALA B CA 1
ATOM 2294 C C . ALA B 1 107 ? 3.861 33.312 4.348 1 98.19 107 ALA B C 1
ATOM 2296 O O . ALA B 1 107 ? 4.59 34.281 4.559 1 98.19 107 ALA B O 1
ATOM 2297 N N . TYR B 1 108 ? 3.412 32.5 5.293 1 98.5 108 TYR B N 1
ATOM 2298 C CA . TYR B 1 108 ? 3.828 32.688 6.676 1 98.5 108 TYR B CA 1
ATOM 2299 C C . TYR B 1 108 ? 5.344 32.562 6.812 1 98.5 108 TYR B C 1
ATOM 2301 O O . TYR B 1 108 ? 5.977 33.375 7.48 1 98.5 108 TYR B O 1
ATOM 2309 N N . HIS B 1 109 ? 5.863 31.547 6.18 1 97.75 109 HIS B N 1
ATOM 2310 C CA . HIS B 1 109 ? 7.305 31.344 6.211 1 97.75 109 HIS B CA 1
ATOM 2311 C C . HIS B 1 109 ? 8.047 32.5 5.562 1 97.75 109 HIS B C 1
ATOM 2313 O O . HIS B 1 109 ? 9.062 32.969 6.082 1 97.75 109 HIS B O 1
ATOM 2319 N N . ARG B 1 110 ? 7.574 32.875 4.469 1 97.12 110 ARG B N 1
ATOM 2320 C CA . ARG B 1 110 ? 8.188 34 3.771 1 97.12 110 ARG B CA 1
ATOM 2321 C C . ARG B 1 110 ? 8.188 35.25 4.641 1 97.12 110 ARG B C 1
ATOM 2323 O O . ARG B 1 110 ? 9.172 36 4.676 1 97.12 110 ARG B O 1
ATOM 2330 N N . ARG B 1 111 ? 7.152 35.5 5.359 1 96.12 111 ARG B N 1
ATOM 2331 C CA . ARG B 1 111 ? 6.938 36.688 6.156 1 96.12 111 ARG B CA 1
ATOM 2332 C C . ARG B 1 111 ? 7.73 36.656 7.457 1 96.12 111 ARG B C 1
ATOM 2334 O O . ARG B 1 111 ? 8.312 37.656 7.879 1 96.12 111 ARG B O 1
ATOM 2341 N N . THR B 1 112 ? 7.805 35.531 8.117 1 97.12 112 THR B N 1
ATOM 2342 C CA . THR B 1 112 ? 8.328 35.438 9.477 1 97.12 112 THR B CA 1
ATOM 2343 C C . THR B 1 112 ? 9.641 34.656 9.508 1 97.12 112 THR B C 1
ATOM 2345 O O . THR B 1 112 ? 10.375 34.719 10.508 1 97.12 112 THR B O 1
ATOM 2348 N N . LYS B 1 113 ? 9.953 33.875 8.422 1 96.62 113 LYS B N 1
ATOM 2349 C CA . LYS B 1 113 ? 11.109 32.969 8.32 1 96.62 113 LYS B CA 1
ATOM 2350 C C . LYS B 1 113 ? 10.992 31.812 9.305 1 96.62 113 LYS B C 1
ATOM 2352 O O . LYS B 1 113 ? 12 31.188 9.656 1 96.62 113 LYS B O 1
ATOM 2357 N N . LYS B 1 114 ? 9.805 31.672 9.859 1 97 114 LYS B N 1
ATOM 2358 C CA . LYS B 1 114 ? 9.461 30.516 10.688 1 97 114 LYS B CA 1
ATOM 2359 C C . LYS B 1 114 ? 8.438 29.625 9.984 1 97 114 LYS B C 1
ATOM 2361 O O . LYS B 1 114 ? 7.555 30.109 9.281 1 97 114 LYS B O 1
ATOM 2366 N N . GLU B 1 115 ? 8.539 28.344 10.273 1 97.38 115 GLU B N 1
ATOM 2367 C CA . GLU B 1 115 ? 7.555 27.422 9.734 1 97.38 115 GLU B CA 1
ATOM 2368 C C . GLU B 1 115 ? 6.23 27.516 10.484 1 97.38 115 GLU B C 1
ATOM 2370 O O . GLU B 1 115 ? 6.199 27.484 11.719 1 97.38 115 GLU B O 1
ATOM 2375 N N . LEU B 1 116 ? 5.203 27.578 9.703 1 98.19 116 LEU B N 1
ATOM 2376 C CA . LEU B 1 116 ? 3.879 27.734 10.297 1 98.19 116 LEU B CA 1
ATOM 2377 C C . LEU B 1 116 ? 3.557 26.562 11.219 1 98.19 116 LEU B C 1
ATOM 2379 O O . LEU B 1 116 ? 3.102 26.781 12.352 1 98.19 116 LEU B O 1
ATOM 2383 N N . PRO B 1 117 ? 3.789 25.266 10.812 1 97.44 117 PRO B N 1
ATOM 2384 C CA . PRO B 1 117 ? 3.49 24.172 11.734 1 97.44 117 PRO B CA 1
ATOM 2385 C C . PRO B 1 117 ? 4.227 24.312 13.07 1 97.44 117 PRO B C 1
ATOM 2387 O O . PRO B 1 117 ? 3.645 24.062 14.125 1 97.44 117 PRO B O 1
ATOM 2390 N N . SER B 1 118 ? 5.41 24.766 13.023 1 97.75 118 SER B N 1
ATOM 2391 C CA . SER B 1 118 ? 6.188 24.938 14.25 1 97.75 118 SER B CA 1
ATOM 2392 C C . SER B 1 118 ? 5.609 26.047 15.117 1 97.75 118 SER B C 1
ATOM 2394 O O . SER B 1 118 ? 5.52 25.906 16.344 1 97.75 118 SER B O 1
ATOM 2396 N N . ALA B 1 119 ? 5.316 27.188 14.516 1 98.06 119 ALA B N 1
ATOM 2397 C CA . ALA B 1 119 ? 4.715 28.312 15.234 1 98.06 119 ALA B CA 1
ATOM 2398 C C . ALA B 1 119 ? 3.4 27.891 15.891 1 98.06 119 ALA B C 1
ATOM 2400 O O . ALA B 1 119 ? 3.135 28.25 17.047 1 98.06 119 ALA B O 1
ATOM 2401 N N . LEU B 1 120 ? 2.598 27.141 15.18 1 98.19 120 LEU B N 1
ATOM 2402 C CA . LEU B 1 120 ? 1.303 26.703 15.695 1 98.19 120 LEU B CA 1
ATOM 2403 C C . LEU B 1 120 ? 1.474 25.656 16.781 1 98.19 120 LEU B C 1
ATOM 2405 O O . LEU B 1 120 ? 0.691 25.609 17.734 1 98.19 120 LEU B O 1
ATOM 2409 N N . LYS B 1 121 ? 2.428 24.797 16.578 1 97.06 121 LYS B N 1
ATOM 2410 C CA . LYS B 1 121 ? 2.723 23.797 17.609 1 97.06 121 LYS B CA 1
ATOM 2411 C C . LYS B 1 121 ? 3.047 24.469 18.938 1 97.06 121 LYS B C 1
ATOM 2413 O O . LYS B 1 121 ? 2.627 23.984 20 1 97.06 121 LYS B O 1
ATOM 2418 N N . SER B 1 122 ? 3.768 25.609 18.922 1 97.38 122 SER B N 1
ATOM 2419 C CA . SER B 1 122 ? 4.137 26.344 20.109 1 97.38 122 SER B CA 1
ATOM 2420 C C . SER B 1 122 ? 2.947 27.125 20.672 1 97.38 122 SER B C 1
ATOM 2422 O O . SER B 1 122 ? 2.883 27.391 21.875 1 97.38 122 SER B O 1
ATOM 2424 N N . ALA B 1 123 ? 2.045 27.484 19.844 1 97.5 123 ALA B N 1
ATOM 2425 C CA . ALA B 1 123 ? 0.949 28.375 20.219 1 97.5 123 ALA B CA 1
ATOM 2426 C C . ALA B 1 123 ? -0.257 27.578 20.719 1 97.5 123 ALA B C 1
ATOM 2428 O O . ALA B 1 123 ? -1.046 28.078 21.516 1 97.5 123 ALA B O 1
ATOM 2429 N N . LEU B 1 124 ? -0.495 26.453 20.188 1 96.06 124 LEU B N 1
ATOM 2430 C CA . LEU B 1 124 ? -1.676 25.641 20.5 1 96.06 124 LEU B CA 1
ATOM 2431 C C . LEU B 1 124 ? -1.305 24.422 21.328 1 96.06 124 LEU B C 1
ATOM 2433 O O . LEU B 1 124 ? -0.13 24.062 21.406 1 96.06 124 LEU B O 1
ATOM 2437 N N . SER B 1 125 ? -2.346 23.891 22.016 1 93.12 125 SER B N 1
ATOM 2438 C CA . SER B 1 125 ? -2.098 22.703 22.844 1 93.12 125 SER B CA 1
ATOM 2439 C C . SER B 1 125 ? -3.24 21.703 22.719 1 93.12 125 SER B C 1
ATOM 2441 O O . SER B 1 125 ? -4.312 22.031 22.203 1 93.12 125 SER B O 1
ATOM 2443 N N . GLY B 1 126 ? -2.854 20.453 23.016 1 89.06 126 GLY B N 1
ATOM 2444 C CA . GLY B 1 126 ? -3.861 19.406 23.141 1 89.06 126 GLY B CA 1
ATOM 2445 C C . GLY B 1 126 ? -4.441 18.984 21.812 1 89.06 126 GLY B C 1
ATOM 2446 O O . GLY B 1 126 ? -3.717 18.859 20.828 1 89.06 126 GLY B O 1
ATOM 2447 N N . HIS B 1 127 ? -5.789 18.656 21.781 1 87.06 127 HIS B N 1
ATOM 2448 C CA . HIS B 1 127 ? -6.48 18.141 20.609 1 87.06 127 HIS B CA 1
ATOM 2449 C C . HIS B 1 127 ? -6.531 19.172 19.484 1 87.06 127 HIS B C 1
ATOM 2451 O O . HIS B 1 127 ? -6.426 18.828 18.312 1 87.06 127 HIS B O 1
ATOM 2457 N N . LEU B 1 128 ? -6.727 20.453 19.938 1 88.56 128 LEU B N 1
ATOM 2458 C CA . LEU B 1 128 ? -6.766 21.5 18.938 1 88.56 128 LEU B CA 1
ATOM 2459 C C . LEU B 1 128 ? -5.461 21.562 18.141 1 88.56 128 LEU B C 1
ATOM 2461 O O . LEU B 1 128 ? -5.477 21.625 16.922 1 88.56 128 LEU B O 1
ATOM 2465 N N . GLU B 1 129 ? -4.352 21.453 18.828 1 94.31 129 GLU B N 1
ATOM 2466 C CA . GLU B 1 129 ? -3.035 21.422 18.203 1 94.31 129 GLU B CA 1
ATOM 2467 C C . GLU B 1 129 ? -2.934 20.281 17.203 1 94.31 129 GLU B C 1
ATOM 2469 O O . GLU B 1 129 ? -2.543 20.484 16.047 1 94.31 129 GLU B O 1
ATOM 2474 N N . THR B 1 130 ? -3.344 19.125 17.625 1 89.62 130 THR B N 1
ATOM 2475 C CA . THR B 1 130 ? -3.246 17.922 16.797 1 89.62 130 THR B CA 1
ATOM 2476 C C . THR B 1 130 ? -4.059 18.078 15.508 1 89.62 130 THR B C 1
ATOM 2478 O O . THR B 1 130 ? -3.566 17.797 14.414 1 89.62 130 THR B O 1
ATOM 2481 N N . VAL B 1 131 ? -5.242 18.562 15.633 1 86.44 131 VAL B N 1
ATOM 2482 C CA . VAL B 1 131 ? -6.145 18.688 14.492 1 86.44 131 VAL B CA 1
ATOM 2483 C C . VAL B 1 131 ? -5.613 19.75 13.531 1 86.44 131 VAL B C 1
ATOM 2485 O O . VAL B 1 131 ? -5.539 19.516 12.32 1 86.44 131 VAL B O 1
ATOM 2488 N N . ILE B 1 132 ? -5.191 20.891 14.102 1 93.38 132 ILE B N 1
ATOM 2489 C CA . ILE B 1 132 ? -4.746 22 13.281 1 93.38 132 ILE B CA 1
ATOM 2490 C C . ILE B 1 132 ? -3.469 21.625 12.531 1 93.38 132 ILE B C 1
ATOM 2492 O O . ILE B 1 132 ? -3.328 21.906 11.344 1 93.38 132 ILE B O 1
ATOM 2496 N N . LEU B 1 133 ? -2.533 20.938 13.211 1 94.25 133 LEU B N 1
ATOM 2497 C CA . LEU B 1 133 ? -1.314 20.5 12.539 1 94.25 133 LEU B CA 1
ATOM 2498 C C . LEU B 1 133 ? -1.629 19.453 11.469 1 94.25 133 LEU B C 1
ATOM 2500 O O . LEU B 1 133 ? -0.975 19.422 10.422 1 94.25 133 LEU B O 1
ATOM 2504 N N . GLY B 1 134 ? -2.615 18.641 11.727 1 91.38 134 GLY B N 1
ATOM 2505 C CA . GLY B 1 134 ? -3.082 17.719 10.711 1 91.38 134 GLY B CA 1
ATOM 2506 C C . GLY B 1 134 ? -3.57 18.406 9.445 1 91.38 134 GLY B C 1
ATOM 2507 O O . GLY B 1 134 ? -3.283 17.953 8.336 1 91.38 134 GLY B O 1
ATOM 2508 N N . LEU B 1 135 ? -4.211 19.5 9.586 1 90 135 LEU B N 1
ATOM 2509 C CA . LEU B 1 135 ? -4.754 20.234 8.445 1 90 135 LEU B CA 1
ATOM 2510 C C . LEU B 1 135 ? -3.635 20.828 7.602 1 90 135 LEU B C 1
ATOM 2512 O O . LEU B 1 135 ? -3.822 21.078 6.406 1 90 135 LEU B O 1
ATOM 2516 N N . LEU B 1 136 ? -2.482 21.031 8.211 1 94.81 136 LEU B N 1
ATOM 2517 C CA . LEU B 1 136 ? -1.387 21.688 7.512 1 94.81 136 LEU B CA 1
ATOM 2518 C C . LEU B 1 136 ? -0.519 20.672 6.781 1 94.81 136 LEU B C 1
ATOM 2520 O O . LEU B 1 136 ? 0.372 21.047 6.016 1 94.81 136 LEU B O 1
ATOM 2524 N N . LYS B 1 137 ? -0.768 19.391 7.031 1 91.38 137 LYS B N 1
ATOM 2525 C CA . LYS B 1 137 ? -0.015 18.359 6.309 1 91.38 137 LYS B CA 1
ATOM 2526 C C . LYS B 1 137 ? -0.304 18.422 4.812 1 91.38 137 LYS B C 1
ATOM 2528 O O . LYS B 1 137 ? -1.451 18.609 4.402 1 91.38 137 LYS B O 1
ATOM 2533 N N . THR B 1 138 ? 0.775 18.312 4.035 1 91.56 138 THR B N 1
ATOM 2534 C CA . THR B 1 138 ? 0.556 18.109 2.605 1 91.56 138 THR B CA 1
ATOM 2535 C C . THR B 1 138 ? -0.203 16.797 2.354 1 91.56 138 THR B C 1
ATOM 2537 O O . THR B 1 138 ? -0.257 15.93 3.223 1 91.56 138 THR B O 1
ATOM 2540 N N . PRO B 1 139 ? -0.811 16.641 1.188 1 88.31 139 PRO B N 1
ATOM 2541 C CA . PRO B 1 139 ? -1.491 15.383 0.887 1 88.31 139 PRO B CA 1
ATOM 2542 C C . PRO B 1 139 ? -0.588 14.164 1.073 1 88.31 139 PRO B C 1
ATOM 2544 O O . PRO B 1 139 ? -1.009 13.164 1.656 1 88.31 139 PRO B O 1
ATOM 2547 N N . ALA B 1 140 ? 0.636 14.32 0.668 1 91.12 140 ALA B N 1
ATOM 2548 C CA . ALA B 1 140 ? 1.578 13.211 0.797 1 91.12 140 ALA B CA 1
ATOM 2549 C C . ALA B 1 140 ? 1.89 12.922 2.264 1 91.12 140 ALA B C 1
ATOM 2551 O O . ALA B 1 140 ? 1.976 11.766 2.67 1 91.12 140 ALA B O 1
ATOM 2552 N N . GLN B 1 141 ? 2.014 14 3.02 1 90.75 141 GLN B N 1
ATOM 2553 C CA . GLN B 1 141 ? 2.264 13.844 4.449 1 90.75 141 GLN B CA 1
ATOM 2554 C C . GLN B 1 141 ? 1.077 13.18 5.145 1 90.75 141 GLN B C 1
ATOM 2556 O O . GLN B 1 141 ? 1.259 12.32 6.008 1 90.75 141 GLN B O 1
ATOM 2561 N N . TYR B 1 142 ? -0.057 13.664 4.766 1 88.31 142 TYR B N 1
ATOM 2562 C CA . TYR B 1 142 ? -1.272 13.078 5.32 1 88.31 142 TYR B CA 1
ATOM 2563 C C . TYR B 1 142 ? -1.365 11.594 4.984 1 88.31 142 TYR B C 1
ATOM 2565 O O . TYR B 1 142 ? -1.581 10.766 5.871 1 88.31 142 TYR B O 1
ATOM 2573 N N . ASP B 1 143 ? -1.166 11.234 3.736 1 89.44 143 ASP B N 1
ATOM 2574 C CA . ASP B 1 143 ? -1.236 9.844 3.287 1 89.44 143 ASP B CA 1
ATOM 2575 C C . ASP B 1 143 ? -0.171 8.992 3.973 1 89.44 143 ASP B C 1
ATOM 2577 O O . ASP B 1 143 ? -0.439 7.859 4.371 1 89.44 143 ASP B O 1
ATOM 2581 N N . ALA B 1 144 ? 1.029 9.586 4.082 1 92.19 144 ALA B N 1
ATOM 2582 C CA . ALA B 1 144 ? 2.107 8.859 4.746 1 92.19 144 ALA B CA 1
ATOM 2583 C C . ALA B 1 144 ? 1.763 8.578 6.203 1 92.19 144 ALA B C 1
ATOM 2585 O O . ALA B 1 144 ? 2.027 7.484 6.711 1 92.19 144 ALA B O 1
ATOM 2586 N N . SER B 1 145 ? 1.157 9.562 6.844 1 88.62 145 SER B N 1
ATOM 2587 C CA . SER B 1 145 ? 0.734 9.375 8.227 1 88.62 145 SER B CA 1
ATOM 2588 C C . SER B 1 145 ? -0.343 8.305 8.336 1 88.62 145 SER B C 1
ATOM 2590 O O . SER B 1 145 ? -0.309 7.477 9.25 1 88.62 145 SER B O 1
ATOM 2592 N N . GLU B 1 146 ? -1.311 8.344 7.441 1 88.25 146 GLU B N 1
ATOM 2593 C CA . GLU B 1 146 ? -2.359 7.324 7.414 1 88.25 146 GLU B CA 1
ATOM 2594 C C . GLU B 1 146 ? -1.777 5.938 7.156 1 88.25 146 GLU B C 1
ATOM 2596 O O . GLU B 1 146 ? -2.205 4.957 7.762 1 88.25 146 GLU B O 1
ATOM 2601 N N . LEU B 1 147 ? -0.848 5.828 6.23 1 90.31 147 LEU B N 1
ATOM 2602 C CA . LEU B 1 147 ? -0.173 4.574 5.91 1 90.31 147 LEU B CA 1
ATOM 2603 C C . LEU B 1 147 ? 0.564 4.031 7.129 1 90.31 147 LEU B C 1
ATOM 2605 O O . LEU B 1 147 ? 0.451 2.846 7.449 1 90.31 147 LEU B O 1
ATOM 2609 N N . LYS B 1 148 ? 1.248 4.887 7.797 1 89.75 148 LYS B N 1
ATOM 2610 C CA . LYS B 1 148 ? 1.964 4.488 9.008 1 89.75 148 LYS B CA 1
ATOM 2611 C C . LYS B 1 148 ? 1 3.982 10.078 1 89.75 148 LYS B C 1
ATOM 2613 O O . LYS B 1 148 ? 1.245 2.947 10.703 1 89.75 148 LYS B O 1
ATOM 2618 N N . ALA B 1 149 ? -0.036 4.719 10.25 1 87.56 149 ALA B N 1
ATOM 2619 C CA . ALA B 1 149 ? -1.04 4.332 11.242 1 87.56 149 ALA B CA 1
ATOM 2620 C C . ALA B 1 149 ? -1.667 2.986 10.891 1 87.56 149 ALA B C 1
ATOM 2622 O O . ALA B 1 149 ? -1.94 2.172 11.773 1 87.56 149 ALA B O 1
ATOM 2623 N N . SER B 1 150 ? -1.925 2.764 9.641 1 90.12 150 SER B N 1
ATOM 2624 C CA . SER B 1 150 ? -2.58 1.542 9.18 1 90.12 150 SER B CA 1
ATOM 2625 C C . SER B 1 150 ? -1.645 0.342 9.281 1 90.12 150 SER B C 1
ATOM 2627 O O . SER B 1 150 ? -2.096 -0.804 9.305 1 90.12 150 SER B O 1
ATOM 2629 N N . MET B 1 151 ? -0.298 0.581 9.359 1 90.88 151 MET B N 1
ATOM 2630 C CA . MET B 1 151 ? 0.702 -0.483 9.367 1 90.88 151 MET B CA 1
ATOM 2631 C C . MET B 1 151 ? 1.238 -0.712 10.781 1 90.88 151 MET B C 1
ATOM 2633 O O . MET B 1 151 ? 2.24 -1.406 10.961 1 90.88 151 MET B O 1
ATOM 2637 N N . LYS B 1 152 ? 0.71 -0.141 11.766 1 85.69 152 LYS B N 1
ATOM 2638 C CA . LYS B 1 152 ? 1.229 -0.2 13.133 1 85.69 152 LYS B CA 1
ATOM 2639 C C . LYS B 1 152 ? 1.04 -1.59 13.734 1 85.69 152 LYS B C 1
ATOM 2641 O O . LYS B 1 152 ? 1.516 -1.865 14.836 1 85.69 152 LYS B O 1
ATOM 2646 N N . GLY B 1 153 ? 0.458 -2.473 13.086 1 85 153 GLY B N 1
ATOM 2647 C CA . GLY B 1 153 ? 0.279 -3.824 13.586 1 85 153 GLY B CA 1
ATOM 2648 C C . GLY B 1 153 ? 1.589 -4.555 13.82 1 85 153 GLY B C 1
ATOM 2649 O O . GLY B 1 153 ? 2.518 -4.441 13.016 1 85 153 GLY B O 1
ATOM 2650 N N . LEU B 1 154 ? 1.633 -5.266 14.992 1 86.06 154 LEU B N 1
ATOM 2651 C CA . LEU B 1 154 ? 2.812 -6.07 15.289 1 86.06 154 LEU B CA 1
ATOM 2652 C C . LEU B 1 154 ? 2.998 -7.168 14.242 1 86.06 154 LEU B C 1
ATOM 2654 O O . LEU B 1 154 ? 2.061 -7.91 13.945 1 86.06 154 LEU B O 1
ATOM 2658 N N . GLY B 1 155 ? 4.16 -7.199 13.617 1 85.56 155 GLY B N 1
ATOM 2659 C CA . GLY B 1 155 ? 4.441 -8.242 12.641 1 85.56 155 GLY B CA 1
ATOM 2660 C C . GLY B 1 155 ? 4.305 -7.766 11.211 1 85.56 155 GLY B C 1
ATOM 2661 O O . GLY B 1 155 ? 4.547 -8.531 10.273 1 85.56 155 GLY B O 1
ATOM 2662 N N . THR B 1 156 ? 3.797 -6.535 11.078 1 89.94 156 THR B N 1
ATOM 2663 C CA . THR B 1 156 ? 3.686 -5.98 9.734 1 89.94 156 THR B CA 1
ATOM 2664 C C . THR B 1 156 ? 5.066 -5.777 9.109 1 89.94 156 THR B C 1
ATOM 2666 O O . THR B 1 156 ? 5.984 -5.297 9.773 1 89.94 156 THR B O 1
ATOM 2669 N N . ASP B 1 157 ? 5.277 -6.25 7.867 1 90.56 157 ASP B N 1
ATOM 2670 C CA . ASP B 1 157 ? 6.477 -5.969 7.09 1 90.56 157 ASP B CA 1
ATOM 2671 C C . ASP B 1 157 ? 6.309 -4.703 6.254 1 90.56 157 ASP B C 1
ATOM 2673 O O . ASP B 1 157 ? 5.918 -4.77 5.086 1 90.56 157 ASP B O 1
ATOM 2677 N N . GLU B 1 158 ? 6.684 -3.629 6.793 1 90.38 158 GLU B N 1
ATOM 2678 C CA . GLU B 1 158 ? 6.438 -2.332 6.172 1 90.38 158 GLU B CA 1
ATOM 2679 C C . GLU B 1 158 ? 7.266 -2.164 4.898 1 90.38 158 GLU B C 1
ATOM 2681 O O . GLU B 1 158 ? 6.777 -1.631 3.9 1 90.38 158 GLU B O 1
ATOM 2686 N N . ASP B 1 159 ? 8.523 -2.592 4.941 1 87.75 159 ASP B N 1
ATOM 2687 C CA . ASP B 1 159 ? 9.398 -2.416 3.789 1 87.75 159 ASP B CA 1
ATOM 2688 C C . ASP B 1 159 ? 8.867 -3.17 2.572 1 87.75 159 ASP B C 1
ATOM 2690 O O . ASP B 1 159 ? 8.82 -2.621 1.468 1 87.75 159 ASP B O 1
ATOM 2694 N N . SER B 1 160 ? 8.43 -4.379 2.801 1 87.44 160 SER B N 1
ATOM 2695 C CA . SER B 1 160 ? 7.875 -5.168 1.704 1 87.44 160 SER B CA 1
ATOM 2696 C C . SER B 1 160 ? 6.598 -4.539 1.162 1 87.44 160 SER B C 1
ATOM 2698 O O . SER B 1 160 ? 6.375 -4.516 -0.051 1 87.44 160 SER B O 1
ATOM 2700 N N . LEU B 1 161 ? 5.762 -4.055 2.088 1 90.69 161 LEU B N 1
ATOM 2701 C CA . LEU B 1 161 ? 4.508 -3.416 1.697 1 90.69 161 LEU B CA 1
ATOM 2702 C C . LEU B 1 161 ? 4.77 -2.195 0.821 1 90.69 161 LEU B C 1
ATOM 2704 O O . LEU B 1 161 ? 4.191 -2.064 -0.26 1 90.69 161 LEU B O 1
ATOM 2708 N N . ILE B 1 162 ? 5.695 -1.393 1.22 1 89.44 162 ILE B N 1
ATOM 2709 C CA . ILE B 1 162 ? 6.012 -0.161 0.502 1 89.44 162 ILE B CA 1
ATOM 2710 C C . ILE B 1 162 ? 6.641 -0.498 -0.846 1 89.44 162 ILE B C 1
ATOM 2712 O O . ILE B 1 162 ? 6.348 0.148 -1.854 1 89.44 162 ILE B O 1
ATOM 2716 N N . GLU B 1 163 ? 7.48 -1.488 -0.848 1 89.31 163 GLU B N 1
ATOM 2717 C CA . GLU B 1 163 ? 8.109 -1.899 -2.098 1 89.31 163 GLU B CA 1
ATOM 2718 C C . GLU B 1 163 ? 7.07 -2.311 -3.135 1 89.31 163 GLU B C 1
ATOM 2720 O O . GLU B 1 163 ? 7.137 -1.886 -4.289 1 89.31 163 GLU B O 1
ATOM 2725 N N . ILE B 1 164 ? 6.102 -3.154 -2.789 1 88.81 164 ILE B N 1
ATOM 2726 C CA . ILE B 1 164 ? 5.062 -3.604 -3.711 1 88.81 164 ILE B CA 1
ATOM 2727 C C . ILE B 1 164 ? 4.273 -2.4 -4.227 1 88.81 164 ILE B C 1
ATOM 2729 O O . ILE B 1 164 ? 4.082 -2.246 -5.434 1 88.81 164 ILE B O 1
ATOM 2733 N N . ILE B 1 165 ? 3.945 -1.507 -3.363 1 90.44 165 ILE B N 1
ATOM 2734 C CA . ILE B 1 165 ? 3.072 -0.38 -3.678 1 90.44 165 ILE B CA 1
ATOM 2735 C C . ILE B 1 165 ? 3.793 0.583 -4.617 1 90.44 165 ILE B C 1
ATOM 2737 O O . ILE B 1 165 ? 3.18 1.146 -5.527 1 90.44 165 ILE B O 1
ATOM 2741 N N . CYS B 1 166 ? 5.094 0.735 -4.434 1 91.06 166 CYS B N 1
ATOM 2742 C CA . CYS B 1 166 ? 5.812 1.753 -5.188 1 91.06 166 CYS B CA 1
ATOM 2743 C C . CYS B 1 166 ? 6.398 1.17 -6.469 1 91.06 166 CYS B C 1
ATOM 2745 O O . CYS B 1 166 ? 6.863 1.91 -7.336 1 91.06 166 CYS B O 1
ATOM 2747 N N . SER B 1 167 ? 6.379 -0.101 -6.641 1 90.44 167 SER B N 1
ATOM 2748 C CA . SER B 1 167 ? 6.992 -0.723 -7.809 1 90.44 167 SER B CA 1
ATOM 2749 C C . SER B 1 167 ? 5.938 -1.169 -8.812 1 90.44 167 SER B C 1
ATOM 2751 O O . SER B 1 167 ? 6.266 -1.556 -9.938 1 90.44 167 SER B O 1
ATOM 2753 N N . ARG B 1 168 ? 4.648 -1.05 -8.492 1 90.88 168 ARG B N 1
ATOM 2754 C CA . ARG B 1 168 ? 3.576 -1.506 -9.367 1 90.88 168 ARG B CA 1
ATOM 2755 C C . ARG B 1 168 ? 2.842 -0.324 -10 1 90.88 168 ARG B C 1
ATOM 2757 O O . ARG B 1 168 ? 2.76 0.75 -9.398 1 90.88 168 ARG B O 1
ATOM 2764 N N . THR B 1 169 ? 2.324 -0.596 -11.219 1 92.69 169 THR B N 1
ATOM 2765 C CA . THR B 1 169 ? 1.491 0.416 -11.859 1 92.69 169 THR B CA 1
ATOM 2766 C C . THR B 1 169 ? 0.116 0.481 -11.203 1 92.69 169 THR B C 1
ATOM 2768 O O . THR B 1 169 ? -0.285 -0.447 -10.492 1 92.69 169 THR B O 1
ATOM 2771 N N . ASN B 1 170 ? -0.583 1.551 -11.461 1 91.75 170 ASN B N 1
ATOM 2772 C CA . ASN B 1 170 ? -1.928 1.708 -10.922 1 91.75 170 ASN B CA 1
ATOM 2773 C C . ASN B 1 170 ? -2.85 0.576 -11.367 1 91.75 170 ASN B C 1
ATOM 2775 O O . ASN B 1 170 ? -3.668 0.089 -10.586 1 91.75 170 ASN B O 1
ATOM 2779 N N . GLN B 1 171 ? -2.674 0.228 -12.633 1 93.88 171 GLN B N 1
ATOM 2780 C CA . GLN B 1 171 ? -3.482 -0.876 -13.141 1 93.88 171 GLN B CA 1
ATOM 2781 C C . GLN B 1 171 ? -3.184 -2.17 -12.391 1 93.88 171 GLN B C 1
ATOM 2783 O O . GLN B 1 171 ? -4.098 -2.91 -12.031 1 93.88 171 GLN B O 1
ATOM 2788 N N . GLU B 1 172 ? -1.919 -2.439 -12.156 1 91.69 172 GLU B N 1
ATOM 2789 C CA . GLU B 1 172 ? -1.511 -3.621 -11.398 1 91.69 172 GLU B CA 1
ATOM 2790 C C . GLU B 1 172 ? -2.043 -3.574 -9.969 1 91.69 172 GLU B C 1
ATOM 2792 O O . GLU B 1 172 ? -2.502 -4.586 -9.438 1 91.69 172 GLU B O 1
ATOM 2797 N N . LEU B 1 173 ? -2.029 -2.396 -9.352 1 94 173 LEU B N 1
ATOM 2798 C CA . LEU B 1 173 ? -2.527 -2.242 -7.984 1 94 173 LEU B CA 1
ATOM 2799 C C . LEU B 1 173 ? -4.031 -2.488 -7.922 1 94 173 LEU B C 1
ATOM 2801 O O . LEU B 1 173 ? -4.527 -3.086 -6.965 1 94 173 LEU B O 1
ATOM 2805 N N . GLN B 1 174 ? -4.746 -2.062 -8.844 1 94.69 174 GLN B N 1
ATOM 2806 C CA . GLN B 1 174 ? -6.176 -2.34 -8.906 1 94.69 174 GLN B CA 1
ATOM 2807 C C . GLN B 1 174 ? -6.441 -3.836 -9.039 1 94.69 174 GLN B C 1
ATOM 2809 O O . GLN B 1 174 ? -7.359 -4.367 -8.406 1 94.69 174 GLN B O 1
ATOM 2814 N N . GLU B 1 175 ? -5.617 -4.469 -9.898 1 94.25 175 GLU B N 1
ATOM 2815 C CA . GLU B 1 175 ? -5.766 -5.91 -10.07 1 94.25 175 GLU B CA 1
ATOM 2816 C C . GLU B 1 175 ? -5.426 -6.652 -8.781 1 94.25 175 GLU B C 1
ATOM 2818 O O . GLU B 1 175 ? -6.098 -7.621 -8.414 1 94.25 175 GLU B O 1
ATOM 2823 N N . ILE B 1 176 ? -4.387 -6.219 -8.109 1 92.88 176 ILE B N 1
ATOM 2824 C CA . ILE B 1 176 ? -4.027 -6.801 -6.816 1 92.88 176 ILE B CA 1
ATOM 2825 C C . ILE B 1 176 ? -5.195 -6.652 -5.84 1 92.88 176 ILE B C 1
ATOM 2827 O O . ILE B 1 176 ? -5.539 -7.598 -5.129 1 92.88 176 ILE B O 1
ATOM 2831 N N . ASN B 1 177 ? -5.812 -5.453 -5.77 1 93 177 ASN B N 1
ATOM 2832 C CA . ASN B 1 177 ? -6.969 -5.211 -4.914 1 93 177 ASN B CA 1
ATOM 2833 C C . ASN B 1 177 ? -8.109 -6.168 -5.234 1 93 177 ASN B C 1
ATOM 2835 O O . ASN B 1 177 ? -8.727 -6.734 -4.328 1 93 177 ASN B O 1
ATOM 2839 N N . ARG B 1 178 ? -8.367 -6.344 -6.504 1 93.81 178 ARG B N 1
ATOM 2840 C CA . ARG B 1 178 ? -9.414 -7.266 -6.926 1 93.81 178 ARG B CA 1
ATOM 2841 C C . ARG B 1 178 ? -9.125 -8.68 -6.438 1 93.81 178 ARG B C 1
ATOM 2843 O O . ARG B 1 178 ? -9.992 -9.328 -5.836 1 93.81 178 ARG B O 1
ATOM 2850 N N . VAL B 1 179 ? -7.938 -9.156 -6.727 1 92.94 179 VAL B N 1
ATOM 2851 C CA . VAL B 1 179 ? -7.527 -10.508 -6.344 1 92.94 179 VAL B CA 1
ATOM 2852 C C . VAL B 1 179 ? -7.574 -10.648 -4.824 1 92.94 179 VAL B C 1
ATOM 2854 O O . VAL B 1 179 ? -8.031 -11.672 -4.305 1 92.94 179 VAL B O 1
ATOM 2857 N N . TYR B 1 180 ? -7.066 -9.617 -4.125 1 91.69 180 TYR B N 1
ATOM 2858 C CA . TYR B 1 180 ? -7.062 -9.609 -2.668 1 91.69 180 TYR B CA 1
ATOM 2859 C C . TYR B 1 180 ? -8.477 -9.75 -2.117 1 91.69 180 TYR B C 1
ATOM 2861 O O . TYR B 1 180 ? -8.719 -10.555 -1.213 1 91.69 180 TYR B O 1
ATOM 2869 N N . LYS B 1 181 ? -9.414 -9.016 -2.604 1 90.25 181 LYS B N 1
ATOM 2870 C CA . LYS B 1 181 ? -10.805 -9.031 -2.158 1 90.25 181 LYS B CA 1
ATOM 2871 C C . LYS B 1 181 ? -11.461 -10.383 -2.453 1 90.25 181 LYS B C 1
ATOM 2873 O O . LYS B 1 181 ? -12.266 -10.875 -1.662 1 90.25 181 LYS B O 1
ATOM 2878 N N . GLU B 1 182 ? -11.102 -10.93 -3.588 1 89.06 182 GLU B N 1
ATOM 2879 C CA . GLU B 1 182 ? -11.633 -12.234 -3.961 1 89.06 182 GLU B CA 1
ATOM 2880 C C . GLU B 1 182 ? -11.164 -13.32 -2.998 1 89.06 182 GLU B C 1
ATOM 2882 O O . GLU B 1 182 ? -11.914 -14.25 -2.684 1 89.06 182 GLU B O 1
ATOM 2887 N N . SER B 1 183 ? -9.953 -13.195 -2.598 1 83.12 183 SER B N 1
ATOM 2888 C CA . SER B 1 183 ? -9.375 -14.219 -1.728 1 83.12 183 SER B CA 1
ATOM 2889 C C . SER B 1 183 ? -9.922 -14.102 -0.307 1 83.12 183 SER B C 1
ATOM 2891 O O . SER B 1 183 ? -9.883 -15.07 0.457 1 83.12 183 SER B O 1
ATOM 2893 N N . GLU B 1 184 ? -10.289 -12.938 0.131 1 78.31 184 GLU B N 1
ATOM 2894 C CA . GLU B 1 184 ? -10.797 -12.688 1.476 1 78.31 184 GLU B CA 1
ATOM 2895 C C . GLU B 1 184 ? -12.289 -13.016 1.569 1 78.31 184 GLU B C 1
ATOM 2897 O O . GLU B 1 184 ? -12.836 -13.148 2.668 1 78.31 184 GLU B O 1
ATOM 2902 N N . GLN B 1 185 ? -13.016 -13.039 0.521 1 64.88 185 GLN B N 1
ATOM 2903 C CA . GLN B 1 185 ? -14.43 -13.383 0.553 1 64.88 185 GLN B CA 1
ATOM 2904 C C . GLN B 1 185 ? -14.641 -14.844 0.932 1 64.88 185 GLN B C 1
ATOM 2906 O O . GLN B 1 185 ? -14.008 -15.734 0.356 1 64.88 185 GLN B O 1
ATOM 2911 N N . PRO B 1 186 ? -15.07 -15 2.297 1 57.19 186 PRO B N 1
ATOM 2912 C CA . PRO B 1 186 ? -15.438 -16.375 2.662 1 57.19 186 PRO B CA 1
ATOM 2913 C C . PRO B 1 186 ? -16.297 -17.062 1.606 1 57.19 186 PRO B C 1
ATOM 2915 O O . PRO B 1 186 ? -17.047 -16.391 0.892 1 57.19 186 PRO B O 1
ATOM 2918 N N . ASP B 1 187 ? -15.883 -18.156 1.163 1 51.81 187 ASP B N 1
ATOM 2919 C CA . ASP B 1 187 ? -16.906 -18.953 0.486 1 51.81 187 ASP B CA 1
ATOM 2920 C C . ASP B 1 187 ? -18.234 -18.906 1.24 1 51.81 187 ASP B C 1
ATOM 2922 O O . ASP B 1 187 ? -18.312 -19.344 2.385 1 51.81 187 ASP B O 1
ATOM 2926 N N . TYR B 1 188 ? -19.109 -17.938 1.254 1 45.28 188 TYR B N 1
ATOM 2927 C CA . TYR B 1 188 ? -20.484 -18.062 1.75 1 45.28 188 TYR B CA 1
ATOM 2928 C C . TYR B 1 188 ? -21 -19.469 1.542 1 45.28 188 TYR B C 1
ATOM 2930 O O . TYR B 1 188 ? -22.156 -19.766 1.855 1 45.28 188 TYR B O 1
ATOM 2938 N N . CYS B 1 189 ? -20.5 -20.438 0.845 1 41.41 189 CYS B N 1
ATOM 2939 C CA . CYS B 1 189 ? -21.281 -21.672 0.759 1 41.41 189 CYS B CA 1
ATOM 2940 C C . CYS B 1 189 ? -21.5 -22.266 2.141 1 41.41 189 CYS B C 1
ATOM 2942 O O . CYS B 1 189 ? -22.469 -23 2.355 1 41.41 189 CYS B O 1
ATOM 2944 N N . ASP B 1 190 ? -20.547 -22.516 3.014 1 40.06 190 ASP B N 1
ATOM 2945 C CA . ASP B 1 190 ? -20.984 -23.5 4.004 1 40.06 190 ASP B CA 1
ATOM 2946 C C . ASP B 1 190 ? -21.766 -22.828 5.129 1 40.06 190 ASP B C 1
ATOM 2948 O O . ASP B 1 190 ? -21.359 -22.875 6.289 1 40.06 190 ASP B O 1
ATOM 2952 N N . SER B 1 191 ? -22.109 -21.547 5.098 1 35.28 191 SER B N 1
ATOM 2953 C CA . SER B 1 191 ? -23.203 -21.438 6.07 1 35.28 191 SER B CA 1
ATOM 2954 C C . SER B 1 191 ? -24.344 -22.375 5.719 1 35.28 191 SER B C 1
ATOM 2956 O O . SER B 1 191 ? -24.812 -22.391 4.578 1 35.28 191 SER B O 1
ATOM 2958 N N . PRO B 1 192 ? -24.531 -23.516 6.449 1 36.03 192 PRO B N 1
ATOM 2959 C CA . PRO B 1 192 ? -25.797 -24.266 6.41 1 36.03 192 PRO B CA 1
ATOM 2960 C C . PRO B 1 192 ? -27.016 -23.359 6.434 1 36.03 192 PRO B C 1
ATOM 2962 O O . PRO B 1 192 ? -26.984 -22.281 7.051 1 36.03 192 PRO B O 1
ATOM 2965 N N . SER B 1 193 ? -27.906 -23.438 5.426 1 26.67 193 SER B N 1
ATOM 2966 C CA . SER B 1 193 ? -29.266 -23.25 5.895 1 26.67 193 SER B CA 1
ATOM 2967 C C . SER B 1 193 ? -29.516 -23.984 7.211 1 26.67 193 SER B C 1
ATOM 2969 O O . SER B 1 193 ? -28.938 -25.047 7.449 1 26.67 193 SER B O 1
#

pLDDT: mean 70.53, std 29.98, range [17.23, 98.5]

Solvent-accessible surface area (backbone atoms only — not comparable to full-atom values): 22593 Å² total; per-residue (Å²): 139,84,79,75,82,83,82,82,80,80,78,79,77,76,73,82,68,66,76,66,48,68,64,50,48,50,51,53,59,45,55,41,62,71,52,67,51,59,65,57,60,63,65,61,61,72,84,70,83,89,68,75,91,63,73,88,51,87,48,38,68,69,46,81,86,69,48,38,59,59,51,21,49,51,40,52,52,24,58,69,34,91,87,37,41,58,66,61,44,50,57,53,64,68,48,26,14,50,69,51,41,50,44,21,38,49,38,26,22,71,73,70,76,43,56,42,65,58,57,44,56,73,65,38,61,70,70,62,26,53,48,54,51,56,60,63,42,51,70,42,50,46,50,24,50,42,47,51,57,24,50,63,9,60,74,37,37,62,69,60,44,50,49,55,61,59,72,44,53,62,70,52,42,46,46,18,50,52,48,40,53,58,70,65,50,69,75,73,68,76,62,74,128,139,82,80,79,86,82,81,82,78,86,67,74,85,72,70,80,81,59,76,75,54,56,71,54,35,56,60,43,50,58,51,58,35,57,75,56,85,53,72,67,61,68,71,65,68,73,81,73,85,90,66,74,90,65,72,88,52,86,48,38,68,70,46,81,86,69,48,38,59,59,51,23,50,52,39,52,52,23,56,69,35,91,88,38,42,60,66,62,44,50,57,53,64,62,49,26,14,49,70,51,39,50,43,21,38,51,38,26,22,71,74,70,75,43,55,43,64,59,55,45,55,74,64,40,63,70,68,62,27,54,52,55,50,55,59,63,42,50,72,40,49,45,50,26,50,52,47,51,59,25,49,64,10,60,75,37,36,61,68,44,44,50,48,57,63,61,73,43,51,61,70,52,43,47,45,18,50,50,49,40,53,59,69,65,50,68,74,72,68,78,61,75,129

Sequence (386 aa):
MDMCPADLPLGFCRASLSEDLQDVLCPVVLLLAHVSSPKILCKLSLEGEHSTPSSAYGSVKAYTNFDAERDALNIETAIKTKGVDEVTIVNILTNRSNEQRQDIAFAYHRRTKKELPSALKSALSGHLETVILGLLKTPAQYDASELKASMKGLGTDEDSLIEIICSRTNQELQEINRVYKESEQPDYCDSPSMDMCPADLPLGFCRASLSEDLQDVLCPVVLLLAHVSSPKILCKLSLEGEHSTPSSAYGSVKAYTNFDAERDALNIETAIKTKGVDEVTIVNILTNRSNEQRQDIAFAYHRRTKKELPSALKSALSGHLETVILGLLKTPAQYDASELKASMKGLGTDEDSLIEIICSRTNQELQEINRVYKESEQPDYCDSPS

InterPro domains:
  IPR001464 Annexin [PR00196] (80-102)
  IPR001464 Annexin [PR00196] (120-136)
  IPR001464 Annexin [PR00196] (147-168)
  IPR002389 Annexin A2 [PR00198] (35-53)
  IPR002389 Annexin A2 [PR00198] (54-65)
  IPR018252 Annexin repeat, conserved site [PS00223] (83-135)
  IPR018502 Annexin repeat [PF00191] (71-135)
  IPR018502 Annexin repeat [PF00191] (142-183)
  IPR018502 Annexin repeat [PS51897] (66-137)
  IPR018502 Annexin repeat [PS51897] (138-193)
  IPR018502 Annexin repeat [SM00335] (83-135)
  IPR018502 Annexin repeat [SM00335] (155-191)
  IPR037104 Annexin superfamily [G3DSA:1.10.220.10] (57-136)
  IPR037104 Annexin superfamily [G3DSA:1.10.220.10] (139-189)
  IPR037104 Annexin superfamily [SSF47874] (51-183)

Radius of gyration: 31.13 Å; Cα contacts (8 Å, |Δi|>4): 344; chains: 2; bounding box: 116×91×81 Å